Protein AF-A0A5J6YXC1-F1 (afdb_monomer)

pLDDT: mean 79.71, std 18.56, range [28.95, 98.5]

Mean predicted aligned error: 15.18 Å

Structure (mmCIF, N/CA/C/O backbone):
data_AF-A0A5J6YXC1-F1
#
_entry.id   AF-A0A5J6YXC1-F1
#
loop_
_atom_site.group_PDB
_atom_site.id
_atom_site.type_symbol
_atom_site.label_atom_id
_atom_site.label_alt_id
_atom_site.label_comp_id
_atom_site.label_asym_id
_atom_site.label_entity_id
_atom_site.label_seq_id
_atom_site.pdbx_PDB_ins_code
_atom_site.Cartn_x
_atom_site.Cartn_y
_atom_site.Cartn_z
_atom_site.occupancy
_atom_site.B_iso_or_equiv
_atom_site.auth_seq_id
_atom_site.auth_comp_id
_atom_site.auth_asym_id
_atom_site.auth_atom_id
_atom_site.pdbx_PDB_model_num
ATOM 1 N N . MET A 1 1 ? -69.240 -28.896 46.932 1.00 41.12 1 MET A N 1
ATOM 2 C CA . MET A 1 1 ? -68.525 -28.121 45.897 1.00 41.12 1 MET A CA 1
ATOM 3 C C . MET A 1 1 ? -68.614 -26.645 46.288 1.00 41.12 1 MET A C 1
ATOM 5 O O . MET A 1 1 ? -69.415 -25.932 45.720 1.00 41.12 1 MET A O 1
ATOM 9 N N . THR A 1 2 ? -68.044 -26.132 47.386 1.00 46.88 2 THR A N 1
ATOM 10 C CA . THR A 1 2 ? -66.640 -26.172 47.859 1.00 46.88 2 THR A CA 1
ATOM 11 C C . THR A 1 2 ? -65.660 -25.816 46.745 1.00 46.88 2 THR A C 1
ATOM 13 O O . THR A 1 2 ? -65.057 -26.704 46.157 1.00 46.88 2 THR A O 1
ATOM 16 N N . GLY A 1 3 ? -65.557 -24.521 46.428 1.00 40.25 3 GLY A N 1
ATOM 17 C CA . GLY A 1 3 ? -64.596 -24.014 45.442 1.00 40.25 3 GLY A CA 1
ATOM 18 C C . GLY A 1 3 ? -64.528 -22.490 45.290 1.00 40.25 3 GLY A C 1
ATOM 19 O O . GLY A 1 3 ? -63.472 -21.986 44.930 1.00 40.25 3 GLY A O 1
ATOM 20 N N . GLU A 1 4 ? -65.590 -21.737 45.610 1.00 47.44 4 GLU A N 1
ATOM 21 C CA . GLU A 1 4 ? -65.639 -20.302 45.248 1.00 47.44 4 GLU A CA 1
ATOM 22 C C . GLU A 1 4 ? -65.688 -19.302 46.414 1.00 47.44 4 GLU A C 1
ATOM 24 O O . GLU A 1 4 ? -65.441 -18.119 46.204 1.00 47.44 4 GLU A O 1
ATOM 29 N N . LEU A 1 5 ? -65.885 -19.746 47.662 1.00 43.59 5 LEU A N 1
ATOM 30 C CA . LEU A 1 5 ? -65.810 -18.857 48.837 1.00 43.59 5 LEU A CA 1
ATOM 31 C C . LEU A 1 5 ? -64.397 -18.704 49.436 1.00 43.59 5 LEU A C 1
ATOM 33 O O . LEU A 1 5 ? -64.210 -17.895 50.337 1.00 43.59 5 LEU A O 1
ATOM 37 N N . GLY A 1 6 ? -63.395 -19.430 48.924 1.00 40.75 6 GLY A N 1
ATOM 38 C CA . GLY A 1 6 ? -62.011 -19.376 49.423 1.00 40.75 6 GLY A CA 1
ATOM 39 C C . GLY A 1 6 ? -61.109 -18.332 48.755 1.00 40.75 6 GLY A C 1
ATOM 40 O O . GLY A 1 6 ? -60.111 -17.941 49.341 1.00 40.75 6 GLY A O 1
ATOM 41 N N . ARG A 1 7 ? -61.447 -17.836 47.555 1.00 44.16 7 ARG A N 1
ATOM 42 C CA . ARG A 1 7 ? -60.553 -16.939 46.789 1.00 44.16 7 ARG A CA 1
ATOM 43 C C . ARG A 1 7 ? -60.760 -15.446 47.034 1.00 44.16 7 ARG A C 1
ATOM 45 O O . ARG A 1 7 ? -59.881 -14.664 46.702 1.00 44.16 7 ARG A O 1
ATOM 52 N N . ARG A 1 8 ? -61.883 -15.032 47.631 1.00 42.66 8 ARG A N 1
ATOM 53 C CA . ARG A 1 8 ? -62.130 -13.612 47.955 1.00 42.66 8 ARG A CA 1
ATOM 54 C C . ARG A 1 8 ? -61.539 -13.165 49.294 1.00 42.66 8 ARG A C 1
ATOM 56 O O . ARG A 1 8 ? -61.274 -11.986 49.442 1.00 42.66 8 ARG A O 1
ATOM 63 N N . GLN A 1 9 ? -61.260 -14.083 50.223 1.00 42.66 9 GLN A N 1
ATOM 64 C CA . GLN A 1 9 ? -60.630 -13.750 51.514 1.00 42.66 9 GLN A CA 1
ATOM 65 C C . GLN A 1 9 ? -59.092 -13.791 51.499 1.00 42.66 9 GLN A C 1
ATOM 67 O O . GLN A 1 9 ? -58.464 -13.382 52.472 1.00 42.66 9 GLN A O 1
ATOM 72 N N . GLU A 1 10 ? -58.474 -14.237 50.402 1.00 38.72 10 GLU A N 1
ATOM 73 C CA . GLU A 1 10 ? -57.011 -14.247 50.239 1.00 38.72 10 GLU A CA 1
ATOM 74 C C . GLU A 1 10 ? -56.491 -13.007 49.484 1.00 38.72 10 GLU A C 1
ATOM 76 O O . GLU A 1 10 ? -55.316 -12.670 49.580 1.00 38.72 10 GLU A O 1
ATOM 81 N N . LEU A 1 11 ? -57.383 -12.266 48.811 1.00 37.31 11 LEU A N 1
ATOM 82 C CA . LEU A 1 11 ? -57.073 -11.019 48.095 1.00 37.31 11 LEU A CA 1
ATOM 83 C C . LEU A 1 11 ? -57.173 -9.750 48.962 1.00 37.31 11 LEU A C 1
ATOM 85 O O . LEU A 1 11 ? -56.653 -8.719 48.563 1.00 37.31 11 LEU A O 1
ATOM 89 N N . GLU A 1 12 ? -57.760 -9.819 50.162 1.00 39.53 12 GLU A N 1
ATOM 90 C CA . GLU A 1 12 ? -57.865 -8.676 51.097 1.00 39.53 12 GLU A CA 1
ATOM 91 C C . GLU A 1 12 ? -56.854 -8.740 52.262 1.00 39.53 12 GLU A C 1
ATOM 93 O O . GLU A 1 12 ? -56.879 -7.910 53.167 1.00 39.53 12 GLU A O 1
ATOM 98 N N . ARG A 1 13 ? -55.934 -9.719 52.264 1.00 39.06 13 ARG A N 1
ATOM 99 C CA . ARG A 1 13 ? -54.920 -9.891 53.326 1.00 39.06 13 ARG A CA 1
ATOM 100 C C . ARG A 1 13 ? -53.482 -9.562 52.925 1.00 39.06 13 ARG A C 1
ATOM 102 O O . ARG A 1 13 ? -52.601 -9.639 53.777 1.00 39.06 13 ARG A O 1
ATOM 109 N N . LEU A 1 14 ? -53.245 -9.153 51.680 1.00 33.34 14 LEU A N 1
ATOM 110 C CA . LEU A 1 14 ? -51.928 -8.708 51.204 1.00 33.34 14 LEU A CA 1
ATOM 111 C C . LEU A 1 14 ? -51.789 -7.178 51.088 1.00 33.34 14 LEU A C 1
ATOM 113 O O . LEU A 1 14 ? -50.728 -6.708 50.702 1.00 33.34 14 LEU A O 1
ATOM 117 N N . ASP A 1 15 ? -52.797 -6.415 51.527 1.00 36.06 15 ASP A N 1
ATOM 118 C CA . ASP A 1 15 ? -52.780 -4.939 51.588 1.00 36.06 15 ASP A CA 1
ATOM 119 C C . ASP A 1 15 ? -52.319 -4.370 52.952 1.00 36.06 15 ASP A C 1
ATOM 121 O O . ASP A 1 15 ? -52.413 -3.172 53.207 1.00 36.06 15 ASP A O 1
ATOM 125 N N . ALA A 1 16 ? -51.802 -5.210 53.860 1.00 41.09 16 ALA A N 1
ATOM 126 C CA . ALA A 1 16 ? -51.472 -4.817 55.240 1.00 41.09 16 ALA A CA 1
ATOM 127 C C . ALA A 1 16 ? -49.978 -4.916 55.612 1.00 41.09 16 ALA A C 1
ATOM 129 O O . ALA A 1 16 ? -49.635 -5.008 56.792 1.00 41.09 16 ALA A O 1
ATOM 130 N N . LEU A 1 17 ? -49.072 -4.872 54.635 1.00 35.31 17 LEU A N 1
ATOM 131 C CA . LEU A 1 17 ? -47.641 -4.679 54.882 1.00 35.31 17 LEU A CA 1
ATOM 132 C C . LEU A 1 17 ? -47.169 -3.499 54.041 1.00 35.31 17 LEU A C 1
ATOM 134 O O . LEU A 1 17 ? -46.977 -3.627 52.837 1.00 35.31 17 LEU A O 1
ATOM 138 N N . GLY A 1 18 ? -47.038 -2.345 54.698 1.00 39.22 18 GLY A N 1
ATOM 139 C CA . GLY A 1 18 ? -46.633 -1.086 54.086 1.00 39.22 18 GLY A CA 1
ATOM 140 C C . GLY A 1 18 ? -45.384 -1.243 53.225 1.00 39.22 18 GLY A C 1
ATOM 141 O O . GLY A 1 18 ? -44.275 -1.400 53.736 1.00 39.22 18 GLY A O 1
ATOM 142 N N . VAL A 1 19 ? -45.586 -1.171 51.913 1.00 32.44 19 VAL A N 1
ATOM 143 C CA . VAL A 1 19 ? -44.531 -0.895 50.946 1.00 32.44 19 VAL A CA 1
ATOM 144 C C . VAL A 1 19 ? -44.404 0.629 50.898 1.00 32.44 19 VAL A C 1
ATOM 146 O O . VAL A 1 19 ? -45.406 1.300 50.651 1.00 32.44 19 VAL A O 1
ATOM 149 N N . PRO A 1 20 ? -43.228 1.205 51.192 1.00 30.20 20 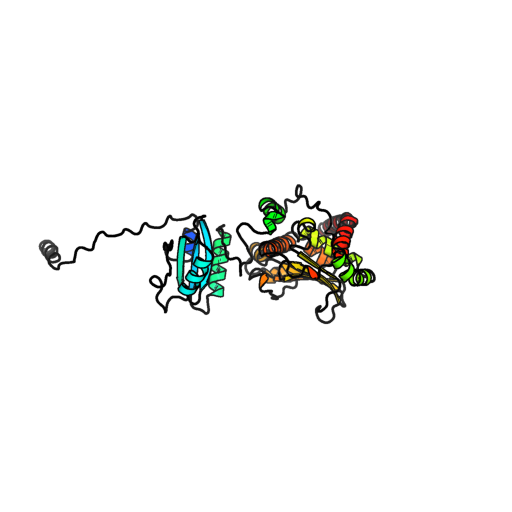PRO A N 1
ATOM 150 C CA . PRO A 1 20 ? -43.047 2.645 51.102 1.00 30.20 20 PRO A CA 1
ATOM 151 C C . PRO A 1 20 ? -43.250 3.087 49.650 1.00 30.20 20 PRO A C 1
ATOM 153 O O . PRO A 1 20 ? -42.683 2.475 48.742 1.00 30.20 20 PRO A O 1
ATOM 156 N N . GLU A 1 21 ? -44.048 4.142 49.456 1.00 31.83 21 GLU A N 1
ATOM 157 C CA . GLU A 1 21 ? -44.152 4.895 48.204 1.00 31.83 21 GLU A CA 1
ATOM 158 C C . GLU A 1 21 ? -42.742 5.171 47.672 1.00 31.83 21 GLU A C 1
ATOM 160 O O . GLU A 1 21 ? -41.991 5.989 48.210 1.00 31.83 21 GLU A O 1
ATOM 165 N N . GLN A 1 22 ? -42.354 4.445 46.625 1.00 33.81 22 GLN A N 1
ATOM 166 C CA . GLN A 1 22 ? -41.167 4.780 45.865 1.00 33.81 22 GLN A CA 1
ATOM 167 C C . GLN A 1 22 ? -41.530 5.956 44.969 1.00 33.81 22 GLN A C 1
ATOM 169 O O . GLN A 1 22 ? -42.295 5.813 44.021 1.00 33.81 22 GLN A O 1
ATOM 174 N N . ASN A 1 23 ? -40.979 7.112 45.343 1.00 30.36 23 ASN A N 1
ATOM 175 C CA . ASN A 1 23 ? -40.762 8.297 44.524 1.00 30.36 23 ASN A CA 1
ATOM 176 C C . ASN A 1 23 ? -40.873 8.013 43.018 1.00 30.36 23 ASN A C 1
ATOM 178 O O . ASN A 1 23 ? -40.000 7.364 42.438 1.00 30.36 23 ASN A O 1
ATOM 182 N N . GLU A 1 24 ? -41.877 8.610 42.376 1.00 32.19 24 GLU A N 1
ATOM 183 C CA . GLU A 1 24 ? -41.886 8.892 40.938 1.00 32.19 24 GLU A CA 1
ATOM 184 C C . GLU A 1 24 ? -40.838 9.980 40.624 1.00 32.19 24 GLU A C 1
ATOM 186 O O . GLU A 1 24 ? -41.147 11.099 40.219 1.00 32.19 24 GLU A O 1
ATOM 191 N N . GLY A 1 25 ? -39.571 9.663 40.881 1.00 28.95 25 GLY A N 1
ATOM 192 C CA . GLY A 1 25 ? -38.411 10.484 40.572 1.00 28.95 25 GLY A CA 1
ATOM 193 C C . GLY A 1 25 ? -37.595 9.809 39.481 1.00 28.95 25 GLY A C 1
ATOM 194 O O . GLY A 1 25 ? -37.094 8.709 39.678 1.00 28.95 25 GLY A O 1
ATOM 195 N N . GLU A 1 26 ? -37.469 10.498 38.348 1.00 31.06 26 GLU A N 1
ATOM 196 C CA . GLU A 1 26 ? -36.560 10.192 37.237 1.00 31.06 26 GLU A CA 1
ATOM 197 C C . GLU A 1 26 ? -36.868 8.909 36.450 1.00 31.06 26 GLU A C 1
ATOM 199 O O . GLU A 1 26 ? -36.162 7.903 36.497 1.00 31.06 26 GLU A O 1
ATOM 204 N N . ARG A 1 27 ? -37.864 9.008 35.556 1.00 30.98 27 ARG A N 1
ATOM 205 C CA . ARG A 1 27 ? -37.783 8.287 34.279 1.00 30.98 27 ARG A CA 1
ATOM 206 C C . ARG A 1 27 ? -36.504 8.740 33.578 1.00 30.98 27 ARG A C 1
ATOM 208 O O . ARG A 1 27 ? -36.478 9.810 32.972 1.00 30.98 27 ARG A O 1
ATOM 21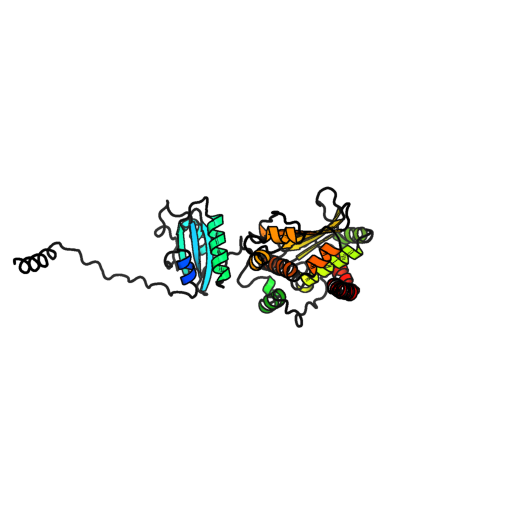5 N N . THR A 1 28 ? -35.450 7.935 33.670 1.00 36.12 28 THR A N 1
ATOM 216 C CA . THR A 1 28 ? -34.302 8.014 32.766 1.00 36.12 28 THR A CA 1
ATOM 217 C C . THR A 1 28 ? -34.876 7.987 31.352 1.00 36.12 28 THR A C 1
ATOM 219 O O . THR A 1 28 ? -35.528 7.013 30.974 1.00 36.12 28 THR A O 1
ATOM 222 N N . GLN A 1 29 ? -34.748 9.086 30.604 1.00 35.78 29 GLN A N 1
ATOM 223 C CA . GLN A 1 29 ? -35.140 9.098 29.198 1.00 35.78 29 GLN A CA 1
ATOM 224 C C . GLN A 1 29 ? -34.361 7.972 28.517 1.00 35.78 29 GLN A C 1
ATOM 226 O O . GLN A 1 29 ? -33.131 7.980 28.527 1.00 35.78 29 GLN A O 1
ATOM 231 N N . ALA A 1 30 ? -35.073 6.966 28.004 1.00 43.41 30 ALA A N 1
ATOM 232 C CA . ALA A 1 30 ? -34.461 5.947 27.171 1.00 43.41 30 ALA A CA 1
ATOM 233 C C . ALA A 1 30 ? -33.766 6.664 26.007 1.00 43.41 30 ALA A C 1
ATOM 235 O O . ALA A 1 30 ? -34.373 7.525 25.366 1.00 43.41 30 ALA A O 1
ATOM 236 N N . ALA A 1 31 ? -32.486 6.357 25.797 1.00 50.81 31 ALA A N 1
ATOM 237 C CA . ALA A 1 31 ? -31.706 6.914 24.702 1.00 50.81 31 ALA A CA 1
ATOM 238 C C . ALA A 1 31 ? -32.431 6.682 23.362 1.00 50.81 31 ALA A C 1
ATOM 240 O O . ALA A 1 31 ? -33.121 5.665 23.217 1.00 50.81 31 ALA A O 1
ATOM 241 N N . PRO A 1 32 ? -32.307 7.597 22.385 1.00 51.31 32 PRO A N 1
ATOM 242 C CA . PRO A 1 32 ? -32.844 7.356 21.054 1.00 51.31 32 PRO A CA 1
ATOM 243 C C . PRO A 1 32 ? -32.217 6.077 20.487 1.00 51.31 32 PRO A C 1
ATOM 245 O O . PRO A 1 32 ? -30.996 5.945 20.467 1.00 51.31 32 PRO A O 1
ATOM 248 N N . VAL A 1 33 ? -33.061 5.137 20.056 1.00 58.19 33 VAL A N 1
ATOM 249 C CA . VAL A 1 33 ? -32.631 3.962 19.289 1.00 58.19 33 VAL A CA 1
ATOM 250 C C . VAL A 1 33 ? -32.046 4.481 17.979 1.00 58.19 33 VAL A C 1
ATOM 252 O O . VAL A 1 33 ? -32.758 5.099 17.185 1.00 58.19 33 VAL A O 1
ATOM 255 N N . LEU A 1 34 ? -30.745 4.293 17.782 1.00 60.31 34 LEU A N 1
ATOM 256 C CA . LEU A 1 34 ? -30.054 4.692 16.563 1.00 60.31 34 LEU A CA 1
ATOM 257 C C . LEU A 1 34 ? -30.183 3.569 15.517 1.00 60.31 34 LEU A C 1
ATOM 259 O O . LEU A 1 34 ? -30.127 2.390 15.878 1.00 60.31 34 LEU A O 1
ATOM 263 N N . PRO A 1 35 ? -30.303 3.885 14.215 1.00 58.47 35 PRO A N 1
ATOM 264 C CA . PRO A 1 35 ? -30.240 2.878 13.154 1.00 58.47 35 PRO A CA 1
ATOM 265 C C . PRO A 1 35 ? -28.989 1.991 13.302 1.00 58.47 35 PRO A C 1
ATOM 267 O O . PRO A 1 35 ? -27.888 2.514 13.512 1.00 58.47 35 PRO A O 1
ATOM 270 N N . GLY A 1 36 ? -29.166 0.665 13.264 1.00 63.59 36 GLY A N 1
ATOM 271 C CA . GLY A 1 36 ? -28.113 -0.340 13.503 1.00 63.59 36 GLY A CA 1
ATOM 272 C C . GLY A 1 36 ? -27.886 -0.748 14.969 1.00 63.59 36 GLY A C 1
ATOM 273 O O . GLY A 1 36 ? -26.996 -1.542 15.264 1.00 63.59 36 GLY A O 1
ATOM 274 N N . ASP A 1 37 ? -28.681 -0.243 15.920 1.00 72.12 37 ASP A N 1
ATOM 275 C CA . ASP A 1 37 ? -28.652 -0.740 17.308 1.00 72.12 37 ASP A CA 1
ATOM 276 C C . ASP A 1 37 ? -29.175 -2.181 17.435 1.00 72.12 37 ASP A C 1
ATOM 278 O O . ASP A 1 37 ? -28.777 -2.905 18.349 1.00 72.12 37 ASP A O 1
ATOM 282 N N . GLU A 1 38 ? -30.013 -2.621 16.494 1.00 75.88 38 GLU A N 1
ATOM 283 C CA . GLU A 1 38 ? -30.503 -4.001 16.421 1.00 75.88 38 GLU A CA 1
ATOM 284 C C . GLU A 1 38 ? -29.352 -5.001 16.233 1.00 75.88 38 GLU A C 1
ATOM 286 O O . GLU A 1 38 ? -29.349 -6.058 16.868 1.00 75.88 38 GLU A O 1
ATOM 291 N N . ASP A 1 39 ? -28.321 -4.628 15.471 1.00 76.69 39 ASP A N 1
ATOM 292 C CA . ASP A 1 39 ? -27.130 -5.453 15.241 1.00 76.69 39 ASP A CA 1
ATOM 293 C C . ASP A 1 39 ? -26.279 -5.574 16.510 1.00 76.69 39 ASP A C 1
ATOM 295 O O . ASP A 1 39 ? -25.774 -6.644 16.861 1.00 76.69 39 ASP A O 1
ATOM 299 N N . LEU A 1 40 ? -26.178 -4.489 17.283 1.00 78.94 40 LEU A N 1
ATOM 300 C CA . LEU A 1 40 ? -25.523 -4.516 18.591 1.00 78.94 40 LEU A CA 1
ATOM 301 C C . LEU A 1 40 ? -26.270 -5.427 19.573 1.00 78.94 40 LEU A C 1
ATOM 303 O O . LEU A 1 40 ? -25.642 -6.185 20.321 1.00 78.94 40 LEU A O 1
ATOM 307 N N . TRP A 1 41 ? -27.603 -5.398 19.566 1.00 81.12 41 TRP A N 1
ATOM 308 C CA . TRP A 1 41 ? -28.410 -6.286 20.405 1.00 81.12 41 TRP A CA 1
ATOM 309 C C . TRP A 1 41 ? -28.321 -7.745 19.957 1.00 81.12 41 TRP A C 1
ATOM 311 O O . TRP A 1 41 ? -28.229 -8.626 20.815 1.00 81.12 41 TRP A O 1
ATOM 321 N N . ALA A 1 42 ? -28.255 -8.011 18.650 1.00 80.69 42 ALA A N 1
ATOM 322 C CA . ALA A 1 42 ? -28.023 -9.349 18.105 1.00 80.69 42 ALA A CA 1
ATOM 323 C C . ALA A 1 42 ? -26.666 -9.922 18.556 1.00 80.69 42 ALA A C 1
ATOM 325 O O . ALA A 1 42 ? -26.556 -11.108 18.874 1.00 80.69 42 ALA A O 1
ATOM 326 N N . LEU A 1 43 ? -25.651 -9.064 18.698 1.00 81.56 43 LEU A N 1
ATOM 327 C CA . LEU A 1 43 ? -24.355 -9.412 19.286 1.00 81.56 43 LEU A CA 1
ATOM 328 C C . LEU A 1 43 ? -24.385 -9.540 20.820 1.00 81.56 43 LEU A C 1
ATOM 330 O O . LEU A 1 43 ? -23.371 -9.885 21.433 1.00 81.56 43 LEU A O 1
ATOM 334 N N . GLY A 1 44 ? -25.526 -9.306 21.467 1.00 86.19 44 GLY A N 1
ATOM 335 C CA . GLY A 1 44 ? -25.715 -9.456 22.909 1.00 86.19 44 GLY A CA 1
ATOM 336 C C . GLY A 1 44 ? -25.172 -8.293 23.738 1.00 86.19 44 GLY A C 1
ATOM 337 O O . GLY A 1 44 ? -24.830 -8.496 24.908 1.00 86.19 44 GLY A O 1
ATOM 338 N N . PHE A 1 45 ? -25.044 -7.097 23.157 1.00 88.69 45 PHE A N 1
ATOM 339 C CA . PHE A 1 45 ? -24.798 -5.892 23.945 1.00 88.69 45 PHE A CA 1
ATOM 340 C C . PHE A 1 45 ? -26.064 -5.466 24.698 1.00 88.69 45 PHE A C 1
ATOM 342 O O . PHE A 1 45 ? -27.168 -5.560 24.160 1.00 88.69 45 PHE A O 1
ATOM 349 N N . PRO A 1 46 ? -25.930 -4.980 25.944 1.00 89.00 46 PRO A N 1
ATOM 350 C CA . PRO A 1 46 ? -27.049 -4.374 26.651 1.00 89.00 46 PRO A CA 1
ATOM 351 C C . PRO A 1 46 ? -27.450 -3.037 26.010 1.00 89.00 46 PRO A C 1
ATOM 353 O O . PRO A 1 46 ? -26.727 -2.477 25.181 1.00 89.00 46 PRO A O 1
ATOM 356 N N . ALA A 1 47 ? -28.593 -2.501 26.441 1.00 87.31 47 ALA A N 1
ATOM 357 C CA . ALA A 1 47 ? -29.047 -1.177 26.034 1.00 87.31 47 ALA A CA 1
ATOM 358 C C . ALA A 1 47 ? -28.001 -0.090 26.340 1.00 87.31 47 ALA A C 1
ATOM 360 O O . ALA A 1 47 ? -27.242 -0.182 27.313 1.00 87.31 47 ALA A O 1
ATOM 361 N N . TRP A 1 48 ? -27.996 0.951 25.509 1.00 89.69 48 TRP A N 1
ATOM 362 C CA . TRP A 1 48 ? -27.125 2.107 25.663 1.00 89.69 48 TRP A CA 1
ATOM 363 C C . TRP A 1 48 ? -27.312 2.802 27.010 1.00 89.69 48 TRP A C 1
ATOM 365 O O . TRP A 1 48 ? -28.424 2.964 27.512 1.00 89.69 48 TRP A O 1
ATOM 375 N N . GLN A 1 49 ? -26.198 3.258 27.569 1.00 91.12 49 GLN A N 1
ATOM 376 C CA . GLN A 1 49 ? -26.155 4.095 28.757 1.00 91.12 49 GLN A CA 1
ATOM 377 C C . GLN A 1 49 ? -25.743 5.503 28.337 1.00 91.12 49 GLN A C 1
ATOM 379 O O . GLN A 1 49 ? -24.689 5.679 27.725 1.00 91.12 49 GLN A O 1
ATOM 384 N N . ASP A 1 50 ? -26.557 6.502 28.682 1.00 91.44 50 ASP A N 1
ATOM 385 C CA . ASP A 1 50 ? -26.175 7.904 28.511 1.00 91.44 50 ASP A CA 1
ATOM 386 C C . ASP A 1 50 ? -24.998 8.228 29.439 1.00 91.44 50 ASP A C 1
ATOM 388 O O . ASP A 1 50 ? -25.003 7.938 30.645 1.00 91.44 50 ASP A O 1
ATOM 392 N N . VAL A 1 51 ? -23.949 8.788 28.852 1.00 92.00 51 VAL A N 1
ATOM 393 C CA . VAL A 1 51 ? -22.701 9.126 29.536 1.00 92.00 51 VAL A CA 1
ATOM 394 C C . VAL A 1 51 ? -22.279 10.572 29.291 1.00 92.00 51 VAL A C 1
ATOM 396 O O . VAL A 1 51 ? -21.183 10.964 29.710 1.00 92.00 51 VAL A O 1
ATOM 399 N N . ARG A 1 52 ? -23.150 11.394 28.691 1.00 89.88 52 ARG A N 1
ATOM 400 C CA . ARG A 1 52 ? -22.898 12.825 28.481 1.00 89.88 52 ARG A CA 1
ATOM 401 C C . ARG A 1 52 ? -22.597 13.515 29.806 1.00 89.88 52 ARG A C 1
ATOM 403 O O . ARG A 1 52 ? -23.276 13.321 30.812 1.00 89.88 52 ARG A O 1
ATOM 410 N N . GLY A 1 53 ? -21.518 14.295 29.822 1.00 84.06 53 GLY A N 1
ATOM 411 C CA . GLY A 1 53 ? -21.070 15.027 31.010 1.00 84.06 53 GLY A CA 1
ATOM 412 C C . GLY A 1 53 ? -20.533 14.161 32.161 1.00 84.06 53 GLY A C 1
ATOM 413 O O . GLY A 1 53 ? -20.111 14.713 33.181 1.00 84.06 53 GLY A O 1
ATOM 414 N N . ARG A 1 54 ? -20.490 12.824 32.039 1.00 89.00 54 ARG A N 1
ATOM 415 C CA . ARG A 1 54 ? -19.977 11.961 33.113 1.00 89.00 54 ARG A CA 1
ATOM 416 C C . ARG A 1 54 ? -18.456 12.027 33.226 1.00 89.00 54 ARG A C 1
ATOM 418 O O . ARG A 1 54 ? -17.717 11.838 32.263 1.00 89.00 54 ARG A O 1
ATOM 425 N N . LEU A 1 55 ? -17.964 12.195 34.456 1.00 86.06 55 LEU A N 1
ATOM 426 C CA . LEU A 1 55 ? -16.529 12.160 34.771 1.00 86.06 55 LEU A CA 1
ATOM 427 C C . LEU A 1 55 ? -15.972 10.743 34.982 1.00 86.06 55 LEU A C 1
ATOM 429 O O . LEU A 1 55 ? -14.755 10.579 35.091 1.00 86.06 55 LEU A O 1
ATOM 433 N N . SER A 1 56 ? -16.834 9.734 35.078 1.00 87.50 56 SER A N 1
ATOM 434 C CA . SER A 1 56 ? -16.486 8.324 35.259 1.00 87.50 56 SER A CA 1
ATOM 435 C C . SER A 1 56 ? -17.726 7.459 35.016 1.00 87.50 56 SER A C 1
ATOM 437 O O . SER A 1 56 ? -18.843 7.957 35.113 1.00 87.50 56 SER A O 1
ATOM 439 N N . VAL A 1 57 ? -17.512 6.168 34.758 1.00 89.12 57 VAL A N 1
ATOM 440 C CA . VAL A 1 57 ? -18.554 5.122 34.678 1.00 89.12 57 VAL A CA 1
ATOM 441 C C . VAL A 1 57 ? -18.330 4.021 35.726 1.00 89.12 57 VAL A C 1
ATOM 443 O O . VAL A 1 57 ? -18.700 2.860 35.555 1.00 89.12 57 VAL A O 1
ATOM 446 N N . ALA A 1 58 ? -17.630 4.356 36.815 1.00 87.25 58 ALA A N 1
ATOM 447 C CA . ALA A 1 58 ? -17.267 3.408 37.871 1.00 87.25 58 ALA A CA 1
ATOM 448 C C . ALA A 1 58 ? -18.468 2.857 38.649 1.00 87.25 58 ALA A C 1
ATOM 450 O O . ALA A 1 58 ? -18.394 1.730 39.141 1.00 87.25 58 ALA A O 1
ATOM 451 N N . ASP A 1 59 ? -19.525 3.655 38.756 1.00 88.00 59 ASP A N 1
ATOM 452 C CA . ASP A 1 59 ? -20.831 3.317 39.319 1.00 88.00 59 ASP A CA 1
ATOM 453 C C . ASP A 1 59 ? -21.592 2.308 38.444 1.00 88.00 59 ASP A C 1
ATOM 455 O O . ASP A 1 59 ? -22.288 1.446 38.973 1.00 88.00 59 ASP A O 1
ATOM 459 N N . LEU A 1 60 ? -21.383 2.351 37.124 1.00 87.56 60 LEU A N 1
ATOM 460 C CA . LEU A 1 60 ? -22.040 1.466 36.154 1.00 87.56 60 LEU A CA 1
ATOM 461 C C . LEU A 1 60 ? -21.388 0.077 36.082 1.00 87.56 60 LEU A C 1
ATOM 463 O O . LEU A 1 60 ? -22.042 -0.912 35.741 1.00 87.56 60 LEU A O 1
ATOM 467 N N . HIS A 1 61 ? -20.096 -0.023 36.414 1.00 88.56 61 HIS A N 1
ATOM 468 C CA . HIS A 1 61 ? -19.323 -1.257 36.258 1.00 88.56 61 HIS A CA 1
ATOM 469 C C . HIS A 1 61 ? -18.522 -1.618 37.517 1.00 88.56 61 HIS A C 1
ATOM 471 O O . HIS A 1 61 ? -17.477 -1.033 37.831 1.00 88.56 61 HIS A O 1
ATOM 477 N N . ALA A 1 62 ? -18.968 -2.667 38.216 1.00 85.38 62 ALA A N 1
ATOM 478 C CA . ALA A 1 62 ? -18.288 -3.215 39.390 1.00 85.38 62 ALA A CA 1
ATOM 479 C C . ALA A 1 62 ? -16.875 -3.732 39.055 1.00 85.38 62 ALA A C 1
ATOM 481 O O . ALA A 1 62 ? -16.654 -4.310 37.994 1.00 85.38 62 ALA A O 1
ATOM 482 N N . ARG A 1 63 ? -15.923 -3.590 39.989 1.00 78.12 63 ARG A N 1
ATOM 483 C CA . ARG A 1 63 ? -14.474 -3.827 39.785 1.00 78.12 63 ARG A CA 1
ATOM 484 C C . ARG A 1 63 ? -14.110 -5.202 39.197 1.00 78.12 63 ARG A C 1
ATOM 486 O O . ARG A 1 63 ? -13.154 -5.291 38.440 1.00 78.12 63 ARG A O 1
ATOM 493 N N . GLY A 1 64 ? -14.880 -6.251 39.499 1.00 80.88 64 GLY A N 1
ATOM 494 C CA . GLY A 1 64 ? -14.674 -7.610 38.968 1.00 80.88 64 GLY A CA 1
ATOM 495 C C . GLY A 1 64 ? -15.321 -7.892 37.604 1.00 80.88 64 GLY A C 1
ATOM 496 O O . GLY A 1 64 ? -15.160 -8.985 37.076 1.00 80.88 64 GLY A O 1
ATOM 497 N N . LYS A 1 65 ? -16.062 -6.934 37.036 1.00 87.38 65 LYS A N 1
ATOM 498 C CA . LYS A 1 65 ? -16.818 -7.075 35.779 1.00 87.38 65 LYS A CA 1
ATOM 499 C C . LYS A 1 65 ? -16.441 -6.006 34.748 1.00 87.38 65 LYS A C 1
ATOM 501 O O . LYS A 1 65 ? -17.271 -5.639 33.934 1.00 87.38 65 LYS A O 1
ATOM 506 N N . ARG A 1 66 ? -15.218 -5.468 34.801 1.00 89.25 66 ARG A N 1
ATOM 507 C CA . ARG A 1 66 ? -14.765 -4.371 33.918 1.00 89.25 66 ARG A CA 1
ATOM 508 C C . ARG A 1 66 ? -13.991 -4.827 32.683 1.00 89.25 66 ARG A C 1
ATOM 510 O O . ARG A 1 66 ? -13.622 -3.986 31.871 1.00 89.25 66 ARG A O 1
ATOM 517 N N . CYS A 1 67 ? -13.738 -6.128 32.570 1.00 86.56 67 CYS A N 1
ATOM 518 C CA . CYS A 1 67 ? -13.052 -6.732 31.437 1.00 86.56 67 CYS A CA 1
ATOM 519 C C . CYS A 1 67 ? -14.080 -7.125 30.369 1.00 86.56 67 CYS A C 1
ATOM 521 O O . CYS A 1 67 ? -15.042 -7.826 30.695 1.00 86.56 67 CYS A O 1
ATOM 523 N N . GLY A 1 68 ? -13.927 -6.651 29.135 1.00 88.81 68 GLY A N 1
ATOM 524 C CA . GLY A 1 68 ? -14.891 -6.903 28.070 1.00 88.81 68 GLY A CA 1
ATOM 525 C C . GLY A 1 68 ? -14.740 -6.019 26.839 1.00 88.81 68 GLY A C 1
ATOM 526 O O . GLY A 1 68 ? -13.729 -5.336 26.675 1.00 88.81 68 GLY A O 1
ATOM 527 N N . ILE A 1 69 ? -15.777 -6.022 26.004 1.00 86.69 69 ILE A N 1
ATOM 528 C CA . ILE A 1 69 ? -15.901 -5.170 24.817 1.00 86.69 69 ILE A CA 1
ATOM 529 C C . ILE A 1 69 ? -16.856 -4.022 25.135 1.00 86.69 69 ILE A C 1
ATOM 531 O O . ILE A 1 69 ? -17.925 -4.242 25.708 1.00 86.69 69 ILE A O 1
ATOM 535 N N . TYR A 1 70 ? -16.479 -2.801 24.780 1.00 88.25 70 TYR A N 1
ATOM 536 C CA . TYR A 1 70 ? -17.326 -1.618 24.863 1.00 88.25 70 TYR A CA 1
ATOM 537 C C . TYR A 1 70 ? -17.631 -1.081 23.471 1.00 88.25 70 TYR A C 1
ATOM 539 O O . TYR A 1 70 ? -16.803 -1.181 22.567 1.00 88.25 70 TYR A O 1
ATOM 547 N N . VAL A 1 71 ? -18.801 -0.466 23.337 1.00 88.81 71 VAL A N 1
ATOM 548 C CA . VAL A 1 71 ? -19.139 0.384 22.201 1.00 88.81 71 VAL A CA 1
ATOM 549 C C . VAL A 1 71 ? -19.444 1.781 22.722 1.00 88.81 71 VAL A C 1
ATOM 551 O O . VAL A 1 71 ? -20.177 1.928 23.699 1.00 88.81 71 VAL A O 1
ATOM 554 N N . LEU A 1 72 ? -18.853 2.802 22.112 1.00 87.88 72 LEU A N 1
ATOM 555 C CA . LEU A 1 72 ? -19.163 4.208 22.356 1.00 87.88 72 LEU A CA 1
ATOM 556 C C . LEU A 1 72 ? -20.040 4.712 21.218 1.00 87.88 72 LEU A C 1
ATOM 558 O O . LEU A 1 72 ? -19.795 4.357 20.069 1.00 87.88 72 LEU A O 1
ATOM 562 N N . GLY A 1 73 ? -21.027 5.536 21.542 1.00 87.88 73 GLY A N 1
ATOM 563 C CA . GLY A 1 73 ? -21.800 6.314 20.582 1.00 87.88 73 GLY A CA 1
ATOM 564 C C . GLY A 1 73 ? -21.408 7.785 20.672 1.00 87.88 73 GLY A C 1
ATOM 565 O O . GLY A 1 73 ? -21.129 8.286 21.768 1.00 87.88 73 GLY A O 1
ATOM 566 N N . PHE A 1 74 ? -21.396 8.465 19.531 1.00 85.12 74 PHE A N 1
ATOM 567 C CA . PHE A 1 74 ? -21.097 9.893 19.427 1.00 85.12 74 PHE A CA 1
ATOM 568 C C . PHE A 1 74 ? -22.330 10.684 18.988 1.00 85.12 74 PHE A C 1
ATOM 570 O O . PHE A 1 74 ? -23.313 10.118 18.510 1.00 85.12 74 PHE A O 1
ATOM 577 N N . GLU A 1 75 ? -22.322 11.999 19.202 1.00 83.88 75 GLU A N 1
ATOM 578 C CA . GLU A 1 75 ? -23.459 12.871 18.860 1.00 83.88 75 GLU A CA 1
ATOM 579 C C . GLU A 1 75 ? -23.807 12.870 17.365 1.00 83.88 75 GLU A C 1
ATOM 581 O O . GLU A 1 75 ? -24.967 13.062 17.009 1.00 83.88 75 GLU A O 1
ATOM 586 N N . ASN A 1 76 ? -22.836 12.597 16.493 1.00 72.94 76 ASN A N 1
ATOM 587 C CA . ASN A 1 76 ? -23.036 12.519 15.046 1.00 72.94 76 ASN A CA 1
A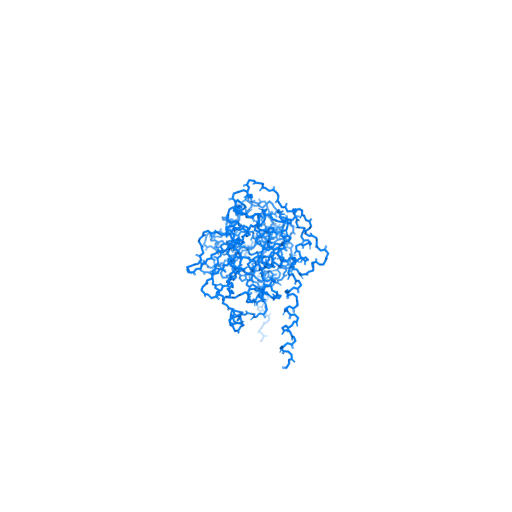TOM 588 C C . ASN A 1 76 ? -23.517 11.139 14.548 1.00 72.94 76 ASN A C 1
ATOM 590 O O . ASN A 1 76 ? -23.588 10.920 13.343 1.00 72.94 76 ASN A O 1
ATOM 594 N N . GLY A 1 77 ? -23.832 10.206 15.455 1.00 74.62 77 GLY A N 1
ATOM 595 C CA . GLY A 1 77 ? -24.316 8.863 15.118 1.00 74.62 77 GLY A CA 1
ATOM 596 C C . GLY A 1 77 ? -23.220 7.833 14.825 1.00 74.62 77 GLY A C 1
ATOM 597 O O . GLY A 1 77 ? -23.531 6.653 14.646 1.00 74.62 77 GLY A O 1
ATOM 598 N N . GLU A 1 78 ? -21.945 8.234 14.824 1.00 76.00 78 GLU A N 1
ATOM 599 C CA . GLU A 1 78 ? -20.831 7.293 14.711 1.00 76.00 78 GLU A CA 1
ATOM 600 C C . GLU A 1 78 ? -20.687 6.440 15.975 1.00 76.00 78 GLU A C 1
ATOM 602 O O . GLU A 1 78 ? -21.143 6.797 17.071 1.00 76.00 78 GLU A O 1
ATOM 607 N N . ARG A 1 79 ? -20.006 5.301 15.826 1.00 82.81 79 ARG A N 1
ATOM 608 C CA . ARG A 1 79 ? -19.746 4.365 16.920 1.00 82.81 79 ARG A CA 1
ATOM 609 C C . ARG A 1 79 ? -18.255 4.039 17.025 1.00 82.81 79 ARG A C 1
ATOM 611 O O . ARG A 1 79 ? -17.500 4.189 16.076 1.00 82.81 79 ARG A O 1
ATOM 618 N N . TYR A 1 80 ? -17.787 3.610 18.189 1.00 77.38 80 TYR A N 1
ATOM 619 C CA . TYR A 1 80 ? -16.421 3.109 18.411 1.00 77.38 80 TYR A CA 1
ATOM 620 C C . TYR A 1 80 ? -16.535 1.784 19.145 1.00 77.38 80 TYR A C 1
ATOM 622 O O . TYR A 1 80 ? -17.178 1.749 20.184 1.00 77.38 80 TYR A O 1
ATOM 630 N N . VAL A 1 81 ? -15.910 0.715 18.662 1.00 81.06 81 VAL A N 1
ATOM 631 C CA . VAL A 1 81 ? -15.928 -0.613 19.300 1.00 81.06 81 VAL A CA 1
ATOM 632 C C . VAL A 1 81 ? -14.528 -0.928 19.800 1.00 81.06 81 VAL A C 1
ATOM 634 O O . VAL A 1 81 ? -13.599 -0.969 19.007 1.00 81.06 81 VAL A O 1
ATOM 637 N N . GLY A 1 82 ? -14.339 -1.200 21.085 1.00 67.69 82 GLY A N 1
ATOM 638 C CA . GLY A 1 82 ? -13.014 -1.578 21.570 1.00 67.69 82 GLY A CA 1
ATOM 639 C C . GLY A 1 82 ? -13.033 -2.547 22.732 1.00 67.69 82 GLY A C 1
ATOM 640 O O . GLY A 1 82 ? -14.040 -2.721 23.415 1.00 67.69 82 GLY A O 1
ATOM 641 N N . GLN A 1 83 ? -11.880 -3.139 23.009 1.00 76.75 83 GLN A N 1
ATOM 642 C CA . GLN A 1 83 ? -11.671 -3.984 24.177 1.00 76.75 83 GLN A CA 1
ATOM 643 C C . GLN A 1 83 ? -11.070 -3.233 25.369 1.00 76.75 83 GLN A C 1
ATOM 645 O O . GLN A 1 83 ? -10.241 -2.319 25.250 1.00 76.75 83 GLN A O 1
ATOM 650 N N . ALA A 1 84 ? -11.462 -3.647 26.570 1.00 70.44 84 ALA A N 1
ATOM 651 C CA . ALA A 1 84 ? -10.946 -3.117 27.819 1.00 70.44 84 ALA A CA 1
ATOM 652 C C . ALA A 1 84 ? -10.712 -4.239 28.830 1.00 70.44 84 ALA A C 1
ATOM 654 O O . ALA A 1 84 ? -11.595 -5.047 29.084 1.00 70.44 84 ALA A O 1
ATOM 655 N N . VAL A 1 85 ? -9.545 -4.239 29.481 1.00 74.25 85 VAL A N 1
ATOM 656 C CA . VAL A 1 85 ? -9.347 -4.994 30.735 1.00 74.25 85 VAL A CA 1
ATOM 657 C C . VAL A 1 85 ? -10.038 -4.275 31.903 1.00 74.25 85 VAL A C 1
ATOM 659 O O . VAL A 1 85 ? -10.544 -4.919 32.820 1.00 74.25 85 VAL A O 1
ATOM 662 N N . ASP A 1 86 ? -10.091 -2.939 31.844 1.00 78.94 86 ASP A N 1
ATOM 663 C CA . ASP A 1 86 ? -10.891 -2.087 32.724 1.00 78.94 86 ASP A CA 1
ATOM 664 C C . ASP A 1 86 ? -11.601 -0.999 31.895 1.00 78.94 86 ASP A C 1
ATOM 666 O O . ASP A 1 86 ? -10.984 -0.021 31.457 1.00 78.94 86 ASP A O 1
ATOM 670 N N . VAL A 1 87 ? -12.908 -1.175 31.679 1.00 85.06 87 VAL A N 1
ATOM 671 C CA . VAL A 1 87 ? -13.755 -0.248 30.910 1.00 85.06 87 VAL A CA 1
ATOM 672 C C . VAL A 1 87 ? -13.833 1.155 31.517 1.00 85.06 87 VAL A C 1
ATOM 674 O O . VAL A 1 87 ? -13.930 2.131 30.782 1.00 85.06 87 VAL A O 1
ATOM 677 N N . VAL A 1 88 ? -13.704 1.305 32.839 1.00 85.31 88 VAL A N 1
ATOM 678 C CA . VAL A 1 88 ? -13.742 2.620 33.501 1.00 85.31 88 VAL A CA 1
ATOM 679 C C . VAL A 1 88 ? -12.491 3.416 33.154 1.00 85.31 88 VAL A C 1
ATOM 681 O O . VAL A 1 88 ? -12.562 4.609 32.855 1.00 85.31 88 VAL A O 1
ATOM 684 N N . SER A 1 89 ? -11.333 2.750 33.168 1.00 73.06 89 SER A N 1
ATOM 685 C CA . SER A 1 89 ? -10.075 3.367 32.747 1.00 73.06 89 SER A CA 1
ATOM 686 C C . SER A 1 89 ? -10.124 3.771 31.271 1.00 73.06 89 SER A C 1
ATOM 688 O O . SER A 1 89 ? -9.745 4.898 30.943 1.00 73.06 89 SER A O 1
ATOM 690 N N . ARG A 1 90 ? -10.658 2.902 30.400 1.00 76.94 90 ARG A N 1
ATOM 691 C CA . ARG A 1 90 ? -10.806 3.195 28.965 1.00 76.94 90 ARG A CA 1
ATOM 692 C C . ARG A 1 90 ? -11.788 4.322 28.675 1.00 76.94 90 ARG A C 1
ATOM 694 O O . ARG A 1 90 ? -11.444 5.220 27.914 1.00 76.94 90 ARG A O 1
ATOM 701 N N . PHE A 1 91 ? -12.944 4.345 29.329 1.00 83.75 91 PHE A N 1
ATOM 702 C CA . PHE A 1 91 ? -13.901 5.445 29.216 1.00 83.75 91 PHE A CA 1
ATOM 703 C C . PHE A 1 91 ? -13.264 6.793 29.584 1.00 83.75 91 PHE A C 1
ATOM 705 O O . PHE A 1 91 ? -13.365 7.768 28.841 1.00 83.75 91 PHE A O 1
ATOM 712 N N . ASN A 1 92 ? -12.536 6.842 30.705 1.00 77.75 92 ASN A N 1
ATOM 713 C CA . ASN A 1 92 ? -11.862 8.063 31.153 1.00 77.75 92 ASN A CA 1
ATOM 714 C C . ASN A 1 92 ? -10.774 8.544 30.188 1.00 77.75 92 ASN A C 1
ATOM 716 O O . ASN A 1 92 ? -10.475 9.737 30.162 1.00 77.75 92 ASN A O 1
ATOM 720 N N . GLN A 1 93 ? -10.157 7.634 29.434 1.00 67.06 93 GLN A N 1
ATOM 721 C CA . GLN A 1 93 ? -9.227 7.993 28.371 1.00 67.06 93 GLN A CA 1
ATOM 722 C C . GLN A 1 93 ? -9.975 8.598 27.181 1.00 67.06 93 GLN A C 1
ATOM 724 O O . GLN A 1 93 ? -9.627 9.695 26.757 1.00 67.06 93 GLN A O 1
ATOM 729 N N . HIS A 1 94 ? -11.028 7.930 26.704 1.00 75.62 94 HIS A N 1
ATOM 730 C CA . HIS A 1 94 ? -11.804 8.371 25.542 1.00 75.62 94 HIS A CA 1
ATOM 731 C C . HIS A 1 94 ? -12.475 9.723 25.742 1.00 75.62 94 HIS A C 1
ATOM 733 O O . HIS A 1 94 ? -12.360 10.574 24.871 1.00 75.62 94 HIS A O 1
ATOM 739 N N . ARG A 1 95 ? -13.066 9.988 26.913 1.00 78.94 95 ARG A N 1
ATOM 740 C CA . ARG A 1 95 ? -13.673 11.299 27.215 1.00 78.94 95 ARG A CA 1
ATOM 741 C C . ARG A 1 95 ? -12.688 12.466 27.087 1.00 78.94 95 ARG A C 1
ATOM 743 O O . ARG A 1 95 ? -13.083 13.578 26.763 1.00 78.94 95 ARG A O 1
ATOM 750 N N . LYS A 1 96 ? -11.403 12.251 27.387 1.00 71.25 96 LYS A N 1
ATOM 751 C CA . LYS A 1 96 ? -10.392 13.318 27.266 1.00 71.25 96 LYS A CA 1
ATOM 752 C C . LYS A 1 96 ? -10.116 13.686 25.812 1.00 71.25 96 LYS A C 1
ATOM 754 O O . LYS A 1 96 ? -9.649 14.789 25.560 1.00 71.25 96 LYS A O 1
ATOM 759 N N . THR A 1 97 ? -10.350 12.750 24.899 1.00 65.12 97 THR A N 1
ATOM 760 C CA . THR A 1 97 ? -10.044 12.878 23.474 1.00 65.12 97 THR A CA 1
ATOM 761 C C . THR A 1 97 ? -11.288 13.214 22.654 1.00 65.12 97 THR A C 1
ATOM 763 O O . THR A 1 97 ? -11.192 13.977 21.701 1.00 65.12 97 THR A O 1
ATOM 766 N N . HIS A 1 98 ? -12.452 12.692 23.041 1.00 73.81 98 HIS A N 1
ATOM 767 C CA . HIS A 1 98 ? -13.713 12.827 22.320 1.00 73.81 98 HIS A CA 1
ATOM 768 C C . HIS A 1 98 ? -14.725 13.597 23.171 1.00 73.81 98 HIS A C 1
ATOM 770 O O . HIS A 1 98 ? -15.291 13.058 24.126 1.00 73.81 98 HIS A O 1
ATOM 776 N N . ALA A 1 99 ? -14.914 14.876 22.841 1.00 80.00 99 ALA A N 1
ATOM 777 C CA . ALA A 1 99 ? -15.838 15.765 23.545 1.00 80.00 99 ALA A CA 1
ATOM 778 C C . ALA A 1 99 ? -17.314 15.489 23.202 1.00 80.00 99 ALA A C 1
ATOM 780 O O . ALA A 1 99 ? -18.189 15.787 24.007 1.00 80.00 99 ALA A O 1
ATOM 781 N N . ASP A 1 100 ? -17.567 14.884 22.043 1.00 82.88 100 ASP A N 1
ATOM 782 C CA . ASP A 1 100 ? -18.877 14.536 21.482 1.00 82.88 100 ASP A CA 1
ATOM 783 C C . ASP A 1 100 ? -19.358 13.129 21.889 1.00 82.88 100 ASP A C 1
ATOM 785 O O . ASP A 1 100 ? -20.237 12.541 21.258 1.00 82.88 100 ASP A O 1
ATOM 789 N N . LEU A 1 101 ? -18.747 12.546 22.921 1.00 86.12 101 LEU A N 1
ATOM 790 C CA . LEU A 1 101 ? -19.085 11.218 23.414 1.00 86.12 101 LEU A CA 1
ATOM 791 C C . LEU A 1 101 ? -20.440 11.249 24.132 1.00 86.12 101 LEU A C 1
ATOM 793 O O . LEU A 1 101 ? -20.598 11.923 25.153 1.00 86.12 101 LEU A O 1
ATOM 797 N N . SER A 1 102 ? -21.406 10.489 23.613 1.00 90.88 102 SER A N 1
ATOM 798 C CA . SER A 1 102 ? -22.799 10.551 24.057 1.00 90.88 102 SER A CA 1
ATOM 799 C C . SER A 1 102 ? -23.255 9.298 24.808 1.00 90.88 102 SER A C 1
ATOM 801 O O . SER A 1 102 ? -23.857 9.407 25.879 1.00 90.88 102 SER A O 1
ATOM 803 N N . HIS A 1 103 ? -22.923 8.108 24.304 1.00 92.50 103 HIS A N 1
ATOM 804 C CA . HIS A 1 103 ? -23.429 6.842 24.842 1.00 92.50 103 HIS A CA 1
ATOM 805 C C . HIS A 1 103 ? -22.319 5.801 25.035 1.00 92.50 103 HIS A C 1
ATOM 807 O O . HIS A 1 103 ? -21.288 5.827 24.364 1.00 92.50 103 HIS A O 1
ATOM 813 N N . LEU A 1 104 ? -22.540 4.863 25.956 1.00 93.00 104 LEU A N 1
ATOM 814 C CA . LEU A 1 104 ? -21.697 3.689 26.193 1.00 93.00 104 LEU A CA 1
ATOM 815 C C . LEU A 1 104 ? -22.585 2.447 26.309 1.00 93.00 104 LEU A C 1
ATOM 817 O O . LEU A 1 104 ? -23.550 2.443 27.069 1.00 93.00 104 LEU A O 1
ATOM 821 N N . THR A 1 105 ? -22.237 1.370 25.617 1.00 92.88 105 THR A N 1
ATOM 822 C CA . THR A 1 105 ? -22.694 0.019 25.959 1.00 92.88 105 THR A CA 1
ATOM 823 C C . THR A 1 105 ? -21.486 -0.877 26.186 1.00 92.88 105 THR A C 1
ATOM 825 O O . THR A 1 105 ? -20.409 -0.657 25.633 1.00 92.88 105 THR A O 1
ATOM 828 N N . PHE A 1 106 ? -21.619 -1.861 27.069 1.00 93.19 106 PHE A N 1
ATOM 829 C CA . PHE A 1 106 ? -20.498 -2.688 27.488 1.00 93.19 106 PHE A CA 1
ATOM 830 C C . PHE A 1 106 ? -20.932 -4.119 27.770 1.00 93.19 106 PHE A C 1
ATOM 832 O O . PHE A 1 106 ? -21.865 -4.373 28.534 1.00 93.19 106 PHE A O 1
ATOM 839 N N . LYS A 1 107 ? -20.188 -5.057 27.190 1.00 92.31 107 LYS A N 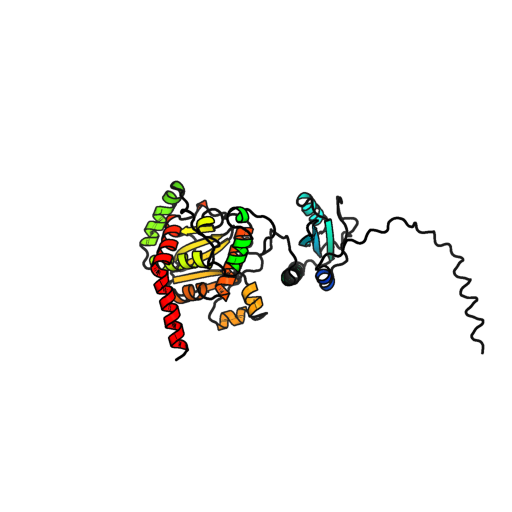1
ATOM 840 C CA . LYS A 1 107 ? -20.394 -6.493 27.313 1.00 92.31 107 LYS A CA 1
ATOM 841 C C . LYS A 1 107 ? -19.171 -7.127 27.982 1.00 92.31 107 LYS A C 1
ATOM 843 O O . LYS A 1 107 ? -18.087 -7.128 27.394 1.00 92.31 107 LYS A O 1
ATOM 848 N N . PRO A 1 108 ? -19.314 -7.695 29.194 1.00 91.19 108 PRO A N 1
ATOM 849 C CA . PRO A 1 108 ? -18.223 -8.398 29.855 1.00 91.19 108 PRO A CA 1
ATOM 850 C C . PRO A 1 108 ? -17.750 -9.609 29.041 1.00 91.19 108 PRO A C 1
ATOM 852 O O . PRO A 1 108 ? -18.558 -10.440 28.630 1.00 91.19 108 PRO A O 1
ATOM 855 N N . VAL A 1 109 ? -16.437 -9.736 28.854 1.00 87.25 109 VAL A N 1
ATOM 856 C CA . VAL A 1 109 ? -15.794 -10.851 28.140 1.00 87.25 109 VAL A CA 1
ATOM 857 C C . VAL A 1 109 ? -14.535 -11.252 28.905 1.00 87.25 109 VAL A C 1
ATOM 859 O O . VAL A 1 109 ? -13.848 -10.419 29.498 1.00 87.25 109 VAL A O 1
ATOM 862 N N . SER A 1 110 ? -14.238 -12.551 28.945 1.00 85.44 110 SER A N 1
ATOM 863 C CA . SER A 1 110 ? -13.025 -13.030 29.604 1.00 85.44 110 SER A CA 1
ATOM 864 C C . SER A 1 110 ? -11.782 -12.569 28.846 1.00 85.44 110 SER A C 1
ATOM 866 O O . SER A 1 110 ? -11.763 -12.521 27.620 1.00 85.44 110 SER A O 1
ATOM 868 N N . ARG A 1 111 ? -10.700 -12.284 29.580 1.00 71.44 111 ARG A N 1
ATOM 869 C CA . ARG A 1 111 ? -9.465 -11.740 28.996 1.00 71.44 111 ARG A CA 1
ATOM 870 C C . ARG A 1 111 ? -8.900 -12.587 27.847 1.00 71.44 111 ARG A C 1
ATOM 872 O O . ARG A 1 111 ? -8.375 -12.029 26.898 1.00 71.44 111 ARG A O 1
ATOM 879 N N . ALA A 1 112 ? -9.030 -13.911 27.931 1.00 76.56 112 ALA A N 1
ATOM 880 C CA . ALA A 1 112 ? -8.532 -14.846 26.920 1.00 76.56 112 ALA A CA 1
ATOM 881 C C . ALA A 1 112 ? -9.301 -14.802 25.586 1.00 76.56 112 ALA A C 1
ATOM 883 O O . ALA A 1 112 ? -8.823 -15.352 24.605 1.00 76.56 112 ALA A O 1
ATOM 884 N N . LYS A 1 113 ? -10.491 -14.191 25.563 1.00 72.62 113 LYS A N 1
ATOM 885 C CA . LYS A 1 113 ? -11.378 -14.136 24.393 1.00 72.62 113 LYS A CA 1
ATOM 886 C C . LYS A 1 113 ? -11.554 -12.725 23.837 1.00 72.62 113 LYS A C 1
ATOM 888 O O . LYS A 1 113 ? -12.342 -12.550 22.916 1.00 72.62 113 LYS A O 1
ATOM 893 N N . LEU A 1 114 ? -10.885 -11.721 24.412 1.00 64.38 114 LEU A N 1
ATOM 894 C CA . LEU A 1 114 ? -11.118 -10.328 24.034 1.00 64.38 114 LEU A CA 1
ATOM 895 C C . LEU A 1 114 ? -10.810 -10.094 22.550 1.00 64.38 114 LEU A C 1
ATOM 897 O O . LEU A 1 114 ? -11.697 -9.641 21.839 1.00 64.38 114 LEU A O 1
ATOM 901 N N . ASP A 1 115 ? -9.639 -10.526 22.075 1.00 48.00 115 ASP A N 1
ATOM 902 C CA . ASP A 1 115 ? -9.225 -10.303 20.683 1.00 48.00 115 ASP A CA 1
ATOM 903 C C . ASP A 1 115 ? -10.144 -11.028 19.674 1.00 48.00 115 ASP A C 1
ATOM 905 O O . ASP A 1 115 ? -10.479 -10.496 18.617 1.00 48.00 115 ASP A O 1
ATOM 909 N N . GLU A 1 116 ? -10.597 -12.246 20.001 1.00 65.00 116 GLU A N 1
ATOM 910 C CA . GLU A 1 116 ? -11.522 -13.017 19.155 1.00 65.00 116 GLU A CA 1
ATOM 911 C C . GLU A 1 116 ? -12.896 -12.339 19.055 1.00 65.00 116 GLU A C 1
ATOM 913 O O . GLU A 1 116 ? -13.440 -12.195 17.959 1.00 65.00 116 GLU A O 1
ATOM 918 N N . VAL A 1 117 ? -13.448 -11.914 20.196 1.00 69.12 117 VAL A N 1
ATOM 919 C CA . VAL A 1 117 ? -14.790 -11.320 20.274 1.00 69.12 117 VAL A CA 1
ATOM 920 C C . VAL A 1 117 ? -14.799 -9.895 19.721 1.00 69.12 117 VAL A C 1
ATOM 922 O O . VAL A 1 117 ? -15.749 -9.521 19.039 1.00 69.12 117 VAL A O 1
ATOM 925 N N . GLU A 1 118 ? -13.743 -9.111 19.957 1.00 63.47 118 GLU A N 1
ATOM 926 C CA . GLU A 1 118 ? -13.571 -7.780 19.362 1.00 63.47 118 GLU A CA 1
ATOM 927 C C . GLU A 1 118 ? -13.595 -7.870 17.833 1.00 63.47 118 GLU A C 1
ATOM 929 O O . GLU A 1 118 ? -14.376 -7.172 17.188 1.00 63.47 118 GLU A O 1
ATOM 934 N N . ARG A 1 119 ? -12.818 -8.798 17.261 1.00 57.66 119 ARG A N 1
ATOM 935 C CA . ARG A 1 119 ? -12.765 -9.024 15.813 1.00 57.66 119 ARG A CA 1
ATOM 936 C C . ARG A 1 119 ? -14.123 -9.426 15.238 1.00 57.66 119 ARG A C 1
ATOM 938 O O . ARG A 1 119 ? -14.552 -8.840 14.251 1.00 57.66 119 ARG A O 1
ATOM 945 N N . GLN A 1 120 ? -14.816 -10.379 15.867 1.00 67.94 120 GLN A N 1
ATOM 946 C CA . GLN A 1 120 ? -16.157 -10.797 15.437 1.00 67.94 120 GLN A CA 1
ATOM 947 C C . GLN A 1 120 ? -17.154 -9.632 15.448 1.00 67.94 120 GLN A C 1
ATOM 949 O O . GLN A 1 120 ? -18.002 -9.541 14.566 1.00 67.94 120 GLN A O 1
ATOM 954 N N . HIS A 1 121 ? -17.070 -8.748 16.446 1.00 71.44 121 HIS A N 1
ATOM 955 C CA . HIS A 1 121 ? -17.991 -7.621 16.580 1.00 71.44 121 HIS A CA 1
ATOM 956 C C . HIS A 1 121 ? -17.680 -6.504 15.581 1.00 71.44 121 HIS A C 1
ATOM 958 O O . HIS A 1 121 ? -18.609 -5.993 14.968 1.00 71.44 121 HIS A O 1
ATOM 964 N N . ILE A 1 122 ? -16.405 -6.174 15.351 1.00 62.66 122 ILE A N 1
ATOM 965 C CA . ILE A 1 122 ? -16.015 -5.209 14.311 1.00 62.66 122 ILE A CA 1
ATOM 966 C C . ILE A 1 122 ? -16.461 -5.711 12.934 1.00 62.66 122 ILE A C 1
ATOM 968 O O . ILE A 1 122 ? -17.175 -4.993 12.246 1.00 62.66 122 ILE A O 1
ATOM 972 N N . HIS A 1 123 ? -16.142 -6.960 12.574 1.00 62.56 123 HIS A N 1
ATOM 973 C CA . HIS A 1 123 ? -16.526 -7.536 11.279 1.00 62.56 123 HIS A CA 1
ATOM 974 C C . HIS A 1 123 ? -18.039 -7.569 11.063 1.00 62.56 123 HIS A C 1
ATOM 976 O O . HIS A 1 123 ? -18.510 -7.243 9.978 1.00 62.56 123 HIS A O 1
ATOM 982 N N . HIS A 1 124 ? -18.808 -7.940 12.089 1.00 66.25 124 HIS A N 1
ATOM 983 C CA . HIS A 1 124 ? -20.266 -7.959 11.993 1.00 66.25 124 HIS A CA 1
ATOM 984 C C . HIS A 1 124 ? -20.842 -6.553 11.791 1.00 66.25 124 HIS A C 1
ATOM 986 O O . HIS A 1 124 ? -21.702 -6.370 10.940 1.00 66.25 124 HIS A O 1
ATOM 992 N N . LEU A 1 125 ? -20.351 -5.560 12.536 1.00 66.25 125 LEU A N 1
ATOM 993 C CA . LEU A 1 125 ? -20.870 -4.191 12.475 1.00 66.25 125 LEU A CA 1
ATOM 994 C C . LEU A 1 125 ? -20.424 -3.456 11.199 1.00 66.25 125 LEU A C 1
ATOM 996 O O . LEU A 1 125 ? -21.206 -2.691 10.639 1.00 66.25 125 LEU A O 1
ATOM 1000 N N . GLU A 1 126 ? -19.216 -3.728 10.697 1.00 62.44 126 GLU A N 1
ATOM 1001 C CA . GLU A 1 126 ? -18.755 -3.245 9.386 1.00 62.44 126 GLU A CA 1
ATOM 1002 C C . GLU A 1 126 ? -19.604 -3.833 8.247 1.00 62.44 126 GLU A C 1
ATOM 1004 O O . GLU A 1 126 ? -20.020 -3.095 7.358 1.00 62.44 126 GLU A O 1
ATOM 1009 N N . ALA A 1 127 ? -19.932 -5.131 8.298 1.00 55.81 127 ALA A N 1
ATOM 1010 C CA . ALA A 1 127 ? -20.767 -5.789 7.288 1.00 55.81 127 ALA A CA 1
ATOM 1011 C C . ALA A 1 127 ? -22.212 -5.253 7.231 1.00 55.81 127 ALA A C 1
ATOM 1013 O O . ALA A 1 127 ? -22.881 -5.420 6.216 1.00 55.81 127 ALA A O 1
ATOM 1014 N N . GLN A 1 128 ? -22.688 -4.609 8.301 1.00 60.75 128 GLN A N 1
ATOM 1015 C CA . GLN A 1 128 ? -23.995 -3.941 8.356 1.00 60.75 128 GLN A CA 1
ATOM 1016 C C . GLN A 1 128 ? -23.912 -2.435 8.032 1.00 60.75 128 GLN A C 1
ATOM 1018 O O . GLN A 1 128 ? -24.904 -1.719 8.146 1.00 60.75 128 GLN A O 1
ATOM 1023 N N . GLY A 1 129 ? -22.739 -1.933 7.622 1.00 51.12 129 GLY A N 1
ATOM 1024 C CA . GLY A 1 129 ? -22.560 -0.547 7.178 1.00 51.12 129 GLY A CA 1
ATOM 1025 C C . GLY A 1 129 ? -22.508 0.492 8.305 1.00 51.12 129 GLY A C 1
ATOM 1026 O O . GLY A 1 129 ? -22.771 1.670 8.064 1.00 51.12 129 GLY A O 1
ATOM 1027 N N . LEU A 1 130 ? -22.183 0.096 9.542 1.00 62.38 130 LEU A N 1
ATOM 1028 C CA . LEU A 1 130 ? -22.091 1.030 10.669 1.00 62.38 130 LEU A CA 1
ATOM 1029 C C . LEU A 1 130 ? -20.747 1.779 10.666 1.00 62.38 130 LEU A C 1
ATOM 1031 O O . LEU A 1 130 ? -19.683 1.167 10.688 1.00 62.38 130 LEU A O 1
ATOM 1035 N N . GLY A 1 131 ? -20.783 3.117 10.703 1.00 54.34 131 GLY A N 1
ATOM 1036 C CA . GLY A 1 131 ? -19.579 3.959 10.762 1.00 54.34 131 GLY A CA 1
ATOM 1037 C C . GLY A 1 131 ? -18.813 3.815 12.087 1.00 54.34 131 GLY A C 1
ATOM 1038 O O . GLY A 1 131 ? -19.260 4.328 13.119 1.00 54.34 131 GLY A O 1
ATOM 1039 N N . LEU A 1 132 ? -17.663 3.123 12.067 1.00 61.34 132 LEU A N 1
ATOM 1040 C CA . LEU A 1 132 ? -16.812 2.856 13.238 1.00 61.34 132 LEU A CA 1
ATOM 1041 C C . LEU A 1 132 ? -15.549 3.747 13.296 1.00 61.34 132 LEU A C 1
ATOM 1043 O O . LEU A 1 132 ? -14.797 3.795 12.334 1.00 61.34 132 LEU A O 1
ATOM 1047 N N . ARG A 1 133 ? -15.244 4.369 14.451 1.00 55.81 133 ARG A N 1
ATOM 1048 C CA . ARG A 1 133 ? -14.128 5.327 14.681 1.00 55.81 133 ARG A CA 1
ATOM 1049 C C . ARG A 1 133 ? -12.761 4.752 15.144 1.00 55.81 133 ARG A C 1
ATOM 1051 O O . ARG A 1 133 ? -11.894 5.539 15.529 1.00 55.81 133 ARG A O 1
ATOM 1058 N N . ASN A 1 134 ? -12.486 3.441 15.225 1.00 53.12 134 ASN A N 1
ATOM 1059 C CA . ASN A 1 134 ? -11.269 2.965 15.944 1.00 53.12 134 ASN A CA 1
ATOM 1060 C C . ASN A 1 134 ? -9.917 3.131 15.196 1.00 53.12 134 ASN A C 1
ATOM 1062 O O . ASN A 1 134 ? -9.318 2.185 14.703 1.00 53.12 134 ASN A O 1
ATOM 1066 N N . ILE A 1 135 ? -9.336 4.328 15.235 1.00 46.38 135 ILE A N 1
ATOM 1067 C CA . ILE A 1 135 ? -8.154 4.751 14.451 1.00 46.38 135 ILE A CA 1
ATOM 1068 C C . ILE A 1 135 ? -6.827 3.975 14.704 1.00 46.38 135 ILE A C 1
ATOM 1070 O O . ILE A 1 135 ? -5.962 3.966 13.832 1.00 46.38 135 ILE A O 1
ATOM 1074 N N . ALA A 1 136 ? -6.604 3.315 15.852 1.00 36.03 136 ALA A N 1
ATOM 1075 C CA . ALA A 1 136 ? -5.254 2.824 16.220 1.00 36.03 136 ALA A CA 1
ATOM 1076 C C . ALA A 1 136 ? -4.959 1.331 15.944 1.00 36.03 136 ALA A C 1
ATOM 1078 O O . ALA A 1 136 ? -3.792 0.940 15.906 1.00 36.03 136 ALA A O 1
ATOM 1079 N N . HIS A 1 137 ? -5.990 0.499 15.778 1.00 33.31 137 HIS A N 1
ATOM 1080 C CA . HIS A 1 137 ? -5.862 -0.945 15.515 1.00 33.31 137 HIS A CA 1
ATOM 1081 C C . HIS A 1 137 ? -6.734 -1.428 14.353 1.00 33.31 137 HIS A C 1
ATOM 1083 O O . HIS A 1 137 ? -6.566 -2.561 13.910 1.00 33.31 137 HIS A O 1
ATOM 1089 N N . MET A 1 138 ? -7.642 -0.588 13.846 1.00 38.91 138 MET A N 1
ATOM 1090 C CA . MET A 1 138 ? -8.479 -0.959 12.716 1.00 38.91 138 MET A CA 1
ATOM 1091 C C . MET A 1 138 ? -7.701 -0.933 11.425 1.00 38.91 138 MET A C 1
ATOM 1093 O O . MET A 1 138 ? -6.803 -0.118 11.215 1.00 38.91 138 MET A O 1
ATOM 1097 N N . SER A 1 139 ? -8.117 -1.806 10.529 1.00 37.19 139 SER A N 1
ATOM 1098 C CA . SER A 1 139 ? -7.765 -1.705 9.131 1.00 37.19 139 SER A CA 1
ATOM 1099 C C . SER A 1 139 ? -8.469 -0.500 8.495 1.00 37.19 139 SER A C 1
ATOM 1101 O O . SER A 1 139 ? -7.821 0.200 7.742 1.00 37.19 139 SER A O 1
ATOM 1103 N N . VAL A 1 140 ? -9.695 -0.134 8.883 1.00 40.03 140 VAL A N 1
ATOM 1104 C CA . VAL A 1 140 ? -10.421 1.053 8.375 1.00 40.03 140 VAL A CA 1
ATOM 1105 C C . VAL A 1 140 ? -10.152 2.307 9.230 1.00 40.03 140 VAL A C 1
ATOM 1107 O O . VAL A 1 140 ? -9.939 2.201 10.430 1.00 40.03 140 VAL A O 1
ATOM 1110 N N . VAL A 1 141 ? -10.153 3.512 8.650 1.00 42.53 141 VAL A N 1
ATOM 1111 C CA . VAL A 1 141 ? -10.117 4.793 9.390 1.00 42.53 141 VAL A CA 1
ATOM 1112 C C . VAL A 1 141 ? -11.240 5.696 8.882 1.00 42.53 141 VAL A C 1
ATOM 1114 O O . VAL A 1 141 ? -11.245 6.042 7.702 1.00 42.53 141 VAL A O 1
ATOM 1117 N N . THR A 1 142 ? -12.173 6.095 9.751 1.00 39.81 142 THR A N 1
ATOM 1118 C CA . THR A 1 142 ? -13.299 6.990 9.411 1.00 39.81 142 THR A CA 1
ATOM 1119 C C . THR A 1 142 ? -13.049 8.439 9.854 1.00 39.81 142 THR A C 1
ATOM 1121 O O . THR A 1 142 ? -12.140 8.704 10.647 1.00 39.81 142 THR A O 1
ATOM 1124 N N . GLY A 1 143 ? -13.848 9.373 9.325 1.00 42.09 143 GLY A N 1
ATOM 1125 C CA . GLY A 1 143 ? -13.777 10.814 9.607 1.00 42.09 143 GLY A CA 1
ATOM 1126 C C . GLY A 1 143 ? -12.839 11.593 8.680 1.00 42.09 143 GLY A C 1
ATOM 1127 O O . GLY A 1 143 ? -12.164 10.995 7.843 1.00 42.09 143 GLY A O 1
ATOM 1128 N N . GLU A 1 144 ? -12.801 12.920 8.847 1.00 43.16 144 GLU A N 1
ATOM 1129 C CA . GLU A 1 144 ? -11.892 13.815 8.114 1.00 43.16 144 GLU A CA 1
ATOM 1130 C C . GLU A 1 144 ? -10.424 13.505 8.443 1.00 43.16 144 GLU A C 1
ATOM 1132 O O . GLU A 1 144 ? -10.051 13.388 9.619 1.00 43.16 144 GLU A O 1
ATOM 1137 N N . ARG A 1 145 ? -9.582 13.370 7.414 1.00 72.81 145 ARG A N 1
ATOM 1138 C CA . ARG A 1 145 ? -8.153 13.026 7.504 1.00 72.81 145 ARG A CA 1
ATOM 1139 C C . ARG A 1 145 ? -7.298 13.970 6.667 1.00 72.81 145 ARG A C 1
ATOM 1141 O O . ARG A 1 145 ? -7.766 14.548 5.698 1.00 72.81 145 ARG A O 1
ATOM 1148 N N . ASP A 1 146 ? -5.999 14.008 6.963 1.00 71.00 146 ASP A N 1
ATOM 1149 C CA . ASP A 1 146 ? -5.021 14.763 6.166 1.00 71.00 146 ASP A CA 1
ATOM 1150 C C . ASP A 1 146 ? -5.009 14.336 4.688 1.00 71.00 146 ASP A C 1
ATOM 1152 O O . ASP A 1 146 ? -4.710 15.148 3.818 1.00 71.00 146 ASP A O 1
ATOM 1156 N N . LEU A 1 147 ? -5.347 13.070 4.395 1.00 82.00 147 LEU A N 1
ATOM 1157 C CA . LEU A 1 147 ? -5.469 12.583 3.019 1.00 82.00 147 LEU A CA 1
ATOM 1158 C C . LEU A 1 147 ? -6.575 13.324 2.261 1.00 82.00 147 LEU A C 1
ATOM 1160 O O . LEU A 1 147 ? -6.399 13.600 1.080 1.00 82.00 147 LEU A O 1
ATOM 1164 N N . ASP A 1 148 ? -7.655 13.712 2.945 1.00 78.31 148 ASP A N 1
ATOM 1165 C CA . ASP A 1 148 ? -8.818 14.380 2.354 1.00 78.31 148 ASP A CA 1
ATOM 1166 C C . ASP A 1 148 ? -8.468 15.776 1.801 1.00 78.31 148 ASP A C 1
ATOM 1168 O O . ASP A 1 148 ? -9.175 16.301 0.944 1.00 78.31 148 ASP A O 1
ATOM 1172 N N . LEU A 1 149 ? -7.345 16.358 2.247 1.00 75.38 149 LEU A N 1
ATOM 1173 C CA . LEU A 1 149 ? -6.796 17.611 1.716 1.00 75.38 149 LEU A CA 1
ATOM 1174 C C . LEU A 1 149 ? -6.179 17.445 0.322 1.00 75.38 149 LEU A C 1
ATOM 1176 O O . LEU A 1 149 ? -6.089 18.420 -0.421 1.00 75.38 149 LEU A O 1
ATOM 1180 N N . LEU A 1 150 ? -5.703 16.238 0.001 1.00 82.69 150 LEU A N 1
ATOM 1181 C CA . LEU A 1 150 ? -5.049 15.928 -1.270 1.00 82.69 150 LEU A CA 1
ATOM 1182 C C . LEU A 1 150 ? -5.926 15.093 -2.186 1.00 82.69 150 LEU A C 1
ATOM 1184 O O . LEU A 1 150 ? -5.769 15.209 -3.392 1.00 82.69 150 LEU A O 1
ATOM 1188 N N . VAL A 1 151 ? -6.798 14.252 -1.633 1.00 87.50 151 VAL A N 1
ATOM 1189 C CA . VAL A 1 151 ? -7.701 13.342 -2.343 1.00 87.50 151 VAL A CA 1
ATOM 1190 C C . VAL A 1 151 ? -9.023 13.336 -1.593 1.00 87.50 151 VAL A C 1
ATOM 1192 O O . VAL A 1 151 ? -9.091 12.795 -0.495 1.00 87.50 151 VAL A O 1
ATOM 1195 N N . SER A 1 152 ? -10.074 13.928 -2.153 1.00 81.06 152 SER A N 1
ATOM 1196 C CA . SER A 1 152 ? -11.371 14.026 -1.471 1.00 81.06 152 SER A CA 1
ATOM 1197 C C . SER A 1 152 ? -11.983 12.645 -1.171 1.00 81.06 152 SER A C 1
ATOM 1199 O O . SER A 1 152 ? -11.659 11.674 -1.857 1.00 81.06 152 SER A O 1
ATOM 1201 N N . PRO A 1 153 ? -12.875 12.514 -0.171 1.00 76.69 153 PRO A N 1
ATOM 1202 C CA . PRO A 1 153 ? -13.542 11.242 0.121 1.00 76.69 153 PRO A CA 1
ATOM 1203 C C . PRO A 1 153 ? -14.235 10.614 -1.097 1.00 76.69 153 PRO A C 1
ATOM 1205 O O . PRO A 1 153 ? -14.100 9.412 -1.311 1.00 76.69 153 PRO A O 1
ATOM 1208 N N . ASP A 1 154 ? -14.885 11.427 -1.933 1.00 75.62 154 ASP A N 1
ATOM 1209 C CA . ASP A 1 154 ? -15.538 10.969 -3.165 1.00 75.62 154 ASP A CA 1
ATOM 1210 C C . ASP A 1 154 ? -14.517 10.405 -4.168 1.00 75.62 154 ASP A C 1
ATOM 1212 O O . ASP A 1 154 ? -14.735 9.356 -4.770 1.00 75.62 154 ASP A O 1
ATOM 1216 N N . GLU A 1 155 ? -13.365 11.065 -4.330 1.00 85.50 155 GLU A N 1
ATOM 1217 C CA . GLU A 1 155 ? -12.268 10.555 -5.162 1.00 85.50 155 GLU A CA 1
ATOM 1218 C C . GLU A 1 155 ? -11.682 9.253 -4.603 1.00 85.50 155 GLU A C 1
ATOM 1220 O O . GLU A 1 155 ? -11.364 8.351 -5.376 1.00 85.50 155 GLU A O 1
ATOM 1225 N N . GLN A 1 156 ? -11.557 9.131 -3.276 1.00 84.06 156 GLN A N 1
ATOM 1226 C CA . GLN A 1 156 ? -11.089 7.904 -2.624 1.00 84.06 156 GLN A CA 1
ATOM 1227 C C . GLN A 1 156 ? -12.052 6.737 -2.870 1.00 84.06 156 GLN A C 1
ATOM 1229 O O . GLN A 1 156 ? -11.596 5.631 -3.156 1.00 84.06 156 GLN A O 1
ATOM 1234 N N . GLU A 1 157 ? -13.363 6.971 -2.765 1.00 76.69 157 GLU A N 1
ATOM 1235 C CA . GLU A 1 157 ? -14.394 5.952 -2.995 1.00 76.69 157 GLU A CA 1
ATOM 1236 C C . GLU A 1 157 ? -14.441 5.519 -4.464 1.00 76.69 157 GLU A C 1
ATOM 1238 O O . GLU A 1 157 ? -14.400 4.321 -4.747 1.00 76.69 157 GLU A O 1
ATOM 1243 N N . ARG A 1 158 ? -14.439 6.476 -5.401 1.00 82.69 158 ARG A N 1
ATOM 1244 C CA . ARG A 1 158 ? -14.406 6.184 -6.843 1.00 82.69 158 ARG A CA 1
ATOM 1245 C C . ARG A 1 158 ? -13.149 5.418 -7.244 1.00 82.69 158 ARG A C 1
ATOM 1247 O O . ARG A 1 158 ? -13.250 4.406 -7.933 1.00 82.69 158 ARG A O 1
ATOM 1254 N N . TRP A 1 159 ? -11.981 5.847 -6.758 1.00 90.31 159 TRP A N 1
ATOM 1255 C CA . TRP A 1 159 ? -10.716 5.155 -7.009 1.00 90.31 159 TRP A CA 1
ATOM 1256 C C . TRP A 1 159 ? -10.720 3.732 -6.442 1.00 90.31 159 TRP A C 1
ATOM 1258 O O . TRP A 1 159 ? -10.316 2.794 -7.127 1.00 90.31 159 TRP A O 1
ATOM 1268 N N . LEU A 1 160 ? -11.225 3.550 -5.216 1.00 83.44 160 LEU A N 1
ATOM 1269 C CA . LEU A 1 160 ? -11.336 2.229 -4.597 1.00 83.44 160 LEU A CA 1
ATOM 1270 C C . LEU A 1 160 ? -12.290 1.311 -5.374 1.00 83.44 160 LEU A C 1
ATOM 1272 O O . LEU A 1 160 ? -12.018 0.121 -5.484 1.00 83.44 160 LEU A O 1
ATOM 1276 N N . GLY A 1 161 ? -13.377 1.861 -5.920 1.00 77.12 161 GLY A N 1
ATOM 1277 C CA . GLY A 1 161 ? -14.337 1.142 -6.760 1.00 77.12 161 GLY A CA 1
ATOM 1278 C C . GLY A 1 161 ? -13.891 0.921 -8.210 1.00 77.12 161 GLY A C 1
ATOM 1279 O O . GLY A 1 161 ? -14.656 0.355 -8.986 1.00 77.12 161 GLY A O 1
ATOM 1280 N N . GLY A 1 162 ? -12.694 1.377 -8.597 1.00 78.31 162 GLY A N 1
ATOM 1281 C CA . GLY A 1 162 ? -12.170 1.251 -9.961 1.00 78.31 162 GLY A CA 1
ATOM 1282 C C . GLY A 1 162 ? -12.756 2.238 -10.982 1.00 78.31 162 GLY A C 1
ATOM 1283 O O . GLY A 1 162 ? -12.396 2.174 -12.156 1.00 78.31 162 GLY A O 1
ATOM 1284 N N . ASP A 1 163 ? -13.609 3.179 -10.566 1.00 80.19 163 ASP A N 1
ATOM 1285 C CA . ASP A 1 163 ? -14.128 4.254 -11.422 1.00 80.19 163 ASP A CA 1
ATOM 1286 C C . ASP A 1 163 ? -13.116 5.408 -11.506 1.00 80.19 163 ASP A C 1
ATOM 1288 O O . ASP A 1 163 ? -13.228 6.428 -10.824 1.00 80.19 163 ASP A O 1
ATOM 1292 N N . VAL A 1 164 ? -12.085 5.217 -12.333 1.00 81.69 164 VAL A N 1
ATOM 1293 C CA . VAL A 1 164 ? -10.947 6.145 -12.451 1.00 81.69 164 VAL A CA 1
ATOM 1294 C C . VAL A 1 164 ? -10.970 7.019 -13.709 1.00 81.69 164 VAL A C 1
ATOM 1296 O O . VAL A 1 164 ? -10.094 7.862 -13.869 1.00 81.69 164 VAL A O 1
ATOM 1299 N N . ALA A 1 165 ? -11.964 6.865 -14.592 1.00 76.94 165 ALA A N 1
ATOM 1300 C CA . ALA A 1 165 ? -11.958 7.465 -15.935 1.00 76.94 165 ALA A CA 1
ATOM 1301 C C . ALA A 1 165 ? -11.849 9.003 -15.941 1.00 76.94 165 ALA A C 1
ATOM 1303 O O . ALA A 1 165 ? -11.181 9.573 -16.802 1.00 76.94 165 ALA A O 1
ATOM 1304 N N . ASP A 1 166 ? -12.466 9.664 -14.958 1.00 78.44 166 ASP A N 1
ATOM 1305 C CA . ASP A 1 166 ? -12.437 11.127 -14.807 1.00 78.44 166 ASP A CA 1
ATOM 1306 C C . ASP A 1 166 ? -11.518 11.596 -13.666 1.00 78.44 166 ASP A C 1
ATOM 1308 O O . ASP A 1 166 ? -11.492 12.785 -13.332 1.00 78.44 166 ASP A O 1
ATOM 1312 N N . LEU A 1 167 ? -10.796 10.677 -13.019 1.00 83.88 167 LEU A N 1
ATOM 1313 C CA . LEU A 1 167 ? -9.911 11.010 -11.909 1.00 83.88 167 LEU A CA 1
ATOM 1314 C C . LEU A 1 167 ? -8.573 11.506 -12.455 1.00 83.88 167 LEU A C 1
ATOM 1316 O O . LEU A 1 167 ? -7.909 10.837 -13.242 1.00 83.88 167 LEU A O 1
ATOM 1320 N N . GLN A 1 168 ? -8.167 12.701 -12.028 1.00 82.00 168 GLN A N 1
ATOM 1321 C CA . GLN A 1 168 ? -6.915 13.309 -12.465 1.00 82.00 168 GLN A CA 1
ATOM 1322 C C . GLN A 1 168 ? -5.850 13.215 -11.372 1.00 82.00 168 GLN A C 1
ATOM 1324 O O . GLN A 1 168 ? -6.041 13.662 -10.239 1.00 82.00 168 GLN A O 1
ATOM 1329 N N . ASP A 1 169 ? -4.689 12.692 -11.755 1.00 86.94 169 ASP A N 1
ATOM 1330 C CA . ASP A 1 169 ? -3.460 12.701 -10.960 1.00 86.94 169 ASP A CA 1
ATOM 1331 C C . ASP A 1 169 ? -2.363 13.494 -11.688 1.00 86.94 169 ASP A C 1
ATOM 1333 O O . ASP A 1 169 ? -1.251 13.032 -11.911 1.00 86.94 169 ASP A O 1
ATOM 1337 N N . ALA A 1 170 ? -2.709 14.692 -12.161 1.00 74.50 170 ALA A N 1
ATOM 1338 C CA . ALA A 1 170 ? -1.877 15.475 -13.079 1.00 74.50 170 ALA A CA 1
ATOM 1339 C C . ALA A 1 170 ? -0.910 16.452 -12.381 1.00 74.50 170 ALA A C 1
ATOM 1341 O O . ALA A 1 170 ? -0.433 17.395 -13.013 1.00 74.50 170 ALA A O 1
ATOM 1342 N N . GLU A 1 171 ? -0.626 16.255 -11.091 1.00 75.19 171 GLU A N 1
ATOM 1343 C CA . GLU A 1 171 ? 0.310 17.115 -10.362 1.00 75.19 171 GLU A CA 1
ATOM 1344 C C . GLU A 1 171 ? 1.743 16.980 -10.893 1.00 75.19 171 GLU A C 1
ATOM 1346 O O . GLU A 1 171 ? 2.184 15.918 -11.364 1.00 75.19 171 GLU A O 1
ATOM 1351 N N . GLU A 1 172 ? 2.491 18.083 -10.809 1.00 73.12 172 GLU A N 1
ATOM 1352 C CA . GLU A 1 172 ? 3.917 18.056 -11.113 1.00 73.12 172 GLU A CA 1
ATOM 1353 C C . GLU A 1 172 ? 4.652 17.141 -10.131 1.00 73.12 172 GLU A C 1
ATOM 1355 O O . GLU A 1 172 ? 4.353 17.099 -8.939 1.00 73.12 172 GLU A O 1
ATOM 1360 N N . GLN A 1 173 ? 5.666 16.435 -10.636 1.00 76.00 173 GLN A N 1
ATOM 1361 C CA . GLN A 1 173 ? 6.503 15.586 -9.798 1.00 76.00 173 GLN A CA 1
ATOM 1362 C C . GLN A 1 173 ? 7.134 16.400 -8.661 1.00 76.00 173 GLN A C 1
ATOM 1364 O O . GLN A 1 173 ? 7.616 17.521 -8.874 1.00 76.00 173 GLN A O 1
ATOM 1369 N N . VAL A 1 174 ? 7.196 15.804 -7.469 1.00 82.50 174 VAL A N 1
ATOM 1370 C CA . VAL A 1 174 ? 7.786 16.441 -6.291 1.00 82.50 174 VAL A CA 1
ATOM 1371 C C . VAL A 1 174 ? 9.236 16.862 -6.565 1.00 82.50 174 VAL A C 1
ATOM 1373 O O . VAL A 1 174 ? 10.074 16.085 -7.036 1.00 82.50 174 VAL A O 1
ATOM 1376 N N . ARG A 1 175 ? 9.552 18.121 -6.240 1.00 86.50 175 ARG A N 1
ATOM 1377 C CA . ARG A 1 175 ? 10.896 18.695 -6.388 1.00 86.50 175 ARG A CA 1
ATOM 1378 C C . ARG A 1 175 ? 11.545 18.899 -5.022 1.00 86.50 175 ARG A C 1
ATOM 1380 O O . ARG A 1 175 ? 11.232 19.852 -4.316 1.00 86.50 175 ARG A O 1
ATOM 1387 N N . ASP A 1 176 ? 12.486 18.023 -4.682 1.00 90.69 176 ASP A N 1
ATOM 1388 C CA . ASP A 1 176 ? 13.389 18.171 -3.536 1.00 90.69 176 ASP A CA 1
ATOM 1389 C C . ASP A 1 176 ? 14.814 17.795 -3.970 1.00 90.69 176 ASP A C 1
ATOM 1391 O O . ASP A 1 176 ? 15.186 16.621 -4.056 1.00 90.69 176 ASP A O 1
ATOM 1395 N N . ASP A 1 177 ? 15.616 18.812 -4.289 1.00 93.06 177 ASP A N 1
ATOM 1396 C CA . ASP A 1 177 ? 16.968 18.630 -4.820 1.00 93.06 177 ASP A CA 1
ATOM 1397 C C . ASP A 1 177 ? 17.924 17.980 -3.808 1.00 93.06 177 ASP A C 1
ATOM 1399 O O . ASP A 1 177 ? 18.841 17.251 -4.197 1.00 93.06 177 ASP A O 1
ATOM 1403 N N . ASP A 1 178 ? 17.742 18.241 -2.511 1.00 93.56 178 ASP A N 1
ATOM 1404 C CA . ASP A 1 178 ? 18.579 17.661 -1.459 1.00 93.56 178 ASP A CA 1
ATOM 1405 C C . ASP A 1 178 ? 18.294 16.171 -1.297 1.00 93.56 178 ASP A C 1
ATOM 1407 O O . ASP A 1 178 ? 19.222 15.355 -1.205 1.00 93.56 178 ASP A O 1
ATOM 1411 N N . LEU A 1 179 ? 17.012 15.805 -1.290 1.00 93.56 179 LEU A N 1
ATOM 1412 C CA . LEU A 1 179 ? 16.586 14.415 -1.237 1.00 93.56 179 LEU A CA 1
ATOM 1413 C C . LEU A 1 179 ? 16.996 13.660 -2.504 1.00 93.56 179 LEU A C 1
ATOM 1415 O O . LEU A 1 179 ? 17.547 12.560 -2.394 1.00 93.56 179 LEU A O 1
ATOM 1419 N N . ARG A 1 180 ? 16.829 14.274 -3.685 1.00 95.00 180 ARG A N 1
ATOM 1420 C CA . ARG A 1 180 ? 17.295 13.713 -4.962 1.00 95.00 180 ARG A CA 1
ATOM 1421 C C . ARG A 1 180 ? 18.793 13.432 -4.911 1.00 95.00 180 ARG A C 1
ATOM 1423 O O . ARG A 1 180 ? 19.199 12.286 -5.076 1.00 95.00 180 ARG A O 1
ATOM 1430 N N . ARG A 1 181 ? 19.622 14.427 -4.564 1.00 95.88 181 ARG A N 1
ATOM 1431 C CA . ARG A 1 181 ? 21.085 14.257 -4.436 1.00 95.88 181 ARG A CA 1
ATOM 1432 C C . ARG A 1 181 ? 21.478 13.126 -3.484 1.00 95.88 181 ARG A C 1
ATOM 1434 O O . ARG A 1 181 ? 22.454 12.423 -3.748 1.00 95.88 181 ARG A O 1
ATOM 1441 N N . ARG A 1 182 ? 20.750 12.952 -2.375 1.00 96.00 182 ARG A N 1
ATOM 1442 C CA . ARG A 1 182 ? 21.038 11.913 -1.371 1.00 96.00 182 ARG A CA 1
ATOM 1443 C C . ARG A 1 182 ? 20.910 10.503 -1.944 1.00 96.00 182 ARG A C 1
ATOM 1445 O O . ARG A 1 182 ? 21.746 9.658 -1.628 1.00 96.00 182 ARG A O 1
ATOM 1452 N N . HIS A 1 183 ? 19.891 10.266 -2.767 1.00 96.12 183 HIS A N 1
ATOM 1453 C CA . HIS A 1 183 ? 19.544 8.931 -3.267 1.00 96.12 183 HIS A CA 1
ATOM 1454 C C . HIS A 1 183 ? 19.932 8.692 -4.730 1.00 96.12 183 HIS A C 1
ATOM 1456 O O . HIS A 1 183 ? 19.887 7.549 -5.182 1.00 96.12 183 HIS A O 1
ATOM 1462 N N . HIS A 1 184 ? 20.399 9.724 -5.437 1.00 96.75 184 HIS A N 1
ATOM 1463 C CA . HIS A 1 184 ? 20.779 9.660 -6.850 1.00 96.75 184 HIS A CA 1
ATOM 1464 C C . HIS A 1 184 ? 21.784 8.543 -7.157 1.00 96.75 184 HIS A C 1
ATOM 1466 O O . HIS A 1 184 ? 21.571 7.741 -8.056 1.00 96.75 184 HIS A O 1
ATOM 1472 N N . ARG A 1 185 ? 22.844 8.402 -6.347 1.00 97.56 185 ARG A N 1
ATOM 1473 C CA . ARG A 1 185 ? 23.852 7.341 -6.551 1.00 97.56 185 ARG A CA 1
ATOM 1474 C C . ARG A 1 185 ? 23.283 5.926 -6.421 1.00 97.56 185 ARG A C 1
ATOM 1476 O O . ARG A 1 185 ? 23.770 5.009 -7.078 1.00 97.56 185 ARG A O 1
ATOM 1483 N N . SER A 1 186 ? 22.284 5.728 -5.559 1.00 97.25 186 SER A N 1
ATOM 1484 C CA . SER A 1 186 ? 21.602 4.433 -5.457 1.00 97.25 186 SER A CA 1
ATOM 1485 C C . SER A 1 186 ? 20.789 4.150 -6.714 1.00 97.25 186 SER A C 1
ATOM 1487 O O . SER A 1 186 ? 20.803 3.014 -7.179 1.00 97.25 186 SER A O 1
ATOM 1489 N N . PHE A 1 187 ? 20.139 5.174 -7.272 1.00 98.31 187 PHE A N 1
ATOM 1490 C CA . PHE A 1 187 ? 19.400 5.072 -8.526 1.00 98.31 187 PHE A CA 1
ATOM 1491 C C . PHE A 1 187 ? 20.323 4.805 -9.723 1.00 98.31 187 PHE A C 1
ATOM 1493 O O . PHE A 1 187 ? 20.086 3.855 -10.462 1.00 98.31 187 PHE A O 1
ATOM 1500 N N . GLU A 1 188 ? 21.433 5.538 -9.866 1.00 98.44 188 GLU A N 1
ATOM 1501 C CA . GLU A 1 188 ? 22.427 5.271 -10.918 1.00 98.44 188 GLU A CA 1
ATOM 1502 C C . GLU A 1 188 ? 22.926 3.824 -10.859 1.00 98.44 188 GLU A C 1
ATOM 1504 O O . GLU A 1 188 ? 22.991 3.144 -11.878 1.00 98.44 188 GLU A O 1
ATOM 1509 N N . ARG A 1 189 ? 23.225 3.318 -9.653 1.00 98.12 189 ARG A N 1
ATOM 1510 C CA . ARG A 1 189 ? 23.624 1.919 -9.470 1.00 98.12 189 ARG A CA 1
ATOM 1511 C C . ARG A 1 189 ? 22.497 0.953 -9.826 1.00 98.12 189 ARG A C 1
ATOM 1513 O O . ARG A 1 189 ? 22.772 -0.064 -10.452 1.00 98.12 189 ARG A O 1
ATOM 1520 N N . PHE A 1 190 ? 21.261 1.246 -9.428 1.00 98.38 190 PHE A N 1
ATOM 1521 C CA . PHE A 1 190 ? 20.097 0.433 -9.781 1.00 98.38 190 PHE A CA 1
ATOM 1522 C C . PHE A 1 190 ? 19.956 0.305 -11.302 1.00 98.38 190 PHE A C 1
ATOM 1524 O O . PHE A 1 190 ? 19.821 -0.808 -11.792 1.00 98.38 190 PHE A O 1
ATOM 1531 N N . MET A 1 191 ? 20.129 1.398 -12.048 1.00 98.38 191 MET A N 1
ATOM 1532 C CA . MET A 1 191 ? 20.056 1.392 -13.514 1.00 98.38 191 MET A CA 1
ATOM 1533 C C . MET A 1 191 ? 21.166 0.584 -14.204 1.00 98.38 191 MET A C 1
ATOM 1535 O O . MET A 1 191 ? 21.065 0.305 -15.394 1.00 98.38 191 MET A O 1
ATOM 1539 N N . THR A 1 192 ? 22.219 0.174 -13.486 1.00 97.81 192 THR A N 1
ATOM 1540 C CA . THR A 1 192 ? 23.235 -0.754 -14.025 1.00 97.81 192 THR A CA 1
ATOM 1541 C C . THR A 1 192 ? 22.862 -2.230 -13.876 1.00 97.81 192 THR A C 1
ATOM 1543 O O . THR A 1 192 ? 23.590 -3.093 -14.368 1.00 97.81 192 THR A O 1
ATOM 1546 N N . LEU A 1 193 ? 21.772 -2.541 -13.167 1.00 96.81 193 LEU A N 1
ATOM 1547 C CA . LEU A 1 193 ? 21.348 -3.914 -12.903 1.00 96.81 193 LEU A CA 1
ATOM 1548 C C . LEU A 1 193 ? 20.609 -4.498 -14.118 1.00 96.81 193 LEU A C 1
ATOM 1550 O O . LEU A 1 193 ? 19.863 -3.769 -14.771 1.00 96.81 193 LEU A O 1
ATOM 1554 N N . PRO A 1 194 ? 20.760 -5.805 -14.418 1.00 95.81 194 PRO A N 1
ATOM 1555 C CA . PRO A 1 194 ? 20.180 -6.395 -15.628 1.00 95.81 194 PRO A CA 1
ATOM 1556 C C . PRO A 1 194 ? 18.654 -6.266 -15.713 1.00 95.81 194 PRO A C 1
ATOM 1558 O O . PRO A 1 194 ? 18.127 -6.015 -16.788 1.00 95.81 194 PRO A O 1
ATOM 1561 N N . GLN A 1 195 ? 17.956 -6.398 -14.582 1.00 96.31 195 GLN A N 1
ATOM 1562 C CA . GLN A 1 195 ? 16.492 -6.361 -14.495 1.00 96.31 195 GLN A CA 1
ATOM 1563 C C . GLN A 1 195 ? 15.933 -4.960 -14.182 1.00 96.31 195 GLN A C 1
ATOM 1565 O O . GLN A 1 195 ? 14.783 -4.839 -13.769 1.00 96.31 195 GLN A O 1
ATOM 1570 N N . ALA A 1 196 ? 16.732 -3.892 -14.310 1.00 96.94 196 ALA A N 1
ATOM 1571 C CA . ALA A 1 196 ? 16.320 -2.555 -13.874 1.00 96.94 196 ALA A CA 1
ATOM 1572 C C . ALA A 1 196 ? 15.024 -2.079 -14.554 1.00 96.94 196 ALA A C 1
ATOM 1574 O O . ALA A 1 196 ? 14.107 -1.650 -13.860 1.00 96.94 196 ALA A O 1
ATOM 1575 N N . HIS A 1 197 ? 14.920 -2.202 -15.880 1.00 96.44 197 HIS A N 1
ATOM 1576 C CA . HIS A 1 197 ? 13.740 -1.760 -16.636 1.00 96.44 197 HIS A CA 1
ATOM 1577 C C . HIS A 1 197 ? 12.491 -2.594 -16.338 1.00 96.44 197 HIS A C 1
ATOM 1579 O O . HIS A 1 197 ? 11.413 -2.034 -16.166 1.00 96.44 197 HIS A O 1
ATOM 1585 N N . ASP A 1 198 ? 12.631 -3.909 -16.183 1.00 96.06 198 ASP A N 1
ATOM 1586 C CA . ASP A 1 198 ? 11.502 -4.775 -15.826 1.00 96.06 198 ASP A CA 1
ATOM 1587 C C . ASP A 1 198 ? 10.986 -4.461 -14.415 1.00 96.06 198 ASP A C 1
ATOM 1589 O O . ASP A 1 198 ? 9.781 -4.380 -14.186 1.00 96.06 198 ASP A O 1
ATOM 1593 N N . VAL A 1 199 ? 11.890 -4.181 -13.471 1.00 97.44 199 VAL A N 1
ATOM 1594 C CA . VAL A 1 199 ? 11.510 -3.736 -12.123 1.00 97.44 199 VAL A CA 1
ATOM 1595 C C . VAL A 1 199 ? 10.893 -2.334 -12.138 1.00 97.44 199 VAL A C 1
ATOM 1597 O O . VAL A 1 199 ? 9.965 -2.089 -11.369 1.00 97.44 199 VA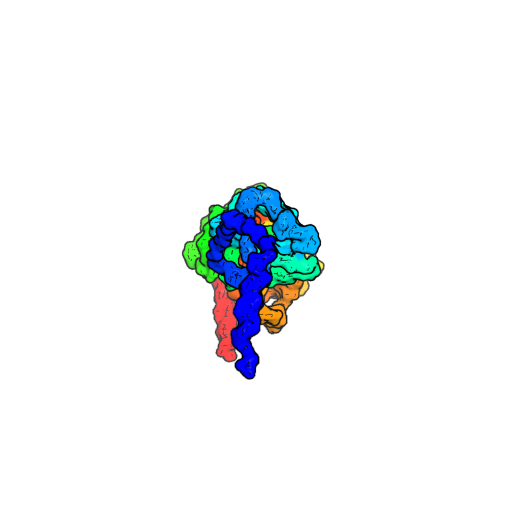L A O 1
ATOM 1600 N N . LEU A 1 200 ? 11.359 -1.417 -12.997 1.00 98.19 200 LEU A N 1
ATOM 1601 C CA . LEU A 1 200 ? 10.716 -0.109 -13.184 1.00 98.19 200 LEU A CA 1
ATOM 1602 C C . LEU A 1 200 ? 9.293 -0.256 -13.721 1.00 98.19 200 LEU A C 1
ATOM 1604 O O . LEU A 1 200 ? 8.398 0.414 -13.211 1.00 98.19 200 LEU A O 1
ATOM 1608 N N . LEU A 1 201 ? 9.084 -1.146 -14.692 1.00 97.00 201 LEU A N 1
ATOM 1609 C CA . LEU A 1 201 ? 7.771 -1.416 -15.265 1.00 97.00 201 LEU A CA 1
ATOM 1610 C C . LEU A 1 201 ? 6.804 -1.958 -14.204 1.00 97.00 201 LEU A C 1
ATOM 1612 O O . LEU A 1 201 ? 5.722 -1.404 -14.029 1.00 97.00 201 LEU A O 1
ATOM 1616 N N . LEU A 1 202 ? 7.215 -2.980 -13.445 1.00 97.69 202 LEU A N 1
ATOM 1617 C CA . LEU A 1 202 ? 6.395 -3.568 -12.377 1.00 97.69 202 LEU A CA 1
ATOM 1618 C C . LEU A 1 202 ? 6.128 -2.581 -11.232 1.00 97.69 202 LEU A C 1
ATOM 1620 O O . LEU A 1 202 ? 5.020 -2.533 -10.698 1.00 97.69 202 LEU A O 1
ATOM 1624 N N . LEU A 1 203 ? 7.121 -1.767 -10.858 1.00 98.50 203 LEU A N 1
ATOM 1625 C CA . LEU A 1 203 ? 6.933 -0.710 -9.864 1.00 98.50 203 LEU A CA 1
ATOM 1626 C C . LEU A 1 203 ? 5.944 0.347 -10.368 1.00 98.50 203 LEU A C 1
ATOM 1628 O O . LEU A 1 203 ? 5.071 0.758 -9.611 1.00 98.50 203 LEU A O 1
ATOM 1632 N N . GLY A 1 204 ? 6.071 0.784 -11.621 1.00 97.50 204 GLY A N 1
ATOM 1633 C CA . GLY A 1 204 ? 5.165 1.757 -12.225 1.00 97.50 204 GLY A CA 1
ATOM 1634 C C . GLY A 1 204 ? 3.734 1.232 -12.296 1.00 97.50 204 GLY A C 1
ATOM 1635 O O . GLY A 1 204 ? 2.820 1.926 -11.857 1.00 97.50 204 GLY A O 1
ATOM 1636 N N . LEU A 1 205 ? 3.563 -0.024 -12.722 1.00 96.38 205 LEU A N 1
ATOM 1637 C CA . LEU A 1 205 ? 2.275 -0.715 -12.727 1.00 96.38 205 LEU A CA 1
ATOM 1638 C C . LEU A 1 205 ? 1.670 -0.795 -11.316 1.00 96.38 205 LEU A C 1
ATOM 1640 O O . LEU A 1 205 ? 0.497 -0.493 -11.132 1.00 96.38 205 LEU A O 1
ATOM 1644 N N . TYR A 1 206 ? 2.460 -1.127 -10.291 1.00 98.00 206 TYR A N 1
ATOM 1645 C CA . TYR A 1 206 ? 1.971 -1.123 -8.909 1.00 98.00 206 TYR A CA 1
ATOM 1646 C C . TYR A 1 206 ? 1.542 0.269 -8.430 1.00 98.00 206 TYR A C 1
ATOM 1648 O O . TYR A 1 206 ? 0.513 0.399 -7.766 1.00 98.00 206 TYR A O 1
ATOM 1656 N N . LEU A 1 207 ? 2.325 1.312 -8.726 1.00 97.19 207 LEU A N 1
ATOM 1657 C CA . LEU A 1 207 ? 1.977 2.678 -8.329 1.00 97.19 207 LEU A CA 1
ATOM 1658 C C . LEU A 1 207 ? 0.661 3.123 -8.974 1.00 97.19 207 LEU A C 1
ATOM 1660 O O . LEU A 1 207 ? -0.159 3.730 -8.295 1.00 97.19 207 LEU A O 1
ATOM 1664 N N . ASP A 1 208 ? 0.454 2.781 -10.243 1.00 94.19 208 ASP A N 1
ATOM 1665 C CA . ASP A 1 208 ? -0.770 3.082 -10.984 1.00 94.19 208 ASP A CA 1
ATOM 1666 C C . ASP A 1 208 ? -1.985 2.305 -10.448 1.00 94.19 208 ASP A C 1
ATOM 1668 O O . ASP A 1 208 ? -3.036 2.878 -10.157 1.00 94.19 208 ASP A O 1
ATOM 1672 N N . GLN A 1 209 ? -1.825 0.997 -10.238 1.00 93.62 209 GLN A N 1
ATOM 1673 C CA . GLN A 1 209 ? -2.939 0.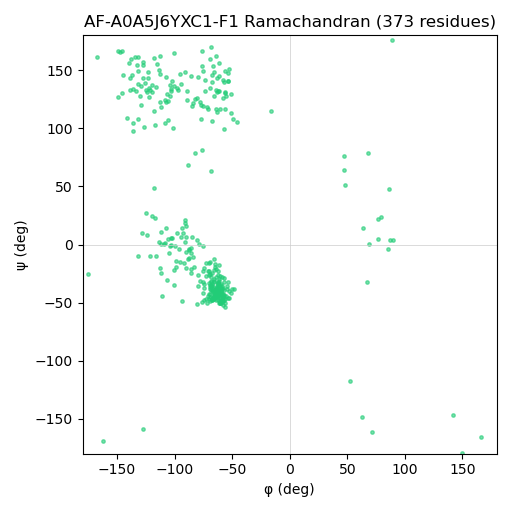123 -9.878 1.00 93.62 209 GLN A CA 1
ATOM 1674 C C . GLN A 1 209 ? -3.311 0.193 -8.396 1.00 93.62 209 GLN A C 1
ATOM 1676 O O . GLN A 1 209 ? -4.491 0.089 -8.060 1.00 93.62 209 GLN A O 1
ATOM 1681 N N . ALA A 1 210 ? -2.336 0.362 -7.500 1.00 96.06 210 ALA A N 1
ATOM 1682 C CA . ALA A 1 210 ? -2.518 0.104 -6.073 1.00 96.06 210 ALA A CA 1
ATOM 1683 C C . ALA A 1 210 ? -2.252 1.306 -5.156 1.00 96.06 210 ALA A C 1
ATOM 1685 O O . ALA A 1 210 ? -2.559 1.216 -3.963 1.00 96.06 210 ALA A O 1
ATOM 1686 N N . VAL A 1 211 ? -1.694 2.418 -5.644 1.00 96.75 211 VAL A N 1
ATOM 1687 C CA . VAL A 1 211 ? -1.471 3.622 -4.825 1.00 96.75 211 VAL A CA 1
ATOM 1688 C C . VAL A 1 211 ? -2.471 4.715 -5.224 1.00 96.75 211 VAL A C 1
ATOM 1690 O O . VAL A 1 211 ? -2.495 5.110 -6.383 1.00 96.75 211 VAL A O 1
ATOM 1693 N N . PRO A 1 212 ? -3.294 5.239 -4.295 1.00 94.31 212 PRO A N 1
ATOM 1694 C CA . PRO A 1 212 ? -4.200 6.344 -4.588 1.00 94.31 212 PRO A CA 1
ATOM 1695 C C . PRO A 1 212 ? -3.435 7.590 -5.035 1.00 94.31 212 PRO A C 1
ATOM 1697 O O . PRO A 1 212 ? -2.688 8.169 -4.242 1.00 94.31 212 PRO A O 1
ATOM 1700 N N . PHE A 1 213 ? -3.672 8.021 -6.277 1.00 94.75 213 PHE A N 1
ATOM 1701 C CA . PHE A 1 213 ? -3.151 9.273 -6.837 1.00 94.75 213 PHE A CA 1
ATOM 1702 C C . PHE A 1 213 ? -1.647 9.443 -6.560 1.00 94.75 213 PHE A C 1
ATOM 1704 O O . PHE A 1 213 ? -1.249 10.299 -5.755 1.00 94.75 213 PHE A O 1
ATOM 1711 N N . PRO A 1 214 ? -0.801 8.555 -7.111 1.00 95.06 214 PRO A N 1
ATOM 1712 C CA . PRO A 1 214 ? 0.586 8.434 -6.694 1.00 95.06 214 PRO A CA 1
ATOM 1713 C C . PRO A 1 214 ? 1.386 9.731 -6.865 1.00 95.06 214 PRO A C 1
ATOM 1715 O O . PRO A 1 214 ? 2.291 9.951 -6.066 1.00 95.06 214 PRO A O 1
ATOM 1718 N N . ARG A 1 215 ? 1.054 10.617 -7.814 1.00 93.25 215 ARG A N 1
ATOM 1719 C CA . ARG A 1 215 ? 1.716 11.925 -7.978 1.00 93.25 215 ARG A CA 1
ATOM 1720 C C . ARG A 1 215 ? 1.262 12.927 -6.921 1.00 93.25 215 ARG A C 1
ATOM 1722 O O . ARG A 1 215 ? 2.109 13.501 -6.240 1.00 93.25 215 ARG A O 1
ATOM 1729 N N . ARG A 1 216 ? -0.051 13.091 -6.709 1.00 92.75 216 ARG A N 1
ATOM 1730 C CA . ARG A 1 216 ? -0.610 13.987 -5.670 1.00 92.75 216 ARG A CA 1
ATOM 1731 C C . ARG A 1 216 ? -0.153 13.609 -4.265 1.00 92.75 216 ARG A C 1
ATOM 1733 O O . ARG A 1 216 ? -0.003 14.477 -3.408 1.00 92.75 216 ARG A O 1
ATOM 1740 N N . THR A 1 217 ? 0.037 12.317 -4.007 1.00 94.75 217 THR A N 1
ATOM 1741 C CA . THR A 1 217 ? 0.299 11.794 -2.659 1.00 94.75 217 THR A CA 1
ATOM 1742 C C . THR A 1 217 ? 1.767 11.428 -2.402 1.00 94.75 217 THR A C 1
ATOM 1744 O O . THR A 1 217 ? 2.110 11.026 -1.278 1.00 94.75 217 THR A O 1
ATOM 1747 N N . GLU A 1 218 ? 2.638 11.605 -3.406 1.00 95.88 218 GLU A N 1
ATOM 1748 C CA . GLU A 1 218 ? 4.083 11.355 -3.338 1.00 95.88 218 GLU A CA 1
ATOM 1749 C C . GLU A 1 218 ? 4.724 12.101 -2.166 1.00 95.88 218 GLU A C 1
ATOM 1751 O O . GLU A 1 218 ? 4.376 13.240 -1.849 1.00 95.88 218 GLU A O 1
ATOM 1756 N N . LEU A 1 219 ? 5.673 11.435 -1.500 1.00 92.50 219 LEU A N 1
ATOM 1757 C CA . LEU A 1 219 ? 6.449 11.918 -0.351 1.00 92.50 219 LEU A CA 1
ATOM 1758 C C . LEU A 1 219 ? 5.640 12.142 0.940 1.00 92.50 219 LEU A C 1
ATOM 1760 O O . LEU A 1 219 ? 6.173 11.919 2.031 1.00 92.50 219 LEU A O 1
ATOM 1764 N N . THR A 1 220 ? 4.370 12.535 0.832 1.00 91.56 220 THR A N 1
ATOM 1765 C CA . THR A 1 220 ? 3.477 12.785 1.969 1.00 91.56 220 THR A CA 1
ATOM 1766 C C . THR A 1 220 ? 2.908 11.487 2.521 1.00 91.56 220 THR A C 1
ATOM 1768 O O . THR A 1 220 ? 3.023 11.232 3.717 1.00 91.56 220 THR A O 1
ATOM 1771 N N . PHE A 1 221 ? 2.326 10.635 1.675 1.00 96.00 221 PHE A N 1
ATOM 1772 C CA . PHE A 1 221 ? 1.596 9.443 2.130 1.00 96.00 221 PHE A CA 1
ATOM 1773 C C . PHE A 1 221 ? 2.265 8.123 1.763 1.00 96.00 221 PHE A C 1
ATOM 1775 O O . PHE A 1 221 ? 2.044 7.115 2.440 1.00 96.00 221 PHE A O 1
ATOM 1782 N N . TRP A 1 222 ? 3.145 8.133 0.767 1.00 97.81 222 TRP A N 1
ATOM 1783 C CA . TRP A 1 222 ? 3.919 6.965 0.379 1.00 97.81 222 TRP A CA 1
ATOM 1784 C C . TRP A 1 222 ? 5.372 7.326 0.076 1.00 97.81 222 TRP A C 1
ATOM 1786 O O . TRP A 1 222 ? 5.736 8.480 -0.157 1.00 97.81 222 TRP A O 1
ATOM 1796 N N . ASN A 1 223 ? 6.235 6.315 0.124 1.00 97.62 223 ASN A N 1
ATOM 1797 C CA . ASN A 1 223 ? 7.618 6.439 -0.310 1.00 97.62 223 ASN A CA 1
ATOM 1798 C C . ASN A 1 223 ? 8.088 5.203 -1.067 1.00 97.62 223 ASN A C 1
ATOM 1800 O O . ASN A 1 223 ? 7.576 4.116 -0.808 1.00 97.62 223 ASN A O 1
ATOM 1804 N N . VAL A 1 224 ? 9.111 5.365 -1.907 1.00 98.44 224 VAL A N 1
ATOM 1805 C CA . VAL A 1 224 ? 9.878 4.247 -2.457 1.00 98.44 224 VAL A CA 1
ATOM 1806 C C . VAL A 1 224 ? 11.355 4.391 -2.112 1.00 98.44 224 VAL A C 1
ATOM 1808 O O . VAL A 1 224 ? 11.970 5.423 -2.366 1.00 98.44 224 VAL A O 1
ATOM 1811 N N . SER A 1 225 ? 11.939 3.350 -1.529 1.00 97.94 225 SER A N 1
ATOM 1812 C CA . SER A 1 225 ? 13.381 3.272 -1.281 1.00 97.94 225 SER A CA 1
ATOM 1813 C C . SER A 1 225 ? 14.083 2.535 -2.424 1.00 97.94 225 SER A C 1
ATOM 1815 O O . SER A 1 225 ? 13.594 1.501 -2.874 1.00 97.94 225 SER A O 1
ATOM 1817 N N . CYS A 1 226 ? 15.249 3.030 -2.852 1.00 98.12 226 CYS A N 1
ATOM 1818 C CA . CYS A 1 226 ? 16.067 2.438 -3.918 1.00 98.12 226 CYS A CA 1
ATOM 1819 C C . CYS A 1 226 ? 17.303 1.731 -3.341 1.00 98.12 226 CYS A C 1
ATOM 1821 O O . CYS A 1 226 ? 18.111 2.354 -2.648 1.00 98.12 226 CYS A O 1
ATOM 1823 N N . LEU A 1 227 ? 17.463 0.442 -3.649 1.00 96.75 227 LEU A N 1
ATOM 1824 C CA . LEU A 1 227 ? 18.480 -0.464 -3.100 1.00 96.75 227 LEU A CA 1
ATOM 1825 C C . LEU A 1 227 ? 18.601 -0.402 -1.564 1.00 96.75 227 LEU A C 1
ATOM 1827 O O . LEU A 1 227 ? 19.711 -0.208 -1.045 1.00 96.75 227 LEU A O 1
ATOM 1831 N N . PRO A 1 228 ? 17.483 -0.522 -0.818 1.00 94.00 228 PRO A N 1
ATOM 1832 C CA . PRO A 1 228 ? 17.529 -0.498 0.635 1.00 94.00 228 PRO A CA 1
ATOM 1833 C C . PRO A 1 228 ? 18.263 -1.725 1.189 1.00 94.00 228 PRO A C 1
ATOM 1835 O O . PRO A 1 228 ? 18.300 -2.799 0.590 1.00 94.00 228 PRO A O 1
ATOM 1838 N N . TYR A 1 229 ? 18.841 -1.570 2.378 1.00 84.56 229 TYR A N 1
ATOM 1839 C CA . TYR A 1 229 ? 19.446 -2.684 3.105 1.00 84.56 229 TYR A CA 1
ATOM 1840 C C . TYR A 1 229 ? 18.372 -3.577 3.752 1.00 84.56 229 TYR A C 1
ATOM 1842 O O . TYR A 1 229 ? 17.300 -3.096 4.114 1.00 84.56 229 TYR A O 1
ATOM 1850 N N . GLY A 1 230 ? 18.685 -4.859 3.972 1.00 78.06 230 GLY A N 1
ATOM 1851 C CA . GLY A 1 230 ? 17.822 -5.773 4.732 1.00 78.06 230 GLY A CA 1
ATOM 1852 C C . GLY A 1 230 ? 16.743 -6.466 3.896 1.00 78.06 230 GLY A C 1
ATOM 1853 O O . GLY A 1 230 ? 15.574 -6.478 4.283 1.00 78.06 230 GLY A O 1
ATOM 1854 N N . GLY A 1 231 ? 17.132 -7.023 2.746 1.00 75.81 231 GLY A N 1
ATOM 1855 C CA . GLY A 1 231 ? 16.300 -7.964 1.990 1.00 75.81 231 GLY A CA 1
ATOM 1856 C C . GLY A 1 231 ? 16.272 -9.368 2.615 1.00 75.81 231 GLY A C 1
ATOM 1857 O O . GLY A 1 231 ? 17.107 -9.669 3.477 1.00 75.81 231 GLY A O 1
ATOM 1858 N N . PRO A 1 232 ? 15.334 -10.233 2.187 1.00 78.56 232 PRO A N 1
ATOM 1859 C CA . PRO A 1 232 ? 15.331 -11.644 2.559 1.00 78.56 232 PRO A CA 1
ATOM 1860 C C . PRO A 1 232 ? 16.678 -12.332 2.262 1.00 78.56 232 PRO A C 1
ATOM 1862 O O . PRO A 1 232 ? 17.390 -11.929 1.333 1.00 78.56 232 PRO A O 1
ATOM 1865 N N . PRO A 1 233 ? 17.059 -13.379 3.016 1.00 79.31 233 PRO A N 1
ATOM 1866 C CA . PRO A 1 233 ? 18.281 -14.130 2.744 1.00 79.31 233 PRO A CA 1
ATOM 1867 C C . PRO A 1 233 ? 18.333 -14.619 1.293 1.00 79.31 233 PRO A C 1
ATOM 1869 O O . PRO A 1 233 ? 17.326 -15.074 0.769 1.00 79.31 233 PRO A O 1
ATOM 1872 N N . ARG A 1 234 ? 19.520 -14.575 0.673 1.00 85.00 234 ARG A N 1
ATOM 1873 C CA . ARG A 1 234 ? 19.763 -15.007 -0.723 1.00 85.00 234 ARG A CA 1
ATOM 1874 C C . ARG A 1 234 ? 19.032 -14.200 -1.802 1.00 85.00 234 ARG A C 1
ATOM 1876 O O . ARG A 1 234 ? 19.038 -14.605 -2.955 1.00 85.00 234 ARG A O 1
ATOM 1883 N N . THR A 1 235 ? 18.492 -13.036 -1.457 1.00 88.75 235 THR A N 1
ATOM 1884 C CA . THR A 1 235 ? 17.867 -12.124 -2.420 1.00 88.75 235 THR A CA 1
ATOM 1885 C C . THR A 1 235 ? 18.638 -10.809 -2.526 1.00 88.75 235 THR A C 1
ATOM 1887 O O . THR A 1 235 ? 19.330 -10.388 -1.593 1.00 88.75 235 THR A O 1
ATOM 1890 N N . SER A 1 236 ? 18.497 -10.139 -3.666 1.00 93.00 236 SER A N 1
ATOM 1891 C CA . SER A 1 236 ? 18.899 -8.752 -3.875 1.00 93.00 236 SER A CA 1
ATOM 1892 C C . SER A 1 236 ? 17.652 -7.878 -3.919 1.00 93.00 236 SER A C 1
ATOM 1894 O O . SER A 1 236 ? 16.908 -7.899 -4.893 1.00 93.00 236 SER A O 1
ATOM 1896 N N . LEU A 1 237 ? 17.421 -7.103 -2.862 1.00 96.62 237 LEU A N 1
ATOM 1897 C CA . LEU A 1 237 ? 16.286 -6.186 -2.783 1.00 96.62 237 LEU A CA 1
ATOM 1898 C C . LEU A 1 237 ? 16.556 -4.927 -3.614 1.00 96.62 237 LEU A C 1
ATOM 1900 O O . LEU A 1 237 ? 17.522 -4.205 -3.356 1.00 96.62 237 LEU A O 1
ATOM 1904 N N . TYR A 1 238 ? 15.709 -4.670 -4.608 1.00 97.94 238 TYR A N 1
ATOM 1905 C CA . TYR A 1 238 ? 15.895 -3.574 -5.557 1.00 97.94 238 TYR A CA 1
ATOM 1906 C C . TYR A 1 238 ? 15.153 -2.324 -5.117 1.00 97.94 238 TYR A C 1
ATOM 1908 O O . TYR A 1 238 ? 15.748 -1.247 -5.036 1.00 97.94 238 TYR A O 1
ATOM 1916 N N . CYS A 1 239 ? 13.881 -2.465 -4.762 1.00 97.94 239 CYS A N 1
ATOM 1917 C CA . CYS A 1 239 ? 13.106 -1.362 -4.228 1.00 97.94 239 CYS A CA 1
ATOM 1918 C C . CYS A 1 239 ? 12.034 -1.827 -3.248 1.00 97.94 239 CYS A C 1
ATOM 1920 O O . CYS A 1 239 ? 11.745 -3.017 -3.092 1.00 97.94 239 CYS A O 1
ATOM 1922 N N . ARG A 1 240 ? 11.490 -0.854 -2.521 1.00 97.62 240 ARG A N 1
ATOM 1923 C CA . ARG A 1 240 ? 10.477 -1.091 -1.502 1.00 97.62 240 ARG A CA 1
ATOM 1924 C C . ARG A 1 240 ? 9.550 0.102 -1.395 1.00 97.62 240 ARG A C 1
ATOM 1926 O O . ARG A 1 240 ? 10.040 1.213 -1.188 1.00 97.62 240 ARG A O 1
ATOM 1933 N N . VAL A 1 241 ? 8.247 -0.137 -1.487 1.00 98.50 241 VAL A N 1
ATOM 1934 C CA . VAL A 1 241 ? 7.222 0.888 -1.267 1.00 98.50 241 VAL A CA 1
ATOM 1935 C C . VAL A 1 241 ? 6.702 0.773 0.159 1.00 98.50 241 VAL A C 1
ATOM 1937 O O . VAL A 1 241 ? 6.403 -0.324 0.639 1.00 98.50 241 VAL A O 1
ATOM 1940 N N . SER A 1 242 ? 6.580 1.908 0.842 1.00 97.94 242 SER A N 1
ATOM 1941 C CA . SER A 1 242 ? 5.969 1.968 2.172 1.00 97.94 242 SER A CA 1
ATOM 1942 C C . SER A 1 242 ? 4.940 3.086 2.257 1.00 97.94 242 SER A C 1
ATOM 1944 O O . SER A 1 242 ? 5.199 4.210 1.814 1.00 97.94 242 SER A O 1
ATOM 1946 N N . LEU A 1 243 ? 3.816 2.787 2.903 1.00 97.38 243 LEU A N 1
ATOM 1947 C CA . LEU A 1 243 ? 2.752 3.727 3.232 1.00 97.38 243 LEU A CA 1
ATOM 1948 C C . LEU A 1 243 ? 2.601 3.758 4.749 1.00 97.38 243 LEU A C 1
ATOM 1950 O O . LEU A 1 243 ? 2.666 2.721 5.419 1.00 97.38 243 LEU A O 1
ATOM 1954 N N . ASN A 1 244 ? 2.436 4.956 5.308 1.00 94.69 244 ASN A N 1
ATOM 1955 C CA . ASN A 1 244 ? 2.459 5.153 6.757 1.00 94.69 244 ASN A CA 1
ATOM 1956 C C . ASN A 1 244 ? 3.732 4.537 7.394 1.00 94.69 244 ASN A C 1
ATOM 1958 O O . ASN A 1 244 ? 4.849 4.951 7.081 1.00 94.69 244 ASN A O 1
ATOM 1962 N N . MET A 1 245 ? 3.581 3.549 8.278 1.00 91.00 245 MET A N 1
ATOM 1963 C CA . MET A 1 245 ? 4.647 2.859 9.005 1.00 91.00 245 MET A CA 1
ATOM 1964 C C . MET A 1 245 ? 4.880 1.429 8.488 1.00 91.00 245 MET A C 1
ATOM 1966 O O . MET A 1 245 ? 5.526 0.638 9.178 1.00 91.00 245 MET A O 1
ATOM 1970 N N . GLN A 1 246 ? 4.354 1.073 7.311 1.00 94.44 246 GLN A N 1
ATOM 1971 C CA . GLN A 1 246 ? 4.414 -0.291 6.787 1.00 94.44 246 GLN A CA 1
ATOM 1972 C C . GLN A 1 246 ? 4.933 -0.357 5.355 1.00 94.44 246 GLN A C 1
ATOM 1974 O O . GLN A 1 246 ? 4.548 0.417 4.485 1.00 94.44 246 GLN A O 1
ATOM 1979 N N . GLU A 1 247 ? 5.805 -1.333 5.135 1.00 95.06 247 GLU A N 1
ATOM 1980 C CA . GLU A 1 247 ? 6.286 -1.766 3.829 1.00 95.06 247 GLU A CA 1
ATOM 1981 C C . GLU A 1 247 ? 5.200 -2.638 3.199 1.00 95.06 247 GLU A C 1
ATOM 1983 O O . GLU A 1 247 ? 4.764 -3.617 3.804 1.00 95.06 247 GLU A O 1
ATOM 1988 N N . VAL A 1 248 ? 4.727 -2.250 2.021 1.00 97.19 248 VAL A N 1
ATOM 1989 C CA . VAL A 1 248 ? 3.581 -2.896 1.362 1.00 97.19 248 VAL A CA 1
ATOM 1990 C C . VAL A 1 248 ? 3.982 -3.644 0.100 1.00 97.19 248 VAL A C 1
ATOM 1992 O O . VAL A 1 248 ? 3.312 -4.599 -0.267 1.00 97.19 248 VAL A O 1
ATOM 1995 N N . LEU A 1 249 ? 5.097 -3.241 -0.514 1.00 98.00 249 LEU A N 1
ATOM 1996 C CA . LEU A 1 249 ? 5.700 -3.883 -1.671 1.00 98.00 249 LEU A CA 1
ATOM 1997 C C . LEU A 1 249 ? 7.205 -3.974 -1.452 1.00 98.00 249 LEU A C 1
ATOM 1999 O O . LEU A 1 249 ? 7.847 -2.979 -1.103 1.00 98.00 249 LEU A O 1
ATOM 2003 N N . ALA A 1 250 ? 7.771 -5.141 -1.721 1.00 97.25 250 ALA A N 1
ATOM 2004 C CA . ALA A 1 250 ? 9.197 -5.326 -1.936 1.00 97.25 250 ALA A CA 1
ATOM 2005 C C . ALA A 1 250 ? 9.405 -5.983 -3.301 1.00 97.25 250 ALA A C 1
ATOM 2007 O O . ALA A 1 250 ? 8.758 -6.986 -3.579 1.00 97.25 250 ALA A O 1
ATOM 2008 N N . LEU A 1 251 ? 10.308 -5.431 -4.111 1.00 97.50 251 LEU A N 1
ATOM 2009 C CA . LEU A 1 251 ? 10.700 -5.973 -5.414 1.00 97.50 251 LEU A CA 1
ATOM 2010 C C . LEU A 1 251 ? 12.200 -6.231 -5.420 1.00 97.50 251 LEU A C 1
ATOM 2012 O O . LEU A 1 251 ? 12.993 -5.383 -4.992 1.00 97.50 251 LEU A O 1
ATOM 2016 N N . GLY A 1 252 ? 12.602 -7.387 -5.925 1.00 96.56 252 GLY A N 1
ATOM 2017 C CA . GLY A 1 252 ? 14.002 -7.765 -5.994 1.00 96.56 252 GLY A CA 1
ATOM 2018 C C . GLY A 1 252 ? 14.251 -8.897 -6.968 1.00 96.56 252 GLY A C 1
ATOM 2019 O O . GLY A 1 252 ? 13.389 -9.264 -7.758 1.00 96.56 252 GLY A O 1
ATOM 2020 N N . VAL A 1 253 ? 15.464 -9.431 -6.895 1.00 95.81 253 VAL A N 1
ATOM 2021 C CA . VAL A 1 253 ? 15.898 -10.581 -7.686 1.00 95.81 253 VAL A CA 1
ATOM 2022 C C . VAL A 1 253 ? 16.480 -11.643 -6.760 1.00 95.81 253 VAL A C 1
ATOM 2024 O O . VAL A 1 253 ? 17.141 -11.309 -5.771 1.00 95.81 253 VAL A O 1
ATOM 2027 N N . ASP A 1 254 ? 16.241 -12.909 -7.061 1.00 93.38 254 ASP A N 1
ATOM 2028 C CA . ASP A 1 254 ? 16.852 -14.064 -6.406 1.00 93.38 254 ASP A CA 1
ATOM 2029 C C . ASP A 1 254 ? 17.488 -15.012 -7.443 1.00 93.38 254 ASP A C 1
ATOM 2031 O O . ASP A 1 254 ? 17.873 -14.579 -8.531 1.00 93.38 254 ASP A O 1
ATOM 2035 N N . GLU A 1 255 ? 17.695 -16.285 -7.095 1.00 91.81 255 GLU A N 1
ATOM 2036 C CA . GLU A 1 255 ? 18.275 -17.270 -8.018 1.00 91.81 255 GLU A CA 1
ATOM 2037 C C . GLU A 1 255 ? 17.324 -17.714 -9.145 1.00 91.81 255 GLU A C 1
ATOM 2039 O O . GLU A 1 255 ? 17.788 -18.274 -10.139 1.00 91.81 255 GLU A O 1
ATOM 2044 N N . HIS A 1 256 ? 16.024 -17.447 -9.010 1.00 90.44 256 HIS A N 1
ATOM 2045 C CA . HIS A 1 256 ? 14.974 -17.822 -9.956 1.00 90.44 256 HIS A CA 1
ATOM 2046 C C . HIS A 1 256 ? 14.541 -16.663 -10.856 1.00 90.44 256 HIS A C 1
ATOM 2048 O O . HIS A 1 256 ? 14.060 -16.904 -11.961 1.00 90.44 256 HIS A O 1
ATOM 2054 N N . GLY A 1 257 ? 14.780 -15.420 -10.441 1.00 94.12 257 GLY A N 1
ATOM 2055 C CA . GLY A 1 257 ? 14.497 -14.244 -11.253 1.00 94.12 257 GLY A CA 1
ATOM 2056 C C . GLY A 1 257 ? 13.959 -13.101 -10.413 1.00 94.12 257 GLY A C 1
ATOM 2057 O O . GLY A 1 257 ? 14.381 -12.905 -9.274 1.00 94.12 257 GLY A O 1
ATOM 2058 N N . ILE A 1 258 ? 13.069 -12.305 -11.006 1.00 96.31 258 ILE A N 1
ATOM 2059 C CA . ILE A 1 258 ? 12.362 -11.245 -10.286 1.00 96.31 258 ILE A CA 1
ATOM 2060 C C . ILE A 1 258 ? 11.394 -11.888 -9.299 1.00 96.31 258 ILE A C 1
ATOM 2062 O O . ILE A 1 258 ? 10.643 -12.783 -9.666 1.00 96.31 258 ILE A O 1
ATOM 2066 N N . TRP A 1 259 ? 11.371 -11.371 -8.076 1.00 95.44 259 TRP A N 1
ATOM 2067 C CA . TRP A 1 259 ? 10.355 -11.702 -7.087 1.00 95.44 259 TRP A CA 1
ATOM 2068 C C . TRP A 1 259 ? 9.726 -10.428 -6.527 1.00 95.44 259 TRP A C 1
ATOM 2070 O O . TRP A 1 259 ? 10.357 -9.362 -6.466 1.00 95.44 259 TRP A O 1
ATOM 2080 N N . ALA A 1 260 ? 8.491 -10.563 -6.057 1.00 96.12 260 ALA A N 1
ATOM 2081 C CA . ALA A 1 260 ? 7.795 -9.532 -5.307 1.00 96.12 260 ALA A CA 1
ATOM 2082 C C . ALA A 1 260 ? 7.157 -10.103 -4.047 1.00 96.12 260 ALA A C 1
ATOM 2084 O O . ALA A 1 260 ? 6.721 -11.251 -4.021 1.00 96.12 260 ALA A O 1
ATOM 2085 N N . SER A 1 261 ? 7.051 -9.280 -3.006 1.00 95.31 261 SER A N 1
ATOM 2086 C CA . SER A 1 261 ? 6.092 -9.537 -1.934 1.00 95.31 261 SER A CA 1
ATOM 2087 C C . SER A 1 261 ? 5.181 -8.343 -1.710 1.00 95.31 261 SER A C 1
ATOM 2089 O O . SER A 1 261 ? 5.633 -7.197 -1.711 1.00 95.31 261 SER A O 1
ATOM 2091 N N . PHE A 1 262 ? 3.903 -8.640 -1.497 1.00 96.31 262 PHE A N 1
ATOM 2092 C CA . PHE A 1 262 ? 2.808 -7.684 -1.389 1.00 96.31 262 PHE A CA 1
ATOM 2093 C C . PHE A 1 262 ? 2.094 -7.856 -0.057 1.00 96.31 262 PHE A C 1
ATOM 2095 O O . PHE A 1 262 ? 1.903 -8.987 0.378 1.00 96.31 262 PHE A O 1
ATOM 2102 N N . HIS A 1 263 ? 1.644 -6.765 0.561 1.00 95.56 263 HIS A N 1
ATOM 2103 C CA . HIS A 1 263 ? 0.657 -6.812 1.642 1.00 95.56 263 HIS A CA 1
ATOM 2104 C C . HIS A 1 263 ? -0.693 -6.315 1.135 1.00 95.56 263 HIS A C 1
ATOM 2106 O O . HIS A 1 263 ? -0.779 -5.238 0.549 1.00 95.56 263 HIS A O 1
ATOM 2112 N N . LEU A 1 264 ? -1.739 -7.100 1.383 1.00 94.19 264 LEU A N 1
ATOM 2113 C CA . LEU A 1 264 ? -3.086 -6.872 0.864 1.00 94.19 264 LEU A CA 1
ATOM 2114 C C . LEU A 1 264 ? -4.127 -7.059 1.963 1.00 94.19 264 LEU A C 1
ATOM 2116 O O . LEU A 1 264 ? -3.868 -7.725 2.967 1.00 94.19 264 LEU A O 1
ATOM 2120 N N . ALA A 1 265 ? -5.330 -6.533 1.749 1.00 89.69 265 ALA A N 1
ATOM 2121 C CA . ALA A 1 265 ? -6.464 -6.757 2.630 1.00 89.69 265 ALA A CA 1
ATOM 2122 C C . ALA A 1 265 ? -6.958 -8.204 2.489 1.00 89.69 265 ALA A C 1
ATOM 2124 O O . ALA A 1 265 ? -7.441 -8.620 1.439 1.00 89.69 265 ALA A O 1
ATOM 2125 N N . SER A 1 266 ? -6.865 -8.976 3.570 1.00 87.81 266 SER A N 1
ATOM 2126 C CA . SER A 1 266 ? -7.334 -10.366 3.609 1.00 87.81 266 SER A CA 1
ATOM 2127 C C . SER A 1 266 ? -8.859 -10.506 3.471 1.00 87.81 266 SER A C 1
ATOM 2129 O O . SER A 1 266 ? -9.351 -11.571 3.104 1.00 87.81 266 SER A O 1
ATOM 2131 N N . SER A 1 267 ? -9.608 -9.446 3.779 1.00 81.06 267 SER A N 1
ATOM 2132 C CA . SER A 1 267 ? -11.068 -9.404 3.767 1.00 81.06 267 SER A CA 1
ATOM 2133 C C . SER A 1 267 ? -11.648 -9.556 2.371 1.00 81.06 267 SER A C 1
ATOM 2135 O O . SER A 1 267 ? -12.697 -10.178 2.252 1.00 81.06 267 SER A O 1
ATOM 2137 N N . VAL A 1 268 ? -10.948 -9.085 1.335 1.00 80.81 268 VAL A N 1
ATOM 2138 C CA . VAL A 1 268 ? -11.360 -9.269 -0.064 1.00 80.81 268 VAL A CA 1
ATOM 2139 C C . VAL A 1 268 ? -11.451 -10.763 -0.379 1.00 80.81 268 VAL A C 1
ATOM 2141 O O . VAL A 1 268 ? -12.510 -11.264 -0.749 1.00 80.81 268 VAL A O 1
ATOM 2144 N N . TYR A 1 269 ? -10.404 -11.523 -0.051 1.00 84.94 269 TYR A N 1
ATOM 2145 C CA . TYR A 1 269 ? -10.403 -12.976 -0.236 1.00 84.94 269 TYR A CA 1
ATOM 2146 C C . TYR A 1 269 ? -11.382 -13.705 0.689 1.00 84.94 269 TYR A C 1
ATOM 2148 O O . TYR A 1 269 ? -11.954 -14.722 0.310 1.00 84.94 269 TYR A O 1
ATOM 2156 N N . GLN A 1 270 ? -11.585 -13.220 1.917 1.00 83.06 270 GLN A N 1
ATOM 2157 C CA . GLN A 1 270 ? -12.566 -13.810 2.838 1.00 83.06 270 GLN A CA 1
ATOM 2158 C C . GLN A 1 270 ? -14.002 -13.614 2.352 1.00 83.06 270 GLN A C 1
ATOM 2160 O O . GLN A 1 270 ? -14.832 -14.495 2.566 1.00 83.06 270 GLN A O 1
ATOM 2165 N N . GLN A 1 271 ? -14.304 -12.478 1.725 1.00 73.75 271 GLN A N 1
ATOM 2166 C CA . GLN A 1 271 ? -15.612 -12.212 1.132 1.00 73.75 271 GLN A CA 1
ATOM 2167 C C . GLN A 1 271 ? -15.845 -13.093 -0.095 1.00 73.75 271 GLN A C 1
ATOM 2169 O O . GLN A 1 271 ? -16.922 -13.671 -0.225 1.00 73.75 271 GLN A O 1
ATOM 2174 N N . GLU A 1 272 ? -14.830 -13.247 -0.944 1.00 80.19 272 GLU A N 1
ATOM 2175 C CA . GLU A 1 272 ? -14.931 -14.029 -2.177 1.00 80.19 272 GLU A CA 1
ATOM 2176 C C . GLU A 1 272 ? -14.945 -15.548 -1.923 1.00 80.19 272 GLU A C 1
ATOM 2178 O O . GLU A 1 272 ? -15.799 -16.272 -2.433 1.00 80.19 272 GLU A O 1
ATOM 2183 N N . PHE A 1 273 ? -14.026 -16.046 -1.093 1.00 84.00 273 PHE A N 1
ATOM 2184 C CA . PHE A 1 273 ? -13.777 -17.482 -0.910 1.00 84.00 273 PHE A CA 1
ATOM 2185 C C . PHE A 1 273 ? -14.186 -18.022 0.470 1.00 84.00 273 PHE A C 1
ATOM 2187 O O . PHE A 1 273 ? -14.005 -19.211 0.767 1.00 84.00 273 PHE A O 1
ATOM 2194 N N . GLY A 1 274 ? -14.719 -17.177 1.352 1.00 82.69 274 GLY A N 1
ATOM 2195 C CA . GLY A 1 274 ? -15.143 -17.576 2.692 1.00 82.69 274 GLY A CA 1
ATOM 2196 C C . GLY A 1 274 ? -13.991 -18.084 3.565 1.00 82.69 274 GLY A C 1
ATOM 2197 O O . GLY A 1 274 ? -12.839 -17.672 3.451 1.00 82.69 274 GLY A O 1
ATOM 2198 N N . ALA A 1 275 ? -14.288 -19.026 4.464 1.00 82.50 275 ALA A N 1
ATOM 2199 C CA . ALA A 1 275 ? -13.317 -19.543 5.435 1.00 82.50 275 ALA A CA 1
ATOM 2200 C C . ALA A 1 275 ? -12.125 -20.300 4.810 1.00 82.50 275 ALA A C 1
ATOM 2202 O O . ALA A 1 275 ? -11.117 -20.506 5.484 1.00 82.50 275 ALA A O 1
ATOM 2203 N N . GLN A 1 276 ? -12.232 -20.722 3.545 1.00 88.31 276 GLN A N 1
ATOM 2204 C CA . GLN A 1 276 ? -11.207 -21.501 2.840 1.00 88.31 276 GLN A CA 1
ATOM 2205 C C . GLN A 1 276 ? -10.310 -20.643 1.939 1.00 88.31 276 GLN A C 1
ATOM 2207 O O . GLN A 1 276 ? -9.511 -21.192 1.184 1.00 88.31 276 GLN A O 1
ATOM 2212 N N . TRP A 1 277 ? -10.397 -19.315 2.030 1.00 88.94 277 TRP A N 1
ATOM 2213 C CA . TRP A 1 277 ? -9.699 -18.393 1.134 1.00 88.94 277 TRP A CA 1
ATOM 2214 C C . TRP A 1 277 ? -8.199 -18.670 0.964 1.00 88.94 277 TRP A C 1
ATOM 2216 O O . TRP A 1 277 ? -7.696 -18.620 -0.151 1.00 88.94 277 TRP A O 1
ATOM 2226 N N . ARG A 1 278 ? -7.488 -19.066 2.028 1.00 89.25 278 ARG A N 1
ATOM 2227 C CA . ARG A 1 278 ? -6.064 -19.438 1.928 1.00 89.25 278 ARG A CA 1
ATOM 2228 C C . ARG A 1 278 ? -5.831 -20.682 1.081 1.00 89.25 278 ARG A C 1
ATOM 2230 O O . ARG A 1 278 ? -4.928 -20.686 0.259 1.00 89.25 278 ARG A O 1
ATOM 2237 N N . ALA A 1 279 ? -6.645 -21.719 1.279 1.00 89.44 279 ALA A N 1
ATOM 2238 C CA . ALA A 1 279 ? -6.544 -22.942 0.490 1.00 89.44 279 ALA A CA 1
ATOM 2239 C C . ALA A 1 279 ? -6.820 -22.652 -0.989 1.00 89.44 279 ALA A C 1
ATOM 2241 O O . ALA A 1 279 ? -6.100 -23.153 -1.843 1.00 89.44 279 ALA A O 1
ATOM 2242 N N . ARG A 1 280 ? -7.789 -21.774 -1.281 1.00 90.50 280 ARG A N 1
ATOM 2243 C CA . ARG A 1 280 ? -8.091 -21.333 -2.649 1.00 90.50 280 ARG A CA 1
ATOM 2244 C C . ARG A 1 280 ? -6.931 -20.573 -3.285 1.00 90.50 280 ARG A C 1
ATOM 2246 O O . ARG A 1 280 ? -6.574 -20.881 -4.411 1.00 90.50 280 ARG A O 1
ATOM 2253 N N . LEU A 1 281 ? -6.294 -19.654 -2.560 1.00 90.00 281 LEU A N 1
ATOM 2254 C CA . LEU A 1 281 ? -5.099 -18.968 -3.061 1.00 90.00 281 LEU A CA 1
ATOM 2255 C C . LEU A 1 281 ? -3.952 -19.947 -3.340 1.00 90.00 281 LEU A C 1
ATOM 2257 O O . LEU A 1 281 ? -3.324 -19.856 -4.386 1.00 90.00 281 LEU A O 1
ATOM 2261 N N . THR A 1 282 ? -3.732 -20.935 -2.468 1.00 89.88 282 THR A N 1
ATOM 2262 C CA . THR A 1 282 ? -2.732 -21.987 -2.708 1.00 89.88 282 THR A CA 1
ATOM 2263 C C . THR A 1 282 ? -3.077 -22.872 -3.909 1.00 89.88 282 THR A C 1
ATOM 2265 O O . THR A 1 282 ? -2.184 -23.225 -4.671 1.00 89.88 282 THR A O 1
ATOM 2268 N N . GLU A 1 283 ? -4.351 -23.221 -4.112 1.00 88.50 283 GLU A N 1
ATOM 2269 C CA . GLU A 1 283 ? -4.812 -23.949 -5.307 1.00 88.50 283 GLU A CA 1
ATOM 2270 C C . GLU A 1 283 ? -4.581 -23.149 -6.596 1.00 88.50 283 GLU A C 1
ATOM 2272 O O . GLU A 1 283 ? -4.286 -23.739 -7.631 1.00 88.50 283 GLU A O 1
ATOM 2277 N N . LEU A 1 284 ? -4.669 -21.820 -6.514 1.00 85.25 284 LEU A N 1
ATOM 2278 C CA . LEU A 1 284 ? -4.353 -20.886 -7.595 1.00 85.25 284 LEU A CA 1
ATOM 2279 C C . LEU A 1 284 ? -2.843 -20.617 -7.745 1.00 85.25 284 LEU A C 1
ATOM 2281 O O . LEU A 1 284 ? -2.456 -19.796 -8.567 1.00 85.25 284 LEU A O 1
ATOM 2285 N N . GLY A 1 285 ? -1.991 -21.299 -6.970 1.00 85.56 285 GLY A N 1
ATOM 2286 C CA . GLY A 1 285 ? -0.533 -21.194 -7.067 1.00 85.56 285 GLY A CA 1
ATOM 2287 C C . GLY A 1 285 ? 0.103 -20.107 -6.198 1.00 85.56 285 GLY A C 1
ATOM 2288 O O . GLY A 1 285 ? 1.320 -19.948 -6.231 1.00 85.56 285 GLY A O 1
ATOM 2289 N N . TRP A 1 286 ? -0.672 -19.393 -5.378 1.00 88.88 286 TRP A N 1
ATOM 2290 C CA . TRP A 1 286 ? -0.163 -18.285 -4.569 1.00 88.88 286 TRP A CA 1
ATOM 2291 C C . TRP A 1 286 ? 0.338 -18.725 -3.194 1.00 88.88 286 TRP A C 1
ATOM 2293 O O . TRP A 1 286 ? -0.354 -19.407 -2.424 1.00 88.88 286 TRP A O 1
ATOM 2303 N N . GLU A 1 287 ? 1.530 -18.250 -2.837 1.00 86.25 287 GLU A N 1
ATOM 2304 C CA . GLU A 1 287 ? 2.086 -18.417 -1.500 1.00 86.25 287 GLU A CA 1
ATOM 2305 C C . GLU A 1 287 ? 1.583 -17.308 -0.568 1.00 86.25 287 GLU A C 1
ATOM 2307 O O . GLU A 1 287 ? 1.838 -16.123 -0.787 1.00 86.25 287 GLU A O 1
ATOM 2312 N N . THR A 1 288 ? 0.882 -17.697 0.505 1.00 87.06 288 THR A N 1
ATOM 2313 C CA . THR A 1 288 ? 0.446 -16.772 1.562 1.00 87.06 288 THR A CA 1
ATOM 2314 C C . THR A 1 288 ? 1.313 -16.927 2.803 1.00 87.06 288 THR A C 1
ATOM 2316 O O . THR A 1 288 ? 1.523 -18.055 3.256 1.00 87.06 288 THR A O 1
ATOM 2319 N N . THR A 1 289 ? 1.714 -15.824 3.432 1.00 80.94 289 THR A N 1
ATOM 2320 C CA . THR A 1 289 ? 2.357 -15.861 4.756 1.00 80.94 289 THR A CA 1
ATOM 2321 C C . THR A 1 289 ? 1.524 -15.122 5.808 1.00 80.94 289 THR A C 1
ATOM 2323 O O . THR A 1 289 ? 0.652 -14.306 5.493 1.00 80.94 289 THR A O 1
ATOM 2326 N N . ASP A 1 290 ? 1.785 -15.423 7.083 1.00 72.69 290 ASP A N 1
ATOM 2327 C CA . ASP A 1 290 ? 1.213 -14.718 8.239 1.00 72.69 290 ASP A CA 1
ATOM 2328 C C . ASP A 1 290 ? 2.095 -13.553 8.712 1.00 72.69 290 ASP A C 1
ATOM 2330 O O . ASP A 1 290 ? 2.003 -13.117 9.863 1.00 72.69 290 ASP A O 1
ATOM 2334 N N . GLN A 1 291 ? 2.980 -13.040 7.852 1.00 75.50 291 GLN A N 1
ATOM 2335 C CA . GLN A 1 291 ? 3.746 -11.849 8.183 1.00 75.50 291 GLN A CA 1
ATOM 2336 C C . GLN A 1 291 ? 2.787 -10.663 8.342 1.00 75.50 291 GLN A C 1
ATOM 2338 O O . GLN A 1 291 ? 2.096 -10.260 7.411 1.00 75.50 291 GLN A O 1
ATOM 2343 N N . GLN A 1 292 ? 2.736 -10.115 9.557 1.00 77.25 292 GLN A N 1
ATOM 2344 C CA . GLN A 1 292 ? 1.864 -8.999 9.899 1.00 77.25 292 GLN A CA 1
ATOM 2345 C C . GLN A 1 292 ? 2.670 -7.853 10.489 1.00 77.25 292 GLN A C 1
ATOM 2347 O O . GLN A 1 292 ? 3.459 -8.024 11.423 1.00 77.25 292 GLN A O 1
ATOM 2352 N N . TYR A 1 293 ? 2.406 -6.651 9.997 1.00 69.94 293 TYR A N 1
ATOM 2353 C CA . TYR A 1 293 ? 2.908 -5.427 10.596 1.00 69.94 293 TYR A CA 1
ATOM 2354 C C . TYR A 1 293 ? 1.804 -4.789 11.435 1.00 69.94 293 TYR A C 1
ATOM 2356 O O . TYR A 1 293 ? 0.658 -4.663 11.007 1.00 69.94 293 TYR A O 1
ATOM 2364 N N . LYS A 1 294 ? 2.157 -4.311 12.631 1.00 71.56 294 LYS A N 1
ATOM 2365 C CA . LYS A 1 294 ? 1.201 -3.658 13.540 1.00 71.56 294 LYS A CA 1
ATOM 2366 C C . LYS A 1 294 ? 0.370 -2.536 12.874 1.00 71.56 294 LYS A C 1
ATOM 2368 O O . LYS A 1 294 ? -0.825 -2.482 13.158 1.00 71.56 294 LYS A O 1
ATOM 2373 N N . PRO A 1 295 ? 0.934 -1.656 12.017 1.00 62.31 295 PRO A N 1
ATOM 2374 C CA . PRO A 1 295 ? 0.166 -0.615 11.335 1.00 62.31 295 PRO A CA 1
ATOM 2375 C C . PRO A 1 295 ? -0.940 -1.142 10.416 1.00 62.31 295 PRO A C 1
ATOM 2377 O O . PRO A 1 295 ? -1.964 -0.478 10.319 1.00 62.31 295 PRO A O 1
ATOM 2380 N N . GLY A 1 296 ? -0.787 -2.312 9.791 1.00 60.25 296 GLY A N 1
ATOM 2381 C CA . GLY A 1 296 ? -1.776 -2.912 8.884 1.00 60.25 296 GLY A CA 1
ATOM 2382 C C . GLY A 1 296 ? -3.046 -3.427 9.569 1.00 60.25 296 GLY A C 1
ATOM 2383 O O . GLY A 1 296 ? -4.078 -3.592 8.922 1.00 60.25 296 GLY A O 1
ATOM 2384 N N . GLY A 1 297 ? -3.018 -3.601 10.894 1.00 73.31 297 GLY A N 1
ATOM 2385 C CA . GLY A 1 297 ? -4.141 -4.174 11.643 1.00 73.31 297 GLY A CA 1
ATOM 2386 C C . GLY A 1 297 ? -4.306 -5.676 11.385 1.00 73.31 297 GLY A C 1
ATOM 2387 O O . GLY A 1 297 ? -3.373 -6.344 10.952 1.00 73.31 297 GLY A O 1
ATOM 2388 N N . HIS A 1 298 ? -5.476 -6.234 11.686 1.00 74.38 298 HIS A N 1
ATOM 2389 C CA . HIS A 1 298 ? -5.734 -7.672 11.510 1.00 74.38 298 HIS A CA 1
ATOM 2390 C C . HIS A 1 298 ? -6.126 -8.056 10.083 1.00 74.38 298 HIS A C 1
ATOM 2392 O O . HIS A 1 298 ? -6.025 -9.228 9.734 1.00 74.38 298 HIS A O 1
ATOM 2398 N N . ASP A 1 299 ? -6.582 -7.098 9.276 1.00 80.19 299 ASP A N 1
ATOM 2399 C CA . ASP A 1 299 ? -6.959 -7.344 7.888 1.00 80.19 299 ASP A CA 1
ATOM 2400 C C . ASP A 1 299 ? -5.764 -7.188 6.947 1.00 80.19 299 ASP A C 1
ATOM 2402 O O . ASP A 1 299 ? -5.673 -6.228 6.180 1.00 80.19 299 ASP A O 1
ATOM 2406 N N . GLN A 1 300 ? -4.818 -8.117 7.057 1.00 88.19 300 GLN A N 1
ATOM 2407 C CA . GLN A 1 300 ? -3.671 -8.170 6.167 1.00 88.19 300 GLN A CA 1
ATOM 2408 C C . GLN A 1 300 ? -3.254 -9.609 5.870 1.00 88.19 300 GLN A C 1
ATOM 2410 O O . GLN A 1 300 ? -3.317 -10.486 6.735 1.00 88.19 300 GLN A O 1
ATOM 2415 N N . VAL A 1 301 ? -2.784 -9.825 4.650 1.00 91.94 301 VAL A N 1
ATOM 2416 C CA . VAL A 1 301 ? -2.096 -11.038 4.209 1.00 91.94 301 VAL A CA 1
ATOM 2417 C C . VAL A 1 301 ? -0.904 -10.634 3.355 1.00 91.94 301 VAL A C 1
ATOM 2419 O O . VAL A 1 301 ? -0.977 -9.635 2.637 1.00 91.94 301 VAL A O 1
ATOM 2422 N N . GLN A 1 302 ? 0.183 -11.399 3.439 1.00 94.69 302 GLN A N 1
ATOM 2423 C CA . GLN A 1 302 ? 1.292 -11.263 2.507 1.00 94.69 302 GLN A CA 1
ATOM 2424 C C . GLN A 1 302 ? 1.175 -12.300 1.391 1.00 94.69 302 GLN A C 1
ATOM 2426 O O . GLN A 1 302 ? 0.988 -13.482 1.689 1.00 94.69 302 GLN A O 1
ATOM 2431 N N . LEU A 1 303 ? 1.336 -11.860 0.142 1.00 94.38 303 LEU A N 1
ATOM 2432 C CA . LEU A 1 303 ? 1.514 -12.723 -1.027 1.00 94.38 303 LEU A CA 1
ATOM 2433 C C . LEU A 1 303 ? 2.921 -12.571 -1.597 1.00 94.38 303 LEU A C 1
ATOM 2435 O O . LEU A 1 303 ? 3.493 -11.479 -1.539 1.00 94.38 303 LEU A O 1
ATOM 2439 N N . VAL A 1 304 ? 3.461 -13.659 -2.142 1.00 92.81 304 VAL A N 1
ATOM 2440 C CA . VAL A 1 304 ? 4.765 -13.689 -2.815 1.00 92.81 304 VAL A CA 1
ATOM 2441 C C . VAL A 1 304 ? 4.579 -14.166 -4.253 1.00 92.81 304 VAL A C 1
ATOM 2443 O O . VAL A 1 304 ? 3.894 -15.157 -4.491 1.00 92.81 304 VAL A O 1
ATOM 2446 N N . ALA A 1 305 ? 5.192 -13.446 -5.190 1.00 93.31 305 ALA A N 1
ATOM 2447 C CA . ALA A 1 305 ? 5.249 -13.774 -6.612 1.00 93.31 305 ALA A CA 1
ATOM 2448 C C . ALA A 1 305 ? 6.713 -14.033 -7.004 1.00 93.31 305 ALA A C 1
ATOM 2450 O O . ALA A 1 305 ? 7.597 -13.286 -6.570 1.00 93.31 305 ALA A O 1
ATOM 2451 N N . GLY A 1 306 ? 6.970 -15.098 -7.771 1.00 92.75 306 GLY A N 1
ATOM 2452 C CA . GLY A 1 306 ? 8.317 -15.643 -8.003 1.00 92.75 306 GLY A CA 1
ATOM 2453 C C . GLY A 1 306 ? 8.886 -15.423 -9.406 1.00 92.75 306 GLY A C 1
ATOM 2454 O O . GLY A 1 306 ? 9.990 -15.886 -9.690 1.00 92.75 306 GLY A O 1
ATOM 2455 N N . SER A 1 307 ? 8.144 -14.750 -10.282 1.00 93.94 307 SER A N 1
ATOM 2456 C CA . SER A 1 307 ? 8.557 -14.421 -11.645 1.00 93.94 307 SER A CA 1
ATOM 2457 C C . SER A 1 307 ? 7.998 -13.067 -12.074 1.00 93.94 307 SER A C 1
ATOM 2459 O O . SER A 1 307 ? 7.111 -12.519 -11.418 1.00 93.94 307 SER A O 1
ATOM 2461 N N . PHE A 1 308 ? 8.509 -12.519 -13.181 1.00 94.19 308 PHE A N 1
ATOM 2462 C CA . PHE A 1 308 ? 7.989 -11.278 -13.759 1.00 94.19 308 PHE A CA 1
ATOM 2463 C C . PHE A 1 308 ? 6.498 -11.405 -14.100 1.00 94.19 308 PHE A C 1
ATOM 2465 O O . PHE A 1 308 ? 5.713 -10.515 -13.770 1.00 94.19 308 PHE A O 1
ATOM 2472 N N . GLU A 1 309 ? 6.126 -12.524 -14.717 1.00 92.88 309 GLU A N 1
ATOM 2473 C CA . GLU A 1 309 ? 4.766 -12.856 -15.125 1.00 92.88 309 GLU A CA 1
ATOM 2474 C C . GLU A 1 309 ? 3.847 -12.948 -13.906 1.00 92.88 309 GLU A C 1
ATOM 2476 O O . GLU A 1 309 ? 2.838 -12.253 -13.874 1.00 92.88 309 GLU A O 1
ATOM 2481 N N . ASP A 1 310 ? 4.250 -13.662 -12.849 1.00 93.12 310 ASP A N 1
ATOM 2482 C CA . ASP A 1 310 ? 3.453 -13.748 -11.617 1.00 93.12 310 ASP A CA 1
ATOM 2483 C C . ASP A 1 310 ? 3.224 -12.364 -10.991 1.00 93.12 310 ASP A C 1
ATOM 2485 O O . ASP A 1 310 ? 2.131 -12.067 -10.508 1.00 93.12 310 ASP A O 1
ATOM 2489 N N . VAL A 1 311 ? 4.253 -11.501 -10.975 1.00 94.88 311 VAL A N 1
ATOM 2490 C CA . VAL A 1 311 ? 4.118 -10.140 -10.429 1.00 94.88 311 VAL A CA 1
ATOM 2491 C C . VAL A 1 311 ? 3.122 -9.340 -11.267 1.00 94.88 311 VAL A C 1
ATOM 2493 O O . VAL A 1 311 ? 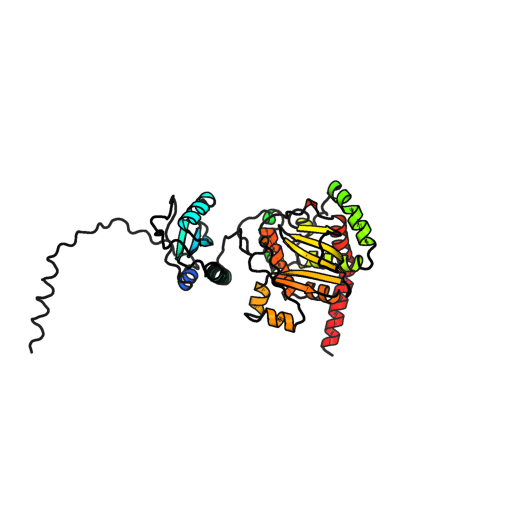2.241 -8.685 -10.710 1.00 94.88 311 VAL A O 1
ATOM 2496 N N . ARG A 1 312 ? 3.265 -9.382 -12.595 1.00 94.50 312 ARG A N 1
ATOM 2497 C CA . ARG A 1 312 ? 2.386 -8.683 -13.535 1.00 94.50 312 ARG A CA 1
ATOM 2498 C C . ARG A 1 312 ? 0.945 -9.170 -13.394 1.00 94.50 312 ARG A C 1
ATOM 2500 O O . ARG A 1 312 ? 0.047 -8.348 -13.243 1.00 94.50 312 ARG A O 1
ATOM 2507 N N . ASP A 1 313 ? 0.728 -10.476 -13.403 1.00 91.56 313 ASP A N 1
ATOM 2508 C CA . ASP A 1 313 ? -0.606 -11.075 -13.399 1.00 91.56 313 ASP A CA 1
ATOM 2509 C C . ASP A 1 313 ? -1.321 -10.804 -12.070 1.00 91.56 313 ASP A C 1
ATOM 2511 O O . ASP A 1 313 ? -2.512 -10.491 -12.051 1.00 91.56 313 ASP A O 1
ATOM 2515 N N . LEU A 1 314 ? -0.583 -10.795 -10.954 1.00 92.69 314 LEU A N 1
ATOM 2516 C CA . LEU A 1 314 ? -1.116 -10.384 -9.656 1.00 92.69 314 LEU A CA 1
ATOM 2517 C C . LEU A 1 314 ? -1.538 -8.901 -9.668 1.00 92.69 314 LEU A C 1
ATOM 2519 O O . LEU A 1 314 ? -2.596 -8.570 -9.142 1.00 92.69 314 LEU A O 1
ATOM 2523 N N . LEU A 1 315 ? -0.757 -8.011 -10.292 1.00 93.81 315 LEU A N 1
ATOM 2524 C CA . LEU A 1 315 ? -1.068 -6.576 -10.407 1.00 93.81 315 LEU A CA 1
ATOM 2525 C C . LEU A 1 315 ? -2.229 -6.255 -11.363 1.00 93.81 315 LEU A C 1
ATOM 2527 O O . LEU A 1 315 ? -2.832 -5.187 -11.251 1.00 93.81 315 LEU A O 1
ATOM 2531 N N . LEU A 1 316 ? -2.526 -7.146 -12.309 1.00 91.69 316 LEU A N 1
ATOM 2532 C CA . LEU A 1 316 ? -3.608 -6.977 -13.285 1.00 91.69 316 LEU A CA 1
ATOM 2533 C C . LEU A 1 316 ? -4.885 -7.732 -12.899 1.00 91.69 316 LEU A C 1
ATOM 2535 O O . LEU A 1 316 ? -5.951 -7.451 -13.439 1.00 91.69 316 LEU A O 1
ATOM 2539 N N . SER A 1 317 ? -4.807 -8.659 -11.944 1.00 90.00 317 SER A N 1
ATOM 2540 C CA . SER A 1 317 ? -5.958 -9.419 -11.463 1.00 90.00 317 SER A CA 1
ATOM 2541 C C . SER A 1 317 ? -6.856 -8.558 -10.557 1.00 90.00 317 SER A C 1
ATOM 2543 O O . SER A 1 317 ? -6.404 -8.145 -9.483 1.00 90.00 317 SER A O 1
ATOM 2545 N N . PRO A 1 318 ? -8.142 -8.334 -10.910 1.00 84.06 318 PRO A N 1
ATOM 2546 C CA . PRO A 1 318 ? -9.031 -7.447 -10.154 1.00 84.06 318 PRO A CA 1
ATOM 2547 C C . PRO A 1 318 ? -9.114 -7.771 -8.658 1.00 84.06 318 PRO A C 1
ATOM 2549 O O . PRO A 1 318 ? -8.934 -6.882 -7.834 1.00 84.06 318 PRO A O 1
ATOM 2552 N N . GLY A 1 319 ? -9.278 -9.047 -8.283 1.00 84.62 319 GLY A N 1
ATOM 2553 C CA . GLY A 1 319 ? -9.401 -9.440 -6.872 1.00 84.62 319 GLY A CA 1
ATOM 2554 C C . GLY A 1 319 ? -8.143 -9.155 -6.040 1.00 84.62 319 GLY A C 1
ATOM 2555 O O . GLY A 1 319 ? -8.231 -8.736 -4.883 1.00 84.62 319 GLY A O 1
ATOM 2556 N N . HIS A 1 320 ? -6.957 -9.317 -6.633 1.00 92.06 320 HIS A N 1
ATOM 2557 C CA . HIS A 1 320 ? -5.696 -8.990 -5.968 1.00 92.06 320 HIS A CA 1
ATOM 2558 C C . HIS A 1 320 ? -5.507 -7.475 -5.867 1.00 92.06 320 HIS A C 1
ATOM 2560 O O . HIS A 1 320 ? -5.207 -6.955 -4.787 1.00 92.06 320 HIS A O 1
ATOM 2566 N N . THR A 1 321 ? -5.743 -6.755 -6.961 1.00 91.62 321 THR A N 1
ATOM 2567 C CA . THR A 1 321 ? -5.622 -5.297 -7.007 1.00 91.62 321 THR A CA 1
ATOM 2568 C C . THR A 1 321 ? -6.598 -4.617 -6.052 1.00 91.62 321 THR A C 1
ATOM 2570 O O . THR A 1 321 ? -6.179 -3.729 -5.312 1.00 91.62 321 THR A O 1
ATOM 2573 N N . ASP A 1 322 ? -7.840 -5.084 -5.938 1.00 86.81 322 ASP A N 1
ATOM 2574 C CA . ASP A 1 322 ? -8.812 -4.582 -4.958 1.00 86.81 322 ASP A CA 1
ATOM 2575 C C . ASP A 1 322 ? -8.311 -4.770 -3.519 1.00 86.81 322 ASP A C 1
ATOM 2577 O O . ASP A 1 322 ? -8.379 -3.855 -2.689 1.00 86.81 322 ASP A O 1
ATOM 2581 N N . GLY A 1 323 ? -7.709 -5.930 -3.234 1.00 89.44 323 GLY A N 1
ATOM 2582 C CA . GLY A 1 323 ? -7.036 -6.206 -1.967 1.00 89.44 323 GLY A CA 1
ATOM 2583 C C . GLY A 1 323 ? -5.909 -5.215 -1.660 1.00 89.44 323 GLY A C 1
ATOM 2584 O O . GLY A 1 323 ? -5.797 -4.750 -0.519 1.00 89.44 323 GLY A O 1
ATOM 2585 N N . MET A 1 324 ? -5.086 -4.864 -2.653 1.00 95.62 324 MET A N 1
ATOM 2586 C CA . MET A 1 324 ? -4.024 -3.864 -2.489 1.00 95.62 324 MET A CA 1
ATOM 2587 C C . MET A 1 324 ? -4.578 -2.452 -2.323 1.00 95.62 324 MET A C 1
ATOM 2589 O O . MET A 1 324 ? -4.160 -1.742 -1.406 1.00 95.62 324 MET A O 1
ATOM 2593 N N . ARG A 1 325 ? -5.528 -2.048 -3.176 1.00 93.25 325 ARG A N 1
ATOM 2594 C CA . ARG A 1 325 ? -6.151 -0.719 -3.161 1.00 93.25 325 ARG A CA 1
ATOM 2595 C C . ARG A 1 325 ? -6.767 -0.430 -1.805 1.00 93.25 325 ARG A C 1
ATOM 2597 O O . ARG A 1 325 ? -6.452 0.584 -1.176 1.00 93.25 325 ARG A O 1
ATOM 2604 N N . LEU A 1 326 ? -7.572 -1.371 -1.312 1.00 89.38 326 LEU A N 1
ATOM 2605 C CA . LEU A 1 326 ? -8.210 -1.271 -0.007 1.00 89.38 326 LEU A CA 1
ATOM 2606 C C . LEU A 1 326 ? -7.170 -1.138 1.108 1.00 89.38 326 LEU A C 1
ATOM 2608 O O . LEU A 1 326 ? -7.303 -0.276 1.980 1.00 89.38 326 LEU A O 1
ATOM 2612 N N . PHE A 1 327 ? -6.126 -1.968 1.089 1.00 94.44 327 PHE A N 1
ATOM 2613 C CA . PHE A 1 327 ? -5.086 -1.962 2.116 1.00 94.44 327 PHE A CA 1
ATOM 2614 C C . PHE A 1 327 ? -4.261 -0.668 2.129 1.00 94.44 327 PHE A C 1
ATOM 2616 O O . PHE A 1 327 ? -4.058 -0.065 3.189 1.00 94.44 327 PHE A O 1
ATOM 2623 N N . ASN A 1 328 ? -3.831 -0.204 0.958 1.00 97.12 328 ASN A N 1
ATOM 2624 C CA . ASN A 1 328 ? -3.019 0.998 0.814 1.00 97.12 328 ASN A CA 1
ATOM 2625 C C . ASN A 1 328 ? -3.802 2.258 1.181 1.00 97.12 328 ASN A C 1
ATOM 2627 O O . ASN A 1 328 ? -3.312 3.057 1.984 1.00 97.12 328 ASN A O 1
ATOM 2631 N N . LEU A 1 329 ? -5.043 2.401 0.698 1.00 93.12 329 LEU A N 1
ATOM 2632 C CA . LEU A 1 329 ? -5.904 3.532 1.055 1.00 93.12 329 LEU A CA 1
ATOM 2633 C C . LEU A 1 329 ? -6.101 3.614 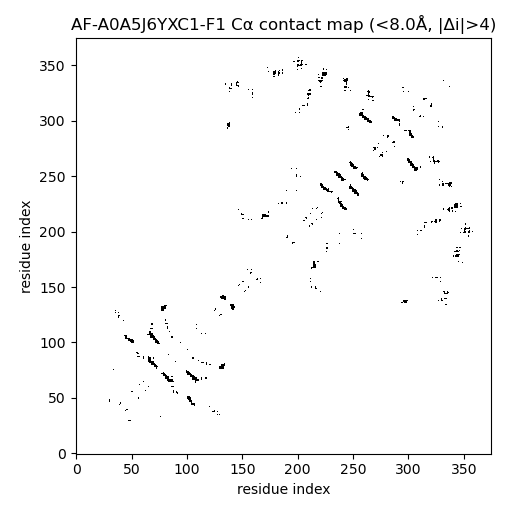2.573 1.00 93.12 329 LEU A C 1
ATOM 2635 O O . LEU A 1 329 ? -5.951 4.672 3.186 1.00 93.12 329 LEU A O 1
ATOM 2639 N N . ARG A 1 330 ? -6.358 2.473 3.212 1.00 89.50 330 ARG A N 1
ATOM 2640 C CA . ARG A 1 330 ? -6.485 2.355 4.668 1.00 89.50 330 ARG A CA 1
ATOM 2641 C C . ARG A 1 330 ? -5.233 2.798 5.423 1.00 89.50 330 ARG A C 1
ATOM 2643 O O . ARG A 1 330 ? -5.341 3.496 6.435 1.00 89.50 330 ARG A O 1
ATOM 2650 N N . LEU A 1 331 ? -4.045 2.422 4.949 1.00 92.56 331 LEU A N 1
ATOM 2651 C CA . LEU A 1 331 ? -2.780 2.879 5.529 1.00 92.56 331 LEU A CA 1
ATOM 2652 C C . LEU A 1 331 ? -2.584 4.390 5.362 1.00 92.56 331 LEU A C 1
ATOM 2654 O O . LEU A 1 331 ? -2.188 5.048 6.327 1.00 92.56 331 LEU A O 1
ATOM 2658 N N . MET A 1 332 ? -2.907 4.952 4.196 1.00 94.62 332 MET A N 1
ATOM 2659 C CA . MET A 1 332 ? -2.793 6.396 3.943 1.00 94.62 332 MET A CA 1
ATOM 2660 C C . MET A 1 332 ? -3.777 7.206 4.784 1.00 94.62 332 MET A C 1
ATOM 2662 O O . MET A 1 332 ? -3.400 8.223 5.364 1.00 94.62 332 MET A O 1
ATOM 2666 N N . ARG A 1 333 ? -5.012 6.720 4.959 1.00 86.38 333 ARG A N 1
ATOM 2667 C CA . ARG A 1 333 ? -6.001 7.363 5.838 1.00 86.38 333 ARG A CA 1
ATOM 2668 C C . ARG A 1 333 ? -5.548 7.401 7.299 1.00 86.38 333 ARG A C 1
ATOM 2670 O O . ARG A 1 333 ? -5.938 8.305 8.037 1.00 86.38 333 ARG A O 1
ATOM 2677 N N . LYS A 1 334 ? -4.685 6.481 7.748 1.00 83.25 334 LYS A N 1
ATOM 2678 C CA . LYS A 1 334 ? -4.104 6.534 9.105 1.00 83.25 334 LYS A CA 1
ATOM 2679 C C . LYS A 1 334 ? -3.145 7.711 9.293 1.00 83.25 334 LYS A C 1
ATOM 2681 O O . LYS A 1 334 ? -3.050 8.204 10.416 1.00 83.25 334 LYS A O 1
ATOM 2686 N N . GLY A 1 335 ? -2.486 8.184 8.240 1.00 83.12 335 GLY A N 1
ATOM 2687 C CA . GLY A 1 335 ? -1.583 9.331 8.301 1.00 83.12 335 GLY A CA 1
ATOM 2688 C C . GLY A 1 335 ? -0.441 9.258 7.283 1.00 83.12 335 GLY A C 1
ATOM 2689 O O . GLY A 1 335 ? -0.350 8.289 6.524 1.00 83.12 335 GLY A O 1
ATOM 2690 N N . PRO A 1 336 ? 0.441 10.272 7.284 1.00 87.38 336 PRO A N 1
ATOM 2691 C CA . PRO A 1 336 ? 1.547 10.374 6.340 1.00 87.38 336 PRO A CA 1
ATOM 2692 C C . PRO A 1 336 ? 2.564 9.237 6.500 1.00 87.38 336 PRO A C 1
ATOM 2694 O O . PRO A 1 336 ? 2.637 8.569 7.537 1.00 87.38 336 PRO A O 1
ATOM 2697 N N . THR A 1 337 ? 3.397 9.036 5.478 1.00 94.25 337 THR A N 1
ATOM 2698 C CA . THR A 1 337 ? 4.516 8.092 5.553 1.00 94.25 337 THR A CA 1
ATOM 2699 C C . THR A 1 337 ? 5.584 8.566 6.536 1.00 94.25 337 THR A C 1
ATOM 2701 O O . THR A 1 337 ? 5.968 9.735 6.577 1.00 94.25 337 THR A O 1
ATOM 2704 N N . TYR A 1 338 ? 6.130 7.628 7.307 1.00 92.38 338 TYR A N 1
ATOM 2705 C CA . TYR A 1 338 ? 7.225 7.887 8.249 1.00 92.38 338 TYR A CA 1
ATOM 2706 C C . TYR A 1 338 ? 8.607 7.773 7.592 1.00 92.38 338 TYR A C 1
ATOM 2708 O O . TYR A 1 338 ? 9.639 8.028 8.223 1.00 92.38 338 TYR A O 1
ATOM 2716 N N . PHE A 1 339 ? 8.638 7.381 6.321 1.00 93.88 339 PHE A N 1
ATOM 2717 C CA . PHE A 1 339 ? 9.852 7.025 5.598 1.00 93.88 339 PHE A CA 1
ATOM 2718 C C . PHE A 1 339 ? 10.206 8.024 4.492 1.00 93.88 339 PHE A C 1
ATOM 2720 O O . PHE A 1 339 ? 11.126 7.763 3.724 1.00 93.88 339 PHE A O 1
ATOM 2727 N N . SER A 1 340 ? 9.549 9.188 4.436 1.00 93.00 340 SER A N 1
ATOM 2728 C CA . SER A 1 340 ? 9.764 10.224 3.408 1.00 93.00 340 SER A CA 1
ATOM 2729 C C . SER A 1 340 ? 11.245 10.563 3.175 1.00 93.00 340 SER A C 1
ATOM 2731 O O . SER A 1 340 ? 11.695 10.678 2.040 1.00 93.00 340 SER A O 1
ATOM 2733 N N . LYS A 1 341 ? 12.064 10.603 4.234 1.00 94.25 341 LYS A N 1
ATOM 2734 C CA . LYS A 1 341 ? 13.519 10.856 4.144 1.00 94.25 341 LYS A CA 1
ATOM 2735 C C . LYS A 1 341 ? 14.322 9.820 3.334 1.00 94.25 341 LYS A C 1
ATOM 2737 O O . LYS A 1 341 ? 15.475 10.096 2.977 1.00 94.25 341 LYS A O 1
ATOM 2742 N N . PHE A 1 342 ? 13.759 8.637 3.100 1.00 96.00 342 PHE A N 1
ATOM 2743 C CA . PHE A 1 342 ? 14.348 7.539 2.328 1.00 96.00 342 PHE A CA 1
ATOM 2744 C C . PHE A 1 342 ? 13.809 7.456 0.893 1.00 96.00 342 PHE A C 1
ATOM 2746 O O . PHE A 1 342 ? 14.266 6.608 0.131 1.00 96.00 342 PHE A O 1
ATOM 2753 N N . HIS A 1 343 ? 12.876 8.337 0.523 1.00 97.69 343 HIS A N 1
ATOM 2754 C CA . HIS A 1 343 ? 12.254 8.341 -0.793 1.00 97.69 343 HIS A CA 1
ATOM 2755 C C . HIS A 1 343 ? 13.274 8.636 -1.909 1.00 97.69 343 HIS A C 1
ATOM 2757 O O . HIS A 1 343 ? 14.045 9.594 -1.819 1.00 97.69 343 HIS A O 1
ATOM 2763 N N . SER A 1 344 ? 13.250 7.844 -2.982 1.00 97.81 344 SER A N 1
ATOM 2764 C CA . SER A 1 344 ? 14.040 8.048 -4.197 1.00 97.81 344 SER A CA 1
ATOM 2765 C C . SER A 1 344 ? 13.180 8.652 -5.311 1.00 97.81 344 SER A C 1
ATOM 2767 O O . SER A 1 344 ? 12.467 7.933 -6.006 1.00 97.81 344 SER A O 1
ATOM 2769 N N . LEU A 1 345 ? 13.298 9.973 -5.499 1.00 97.31 345 LEU A N 1
ATOM 2770 C CA . LEU A 1 345 ? 12.547 10.720 -6.522 1.00 97.31 345 LEU A CA 1
ATOM 2771 C C . LEU A 1 345 ? 12.872 10.253 -7.949 1.00 97.31 345 LEU A C 1
ATOM 2773 O O . LEU A 1 345 ? 11.990 10.191 -8.800 1.00 97.31 345 LEU A O 1
ATOM 2777 N N . ASP A 1 346 ? 14.139 9.918 -8.214 1.00 97.69 346 ASP A N 1
ATOM 2778 C CA . ASP A 1 346 ? 14.560 9.445 -9.536 1.00 97.69 346 ASP A CA 1
ATOM 2779 C C . ASP A 1 346 ? 13.934 8.079 -9.860 1.00 97.69 346 ASP A C 1
ATOM 2781 O O . ASP A 1 346 ? 13.442 7.879 -10.967 1.00 97.69 346 ASP A O 1
ATOM 2785 N N . LEU A 1 347 ? 13.879 7.167 -8.878 1.00 98.25 347 LEU A N 1
ATOM 2786 C CA . LEU A 1 347 ? 13.257 5.854 -9.048 1.00 98.25 347 LEU A CA 1
ATOM 2787 C C . LEU A 1 347 ? 11.741 5.969 -9.263 1.00 98.25 347 LEU A C 1
ATOM 2789 O O . LEU A 1 347 ? 11.212 5.325 -10.164 1.00 98.25 347 LEU A O 1
ATOM 2793 N N . ALA A 1 348 ? 11.055 6.791 -8.461 1.00 97.62 348 ALA A N 1
ATOM 2794 C CA . ALA A 1 348 ? 9.618 7.030 -8.605 1.00 97.62 348 ALA A CA 1
ATOM 2795 C C . ALA A 1 348 ? 9.276 7.600 -9.992 1.00 97.62 348 ALA A C 1
ATOM 2797 O O . ALA A 1 348 ? 8.412 7.067 -10.687 1.00 97.62 348 ALA A O 1
ATOM 2798 N N . GLY A 1 349 ? 10.005 8.636 -10.424 1.00 96.19 349 GLY A N 1
ATOM 2799 C CA . GLY A 1 349 ? 9.802 9.255 -11.734 1.00 96.19 349 GLY A CA 1
ATOM 2800 C C . GLY A 1 349 ? 10.080 8.301 -12.893 1.00 96.19 349 GLY A C 1
ATOM 2801 O O . GLY A 1 349 ? 9.278 8.219 -13.822 1.00 96.19 349 GLY A O 1
ATOM 2802 N N . ALA A 1 350 ? 11.181 7.547 -12.818 1.00 97.31 350 ALA A N 1
ATOM 2803 C CA . ALA A 1 350 ? 11.533 6.565 -13.838 1.00 97.31 350 ALA A CA 1
ATOM 2804 C C . ALA A 1 350 ? 10.488 5.445 -13.941 1.00 97.31 350 ALA A C 1
ATOM 2806 O O . ALA A 1 350 ? 10.133 5.063 -15.048 1.00 97.31 350 ALA A O 1
ATOM 2807 N N . ALA A 1 351 ? 9.949 4.961 -12.818 1.00 97.62 351 ALA A N 1
ATOM 2808 C CA . ALA A 1 351 ? 8.947 3.895 -12.818 1.00 97.62 351 ALA A CA 1
ATOM 2809 C C . ALA A 1 351 ? 7.631 4.342 -13.469 1.00 97.62 351 ALA A C 1
ATOM 2811 O O . ALA A 1 351 ? 7.096 3.649 -14.331 1.00 97.62 351 ALA A O 1
ATOM 2812 N N . MET A 1 352 ? 7.143 5.537 -13.115 1.00 94.44 352 MET A N 1
ATOM 2813 C CA . MET A 1 352 ? 5.948 6.111 -13.745 1.00 94.44 352 MET A CA 1
ATOM 2814 C C . MET A 1 352 ? 6.150 6.340 -15.247 1.00 94.44 352 MET A C 1
ATOM 2816 O O . MET A 1 352 ? 5.233 6.125 -16.034 1.00 94.44 352 MET A O 1
ATOM 2820 N N . GLN A 1 353 ? 7.344 6.780 -15.656 1.00 94.31 353 GLN A N 1
ATOM 2821 C CA . GLN A 1 353 ? 7.658 6.992 -17.067 1.00 94.31 353 GLN A CA 1
ATOM 2822 C C . GLN A 1 353 ? 7.756 5.672 -17.843 1.00 94.31 353 GLN A C 1
ATOM 2824 O O . GLN A 1 353 ? 7.200 5.578 -18.936 1.00 94.31 353 GLN A O 1
ATOM 2829 N N . GLU A 1 354 ? 8.439 4.672 -17.283 1.00 95.38 354 GLU A N 1
ATOM 2830 C CA . GLU A 1 354 ? 8.599 3.347 -17.888 1.00 95.38 354 GLU A CA 1
ATOM 2831 C C . GLU A 1 354 ? 7.228 2.699 -18.116 1.00 95.38 354 GLU A C 1
ATOM 2833 O O . GLU A 1 354 ? 6.938 2.274 -19.235 1.00 95.38 354 GLU A O 1
ATOM 2838 N N . PHE A 1 355 ? 6.351 2.721 -17.105 1.00 93.31 355 PHE A N 1
ATOM 2839 C CA . PHE A 1 355 ? 4.987 2.203 -17.220 1.00 93.31 355 PHE A CA 1
ATOM 2840 C C . PHE A 1 355 ? 4.195 2.885 -18.336 1.00 93.31 355 PHE A C 1
ATOM 2842 O O . PHE A 1 355 ? 3.704 2.202 -19.229 1.00 93.31 355 PHE A O 1
ATOM 2849 N N . VAL A 1 356 ? 4.149 4.222 -18.363 1.00 90.56 356 VAL A N 1
ATOM 2850 C CA . VAL A 1 356 ? 3.446 4.958 -19.430 1.00 90.56 356 VAL A CA 1
ATOM 2851 C C . VAL A 1 356 ? 4.003 4.613 -20.814 1.00 90.56 356 VAL A C 1
ATOM 2853 O O . VAL A 1 356 ? 3.243 4.507 -21.771 1.00 90.56 356 VAL A O 1
ATOM 2856 N N . SER A 1 357 ? 5.319 4.424 -20.936 1.00 91.38 357 SER A N 1
ATOM 2857 C CA . SER A 1 357 ? 5.953 4.124 -22.225 1.00 91.38 357 SER A CA 1
ATOM 2858 C C . SER A 1 357 ? 5.720 2.700 -22.733 1.00 91.38 357 SER A C 1
ATOM 2860 O O . SER A 1 357 ? 5.873 2.466 -23.930 1.00 91.38 357 SER A O 1
ATOM 2862 N N . ARG A 1 358 ? 5.364 1.765 -21.844 1.00 90.06 358 ARG A N 1
ATOM 2863 C CA . ARG A 1 358 ? 5.250 0.328 -22.140 1.00 90.06 358 ARG A CA 1
ATOM 2864 C C . ARG A 1 358 ? 3.876 -0.255 -21.815 1.00 90.06 358 ARG A C 1
ATOM 2866 O O . ARG A 1 358 ? 3.693 -1.464 -21.893 1.00 90.06 358 ARG A O 1
ATOM 2873 N N . MET A 1 359 ? 2.900 0.582 -21.472 1.00 82.19 359 MET A N 1
ATOM 2874 C CA . MET A 1 359 ? 1.544 0.142 -21.138 1.00 82.19 359 MET A CA 1
ATOM 2875 C C . MET A 1 359 ? 0.904 -0.654 -22.284 1.00 82.19 359 MET A C 1
ATOM 2877 O O . MET A 1 359 ? 0.296 -1.691 -22.038 1.00 82.19 359 MET A O 1
ATOM 2881 N N . ASP A 1 360 ? 1.125 -0.233 -23.530 1.00 81.38 360 ASP A N 1
ATOM 2882 C CA . ASP A 1 360 ? 0.615 -0.931 -24.715 1.00 81.38 360 ASP A CA 1
ATOM 2883 C C . ASP A 1 360 ? 1.181 -2.361 -24.843 1.00 81.38 360 ASP A C 1
ATOM 2885 O O . ASP A 1 360 ? 0.477 -3.261 -25.294 1.00 81.38 360 ASP A O 1
ATOM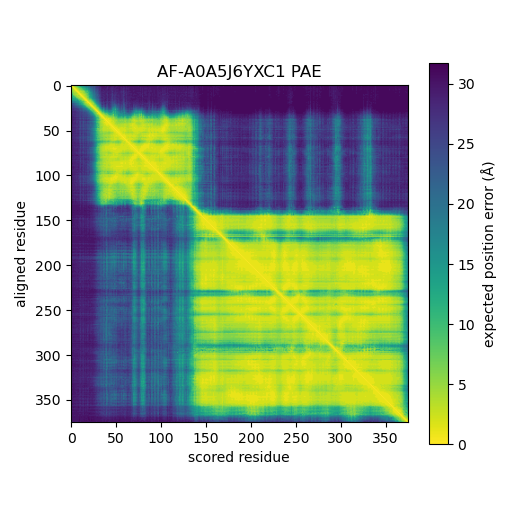 2889 N N . GLU A 1 361 ? 2.428 -2.601 -24.407 1.00 83.69 361 GLU A N 1
ATOM 2890 C CA . GLU A 1 361 ? 3.029 -3.946 -24.393 1.00 83.69 361 GLU A CA 1
ATOM 2891 C C . GLU A 1 361 ? 2.323 -4.859 -23.386 1.00 83.69 361 GLU A C 1
ATOM 2893 O O . GLU A 1 361 ? 2.123 -6.042 -23.654 1.00 83.69 361 GLU A O 1
ATOM 2898 N N . ILE A 1 362 ? 1.937 -4.306 -22.232 1.00 77.50 362 ILE A N 1
ATOM 2899 C CA . ILE A 1 362 ? 1.213 -5.043 -21.194 1.00 77.50 362 ILE A CA 1
ATOM 2900 C C . ILE A 1 362 ? -0.190 -5.396 -21.689 1.00 77.50 362 ILE A C 1
ATOM 2902 O O . ILE A 1 362 ? -0.587 -6.553 -21.579 1.00 77.50 362 ILE A O 1
ATOM 2906 N N . VAL A 1 363 ? -0.915 -4.430 -22.261 1.00 76.81 363 VAL A N 1
ATOM 2907 C CA . VAL A 1 363 ? -2.273 -4.649 -22.786 1.00 76.81 363 VAL A CA 1
ATOM 2908 C C . VAL A 1 363 ? -2.261 -5.713 -23.882 1.00 76.81 363 VAL A C 1
ATOM 2910 O O . VAL A 1 363 ? -3.005 -6.685 -23.793 1.00 76.81 363 VAL A O 1
ATOM 2913 N N . ALA A 1 364 ? -1.353 -5.596 -24.855 1.00 79.06 364 ALA A N 1
ATOM 2914 C CA . ALA A 1 364 ? -1.246 -6.567 -25.941 1.00 79.06 364 ALA A CA 1
ATOM 2915 C C . ALA A 1 364 ? -0.888 -7.982 -25.448 1.00 79.06 364 ALA A C 1
ATOM 2917 O O . ALA A 1 364 ? -1.346 -8.968 -26.022 1.00 79.06 364 ALA A O 1
ATOM 2918 N N . ALA A 1 365 ? -0.072 -8.101 -24.394 1.00 76.88 365 ALA A N 1
ATOM 2919 C CA . ALA A 1 365 ? 0.284 -9.396 -23.816 1.00 76.88 365 ALA A CA 1
ATOM 2920 C C . ALA A 1 365 ? -0.888 -10.067 -23.081 1.00 76.88 365 ALA A C 1
ATOM 2922 O O . ALA A 1 365 ? -0.971 -11.292 -23.091 1.00 76.88 365 ALA A O 1
ATOM 2923 N N . VAL A 1 366 ? -1.778 -9.285 -22.458 1.00 75.00 366 VAL A N 1
ATOM 2924 C CA . VAL A 1 366 ? -3.003 -9.803 -21.826 1.00 75.00 366 VAL A CA 1
ATOM 2925 C C . VAL A 1 366 ? -3.983 -10.290 -22.892 1.00 75.00 366 VAL A C 1
ATOM 2927 O O . VAL A 1 366 ? -4.426 -11.431 -22.821 1.00 75.00 366 VAL A O 1
ATOM 2930 N N . GLU A 1 367 ? -4.243 -9.476 -23.921 1.00 76.75 367 GLU A N 1
ATOM 2931 C CA . GLU A 1 367 ? -5.159 -9.829 -25.020 1.00 76.75 367 GLU A CA 1
ATOM 2932 C C . GLU A 1 367 ? -4.708 -11.098 -25.765 1.00 76.75 367 GLU A C 1
ATOM 2934 O O . GLU A 1 367 ? -5.521 -11.962 -26.077 1.00 76.75 367 GLU A O 1
ATOM 2939 N N . ALA A 1 368 ? -3.401 -11.257 -26.002 1.00 71.62 368 ALA A N 1
ATOM 2940 C CA . ALA A 1 368 ? -2.863 -12.443 -26.668 1.00 71.62 368 ALA A CA 1
ATOM 2941 C C . ALA A 1 368 ? -2.940 -13.725 -25.815 1.00 71.62 368 ALA A C 1
ATOM 2943 O O . ALA A 1 368 ? -2.963 -14.818 -26.375 1.00 71.62 368 ALA A O 1
ATOM 2944 N N . GLY A 1 369 ? -2.948 -13.606 -24.483 1.00 61.34 369 GLY A N 1
ATOM 2945 C CA . GLY A 1 369 ? -3.070 -14.747 -23.571 1.00 61.34 369 GLY A CA 1
ATOM 2946 C C . GLY A 1 369 ? -4.505 -15.265 -23.435 1.00 61.34 369 GLY A C 1
ATOM 2947 O O . GLY A 1 369 ? -4.700 -16.466 -23.273 1.00 61.34 369 GLY A O 1
ATOM 2948 N N . GLU A 1 370 ? -5.508 -14.388 -23.554 1.00 57.81 370 GLU A N 1
ATOM 2949 C CA . GLU A 1 370 ? -6.930 -14.771 -23.513 1.00 57.81 370 GLU A CA 1
ATOM 2950 C C . GLU A 1 370 ? -7.349 -15.589 -24.752 1.00 57.81 370 GLU A C 1
ATOM 2952 O O . GLU A 1 370 ? -8.147 -16.519 -24.635 1.00 57.81 370 GLU A O 1
ATOM 2957 N N . ASP A 1 371 ? -6.748 -15.321 -25.917 1.00 48.88 371 ASP A N 1
ATOM 2958 C CA . ASP A 1 371 ? -7.005 -16.062 -27.163 1.00 48.88 371 ASP A CA 1
ATOM 2959 C C . ASP A 1 371 ? -6.451 -17.508 -27.151 1.00 48.88 371 ASP A C 1
ATOM 2961 O O . ASP A 1 371 ? -6.922 -18.355 -27.915 1.00 48.88 371 ASP A O 1
ATOM 2965 N N . GLU A 1 372 ? -5.452 -17.820 -26.312 1.00 48.44 372 GLU A N 1
ATOM 2966 C CA . GLU A 1 372 ? -4.849 -19.163 -26.235 1.00 48.44 372 GLU A CA 1
ATOM 2967 C C . GLU A 1 372 ? -5.601 -20.120 -25.287 1.00 48.44 372 GLU A C 1
ATOM 2969 O O . GLU A 1 372 ? -5.560 -21.332 -25.506 1.00 48.44 372 GLU A O 1
ATOM 2974 N N . ASP A 1 373 ? -6.333 -19.605 -24.292 1.00 44.28 373 ASP A N 1
ATOM 2975 C CA . ASP A 1 373 ? -7.114 -20.410 -23.333 1.00 44.28 373 ASP A CA 1
ATOM 2976 C C . ASP A 1 373 ? -8.550 -20.736 -23.817 1.00 44.28 373 ASP A C 1
ATOM 2978 O O . ASP A 1 373 ? -9.212 -21.615 -23.255 1.00 44.28 373 ASP A O 1
ATOM 2982 N N . GLU A 1 374 ? -9.035 -20.091 -24.888 1.00 43.44 374 GLU A N 1
ATOM 2983 C CA . GLU A 1 374 ? -10.319 -20.411 -25.545 1.00 43.44 374 GLU A CA 1
ATOM 2984 C C . GLU A 1 374 ? -10.201 -21.442 -26.702 1.00 43.44 374 GLU A C 1
ATOM 2986 O O . GLU A 1 374 ? -11.209 -21.771 -27.341 1.00 43.44 374 GLU A O 1
ATOM 2991 N N . GLY A 1 375 ? -8.992 -21.964 -26.968 1.00 35.38 375 GLY A N 1
ATOM 2992 C CA . GLY A 1 375 ? -8.636 -22.808 -28.129 1.00 35.38 375 GLY A CA 1
ATOM 2993 C C . GLY A 1 375 ? -8.774 -24.324 -27.983 1.00 35.38 375 GLY A C 1
ATOM 2994 O O . GLY A 1 375 ? -8.247 -24.899 -27.004 1.00 35.38 375 GLY A O 1
#

Foldseek 3Di:
DPDPPPPVVVVVPVVPDDDDPDDPPDPPPQPPDAPCVVLVVVLVWDGKDWCQPPQWCCVVADPVQQFFWKKWAFPVGAIAIATDPGNRVVVNVVVVVHVRTTIMITDGDDPVCRVVSSVVSVVSSVVVVGHYDPLQFDLAHDDDFPVCVLANPVRLVCLLVVVCPPPDLPDDADDDVVLQVVCVVLVVVLVVDPCSLLVLQLVLLCCVLQARSCRSQPLWFKFKFAQDPDDDPQWRWGMWMDGAADTAKTWTAHPQGIKMKGKFFQVLQCVVPNPCSQVVCVVVVWDWDPDDDSLQHPRIIMTMARYSVSSLCLSVDPSNSSRSNSSSSSSSRSTTHPCSSRHHSVSNVSSNVSNVVCVVVSVVVVVVVVVVVVD

Solvent-accessible surface area (backbone atoms only — not comparable to full-atom values): 21044 Å² total; per-residue (Å²): 135,90,79,75,82,68,65,69,68,63,70,72,65,75,82,78,67,89,72,78,85,76,73,96,68,78,84,73,77,76,70,83,86,52,94,71,48,67,60,45,44,73,73,62,39,57,76,72,37,84,44,61,93,55,88,65,50,59,91,83,38,56,88,94,58,27,27,21,41,36,36,37,32,34,76,88,72,39,34,32,71,48,75,27,78,43,42,46,64,49,49,53,52,46,55,77,76,39,86,56,48,34,30,40,27,62,36,72,39,59,83,94,46,40,73,62,51,49,50,54,50,51,54,53,41,51,76,72,70,53,60,50,56,44,66,86,58,40,44,58,55,61,78,94,42,81,47,46,80,74,46,43,68,67,56,52,51,32,51,64,71,67,60,45,91,86,64,81,57,82,52,74,75,87,86,50,70,70,53,35,64,72,36,43,67,42,40,60,54,44,68,72,41,94,59,34,66,62,51,25,30,54,50,15,47,44,40,68,62,29,37,78,47,49,47,64,33,50,53,49,27,29,27,39,31,52,55,54,84,88,48,63,89,84,45,47,40,44,34,36,34,29,33,19,88,38,77,38,37,40,37,29,37,45,96,82,36,40,33,34,38,38,47,25,24,40,58,52,44,37,70,75,49,41,98,49,27,67,61,52,39,44,75,72,70,41,50,74,48,88,70,74,54,77,76,50,26,80,46,50,33,27,42,50,28,66,32,64,64,50,44,51,51,46,58,69,34,65,73,51,28,47,12,25,27,54,34,42,50,25,34,28,49,66,35,56,24,78,49,38,94,56,28,26,57,65,54,55,53,48,9,50,49,43,23,71,76,43,44,67,60,55,53,53,54,52,59,58,52,58,63,60,77,78,108

Nearest PDB structures (foldseek):
  3fq6-assembly1_A  TM=3.698E-01  e=4.897E+00  Bacteroides thetaiotaomicron
  1wde-assembly1_A  TM=3.589E-01  e=5.170E+00  Aeropyrum pernix
  8xkn-assembly1_C  TM=4.421E-01  e=7.160E+00  Bacillus halotolerans

Secondary structure (DSSP, 8-state):
---SSSSSSSSSSSS-S-----------PPPP--TTHHHHHHTTPPPPEE-TT-S--TTTS-GGG--EEEEEEETTS-EEEEEESSHHHHHHHHHHH-TTEEEEEEEE--GGGHHHHHHHHHHHHHHTT--B--TTT-S---S--GGGGTS-HHHHHHHHTT--TT----PPPP--HHHHHHHHHHHHHHTTSTTHHHHHHHHHHHHHHHSSSTTTTBTTTEEEEES-S-PPTT-EEEEEEEETTEEEEEEEE-SSSEEEEEEE-HHHHHHHHGGGHHHHHHHTT-EEE----GGG-SS-EEEEE-SHHHHHHHHH-HHHHHHHHHHHHHHHHH---S-GGG--HHHHHHHHHHHHHHHHHHHHHHHHHHHHHT-

Sequence (375 aa):
MTGELGRRQELERLDALGVPEQNEGERTQAAPVLPGDEDLWALGFPAWQDVRGRLSVADLHARGKRCGIYVLGFENGERYVGQAVDVVSRFNQHRKTHADLSHLTFKPVSRAKLDEVERQHIHHLEAQGLGLRNIAHMSVVTGERDLDLLVSPDEQERWLGGDVADLQDAEEQVRDDDLRRRHHRSFERFMTLPQAHDVLLLLGLYLDQAVPFPRRTELTFWNVSCLPYGGPPRTSLYCRVSLNMQEVLALGVDEHGIWASFHLASSVYQQEFGAQWRARLTELGWETTDQQYKPGGHDQVQLVAGSFEDVRDLLLSPGHTDGMRLFNLRLMRKGPTYFSKFHSLDLAGAAMQEFVSRMDEIVAAVEAGEDEDEG

Radius of gyration: 28.25 Å; Cα contacts (8 Å, |Δi|>4): 579; chains: 1; bounding box: 92×47×83 Å